Protein AF-0000000075451997 (afdb_homodimer)

InterPro domains:
  IPR006665 OmpA-like domain [PF00691] (155-259)
  IPR006665 OmpA-like domain [PS51123] (142-269)
  IPR006665 OmpA-like domain [cd07185] (152-265)
  IPR036737 OmpA-like domain superfamily [G3DSA:3.30.1330.60] (104-271)
  IPR036737 OmpA-like domain superfamily [SSF103088] (136-265)
  IPR050330 Bacterial Outer Membrane Structural/Functional [PTHR30329] (9-271)

Sequence (570 aa):
MKKNILVLTLLAGALLVTGCASKKELQNCQNENRELTANYQDAKEQLAASQARAASLQEQLAQQKTDYAALQRSLDKSLANTSDNNVNISKLVDQINESNQYIRHLVEVKSKSDSLNMVLTNNLTRSLSKEEMKEVDVQVLKGVVYISLADNMLYKSGSYEINDRAEETLSKIAKIITDYKDYDVLIEGNTDNVPINTDAASMRNIRNNWDLSALRASSVVQYLIDRFGVAPKRLTAGGRGEFNPVASNDTEVGKQRNRRTQIIITPKLDQFMDLIDKAPEDSNKMKKNILVLTLLAGALLVTGCASKKELQNCQNENRELTANYQDAKEQLAASQARAASLQEQLAQQKTDYAALQRSLDKSLANTSDNNVNISKLVDQINESNQYIRHLVEVKSKSDSLNMVLTNNLTRSLSKEEMKEVDVQVLKGVVYISLADNMLYKSGSYEINDRAEETLSKIAKIITDYKDYDVLIEGNTDNVPINTDAASMRNIRNNWDLSALRASSVVQYLIDRFGVAPKRLTAGGRGEFNPVASNDTEVGKQRNRRTQIIITPKLDQFMDLIDKAPEDSNK

Nearest PDB structures (foldseek):
  3khn-assembly1_A  TM=9.220E-01  e=6.545E-14  Nitratidesulfovibrio vulgaris str. Hildenborough
  3khn-assembly1_B  TM=8.579E-01  e=2.379E-13  Nitratidesulfovibrio vulgaris str. Hildenborough
  6jfw-assembly2_B  TM=8.787E-01  e=4.991E-11  Pseudomonas aeruginosa PAO1
  5u1h-assembly3_C  TM=8.327E-01  e=2.466E-10  Pseudomonas aeruginosa PAO1
  7rjj-assembly2_B  TM=7.941E-01  e=1.082E-07  Klebsiella pneumoniae subsp. pneumoniae

Secondary structure (DSSP, 8-state):
-HHHHHHHHHHHHHHHHHHHHHHHHHHHHHHHHHHHHHHHHHHHHHHHHHHHHHHHHHHHHHHHHHHHHHHHHHHHHHHHHHHHHHHHHHHHHHHHHHHHHHHHHHHHHHHHHHHHHHHHHHHHHHHS-TTGGGTEEEEEETTEEEEEEEHHHHB-TT--SBPGGGHHHHHHHHHHHHH-TTSEEEEEEE--SSPP-TTSGGGTT--SHHHHHHHHHHHHHHHHHHHH---GGGEEEEE-TTSS-SS-TTSHHHHHHHSEEEEEEE--HHHHHHHHHT--GGGG-/-HHHHHHHHHHHHHHHHHHHHHHHHHHHHHHHHHHHHHHHHHHHHHHHHHHHHHHHHHHHHHHHHHHHHHHHHHHHHHHHHHHHHHHHHHHHHHHHHHHHHHHHHHHHHHHHHHHHHHHHHHHHHHHS-TTGGGTEEEEEETTEEEEEEEHHHHB-TTS-SBPGGGHHHHHHHHHHHHH-TTSEEEEEEE--SSPP-TTSGGGTT--SHHHHHHHHHHHHHHHHHHHH---GGGEEEEE-TTSS-SS-TTSHHHHHHHSEEEEEEE--HHHHHHHHHT--GGGG-

Organism: Prevotella dentalis (strain ATCC 49559 / DSM 3688 / JCM 13448 / NCTC 12043 / ES 2772) (NCBI:txid908937)

Structure (mmCIF, N/CA/C/O backbone):
data_AF-0000000075451997-model_v1
#
loop_
_entity.id
_entity.type
_entity.pdbx_description
1 polymer 'Flagellar motor protein'
#
loop_
_atom_site.group_PDB
_atom_site.id
_atom_site.type_symbol
_atom_site.label_atom_id
_atom_site.label_alt_id
_atom_site.label_comp_id
_atom_site.label_asym_id
_atom_site.label_entity_id
_atom_site.label_seq_id
_atom_site.pdbx_PDB_ins_code
_atom_site.Cartn_x
_atom_site.Cartn_y
_atom_site.Cartn_z
_atom_site.occupancy
_atom_site.B_iso_or_equiv
_atom_site.auth_seq_id
_atom_site.auth_comp_id
_atom_site.auth_asym_id
_atom_site.auth_atom_id
_atom_site.pdbx_PDB_model_num
ATOM 1 N N . MET A 1 1 ? -2.695 149.125 73.375 1 43.03 1 MET A N 1
ATOM 2 C CA . MET A 1 1 ? -3.527 148.875 72.188 1 43.03 1 MET A CA 1
ATOM 3 C C . MET A 1 1 ? -2.75 148 71.188 1 43.03 1 MET A C 1
ATOM 5 O O . MET A 1 1 ? -3.344 147.375 70.375 1 43.03 1 MET A O 1
ATOM 9 N N . LYS A 1 2 ? -1.496 148.375 71.25 1 59.31 2 LYS A N 1
ATOM 10 C CA . LYS A 1 2 ? -0.67 147.75 70.188 1 59.31 2 LYS A CA 1
ATOM 11 C C . LYS A 1 2 ? -0.331 146.25 70.625 1 59.31 2 LYS A C 1
ATOM 13 O O . LYS A 1 2 ? -0.077 145.5 69.75 1 59.31 2 LYS A O 1
ATOM 18 N N . LYS A 1 3 ? -0.215 146 71.812 1 63.69 3 LYS A N 1
ATOM 19 C CA . LYS A 1 3 ? 0.218 144.625 72.125 1 63.69 3 LYS A CA 1
ATOM 20 C C . LYS A 1 3 ? -0.876 143.625 71.875 1 63.69 3 LYS A C 1
ATOM 22 O O . LYS A 1 3 ? -0.587 142.5 71.438 1 63.69 3 LYS A O 1
ATOM 27 N N . ASN A 1 4 ? -2.115 144 71.875 1 56.5 4 ASN A N 1
ATOM 28 C CA . ASN A 1 4 ? -3.197 143 71.688 1 56.5 4 ASN A CA 1
ATOM 29 C C . ASN A 1 4 ? -3.373 142.75 70.188 1 56.5 4 ASN A C 1
ATOM 31 O O . ASN A 1 4 ? -3.834 141.625 69.875 1 56.5 4 ASN A O 1
ATOM 35 N N . ILE A 1 5 ? -2.902 143.5 69.312 1 60.91 5 ILE A N 1
ATOM 36 C CA . ILE A 1 5 ? -3.092 143.25 67.938 1 60.91 5 ILE A CA 1
ATOM 37 C C . ILE A 1 5 ? -2.055 142.25 67.438 1 60.91 5 ILE A C 1
ATOM 39 O O . ILE A 1 5 ? -2.365 141.5 66.562 1 60.91 5 ILE A O 1
ATOM 43 N N . LEU A 1 6 ? -0.93 142.125 68 1 62.84 6 LEU A N 1
ATOM 44 C CA . LEU A 1 6 ? 0.117 141.25 67.562 1 62.84 6 LEU A CA 1
ATOM 45 C C . LEU A 1 6 ? -0.221 139.875 67.875 1 62.84 6 LEU A C 1
ATOM 47 O O . LEU A 1 6 ? -0.007 138.875 67.125 1 62.84 6 LEU A O 1
ATOM 51 N N . VAL A 1 7 ? -0.818 139.625 69 1 62.59 7 VAL A N 1
ATOM 52 C CA . VAL A 1 7 ? -1.163 138.375 69.438 1 62.59 7 VAL A CA 1
ATOM 53 C C . VAL A 1 7 ? -2.305 137.75 68.625 1 62.59 7 VAL A C 1
ATOM 55 O O . VAL A 1 7 ? -2.311 136.625 68.25 1 62.59 7 VAL A O 1
ATOM 58 N N . LEU A 1 8 ? -3.084 138.625 68.062 1 60.12 8 LEU A N 1
ATOM 59 C CA . LEU A 1 8 ? -4.215 138.125 67.25 1 60.12 8 LEU A CA 1
ATOM 60 C C . LEU A 1 8 ? -3.766 137.75 65.812 1 60.12 8 LEU A C 1
ATOM 62 O O . LEU A 1 8 ? -4.258 136.875 65.25 1 60.12 8 LEU A O 1
ATOM 66 N N . THR A 1 9 ? -2.727 138.375 65.375 1 63.09 9 THR A N 1
ATOM 67 C CA . THR A 1 9 ? -2.234 138.125 64.062 1 63.09 9 THR A CA 1
ATOM 68 C C . THR A 1 9 ? -1.455 136.75 64.062 1 63.09 9 THR A C 1
ATOM 70 O O . THR A 1 9 ? -1.511 136 63.125 1 63.09 9 THR A O 1
ATOM 73 N N . LEU A 1 10 ? -0.836 136.5 65.125 1 62.28 10 LEU A N 1
ATOM 74 C CA . LEU A 1 10 ? -0.076 135.25 65.25 1 62.28 10 LEU A CA 1
ATOM 75 C C . LEU A 1 10 ? -1.008 134 65.375 1 62.28 10 LEU A C 1
ATOM 77 O O . LEU A 1 10 ? -0.741 133 64.812 1 62.28 10 LEU A O 1
ATOM 81 N N . LEU A 1 11 ? -2.102 134.25 66 1 60 11 LEU A N 1
ATOM 82 C CA . LEU A 1 11 ? -3.066 133.125 66.188 1 60 11 LEU A CA 1
ATOM 83 C C . LEU A 1 11 ? -3.787 132.875 64.875 1 60 11 LEU A C 1
ATOM 85 O O . LEU A 1 11 ? -4.055 131.75 64.5 1 60 11 LEU A O 1
ATOM 89 N N . ALA A 1 12 ? -3.951 133.875 64 1 60.38 12 ALA A N 1
ATOM 90 C CA . ALA A 1 12 ? -4.582 133.75 62.719 1 60.38 12 ALA A CA 1
ATOM 91 C C . ALA A 1 12 ? -3.641 133 61.75 1 60.38 12 ALA A C 1
ATOM 93 O O . ALA A 1 12 ? -4.078 132.25 60.938 1 60.38 12 ALA A O 1
ATOM 94 N N . GLY A 1 13 ? -2.396 133.125 61.875 1 59.12 13 GLY A N 1
ATOM 95 C CA . GLY A 1 13 ? -1.403 132.5 61.031 1 59.12 13 GLY A CA 1
ATOM 96 C C . GLY A 1 13 ? -1.249 131 61.344 1 59.12 13 GLY A C 1
ATOM 97 O O . GLY A 1 13 ? -1.061 130.25 60.406 1 59.12 13 GLY A O 1
ATOM 98 N N . ALA A 1 14 ? -1.312 130.625 62.562 1 60.31 14 ALA A N 1
ATOM 99 C CA . ALA A 1 14 ? -1.175 129.25 62.969 1 60.31 14 ALA A CA 1
ATOM 100 C C . ALA A 1 14 ? -2.367 128.5 62.5 1 60.31 14 ALA A C 1
ATOM 102 O O . ALA A 1 14 ? -2.219 127.312 62.156 1 60.31 14 ALA A O 1
ATOM 103 N N . LEU A 1 15 ? -3.475 129 62.406 1 58.53 15 LEU A N 1
ATOM 104 C CA . LEU A 1 15 ? -4.68 128.25 61.938 1 58.53 15 LEU A CA 1
ATOM 105 C C . LEU A 1 15 ? -4.645 128.125 60.438 1 58.53 15 LEU A C 1
ATOM 107 O O . LEU A 1 15 ? -5.148 127.062 59.969 1 58.53 15 LEU A O 1
ATOM 111 N N . LEU A 1 16 ? -3.975 128.875 59.688 1 59.25 16 LEU A N 1
ATOM 112 C CA . LEU A 1 16 ? -3.873 128.75 58.25 1 59.25 16 LEU A CA 1
ATOM 113 C C . LEU A 1 16 ? -2.883 127.625 57.875 1 59.25 16 LEU A C 1
ATOM 115 O O . LEU A 1 16 ? -3.059 126.938 56.875 1 59.25 16 LEU A O 1
ATOM 119 N N . VAL A 1 17 ? -1.933 127.375 58.656 1 61.12 17 VAL A N 1
ATOM 120 C CA . VAL A 1 17 ? -0.934 126.312 58.406 1 61.12 17 VAL A CA 1
ATOM 121 C C . VAL A 1 17 ? -1.535 124.938 58.625 1 61.12 17 VAL A C 1
ATOM 123 O O . VAL A 1 17 ? -1.159 124 57.969 1 61.12 17 VAL A O 1
ATOM 126 N N . THR A 1 18 ? -2.418 124.812 59.531 1 62.31 18 THR A N 1
ATOM 127 C CA . THR A 1 18 ? -3.064 123.562 59.75 1 62.31 18 THR A CA 1
ATOM 128 C C . THR A 1 18 ? -4.02 123.188 58.625 1 62.31 18 THR A C 1
ATOM 130 O O . THR A 1 18 ? -4.184 122.062 58.281 1 62.31 18 THR A O 1
ATOM 133 N N . GLY A 1 19 ? -4.484 124.188 57.938 1 62.88 19 GLY A N 1
ATOM 134 C CA . GLY A 1 19 ? -5.402 123.938 56.812 1 62.88 19 GLY A CA 1
ATOM 135 C C . GLY A 1 19 ? -4.711 123.438 55.562 1 62.88 19 GLY A C 1
ATOM 136 O O . GLY A 1 19 ? -5.234 122.562 54.875 1 62.88 19 GLY A O 1
ATOM 137 N N . CYS A 1 20 ? -3.545 123.938 55.188 1 64 20 CYS A N 1
ATOM 138 C CA . CYS A 1 20 ? -2.801 123.562 54 1 64 20 CYS A CA 1
ATOM 139 C C . CYS A 1 20 ? -2.182 122.188 54.156 1 64 20 CYS A C 1
ATOM 141 O O . CYS A 1 20 ? -2.115 121.438 53.188 1 64 20 CYS A O 1
ATOM 143 N N . ALA A 1 21 ? -1.662 121.875 55.312 1 67.19 21 ALA A N 1
ATOM 144 C CA . ALA A 1 21 ? -1.121 120.562 55.531 1 67.19 21 ALA A CA 1
ATOM 145 C C . ALA A 1 21 ? -2.211 119.5 55.406 1 67.19 21 ALA A C 1
ATOM 147 O O . ALA A 1 21 ? -1.979 118.438 54.844 1 67.19 21 ALA A O 1
ATOM 148 N N . SER A 1 22 ? -3.406 119.938 55.656 1 76.5 22 SER A N 1
ATOM 149 C CA . SER A 1 22 ? -4.551 119.062 55.562 1 76.5 22 SER A CA 1
ATOM 150 C C . SER A 1 22 ? -4.996 118.812 54.125 1 76.5 22 SER A C 1
ATOM 152 O O . SER A 1 22 ? -5.328 117.688 53.75 1 76.5 22 SER A O 1
ATOM 154 N N . LYS A 1 23 ? -4.723 119.75 53.312 1 79.25 23 LYS A N 1
ATOM 155 C CA . LYS A 1 23 ? -5.09 119.625 51.906 1 79.25 23 LYS A CA 1
ATOM 156 C C . LYS A 1 23 ? -4.078 118.812 51.125 1 79.25 23 LYS A C 1
ATOM 158 O O . LYS A 1 23 ? -4.453 118 50.312 1 79.25 23 LYS A O 1
ATOM 163 N N . LYS A 1 24 ? -2.809 118.875 51.469 1 83.69 24 LYS A N 1
ATOM 164 C CA . LYS A 1 24 ? -1.749 118.125 50.844 1 83.69 24 LYS A CA 1
ATOM 165 C C . LYS A 1 24 ? -1.84 116.625 51.219 1 83.69 24 LYS A C 1
ATOM 167 O O . LYS A 1 24 ? -1.651 115.75 50.406 1 83.69 24 LYS A O 1
ATOM 172 N N . GLU A 1 25 ? -2.131 116.375 52.406 1 86.31 25 GLU A N 1
ATOM 173 C CA . GLU A 1 25 ? -2.293 115 52.906 1 86.31 25 GLU A CA 1
ATOM 174 C C . GLU A 1 25 ? -3.484 114.312 52.25 1 86.31 25 GLU A C 1
ATOM 176 O O . GLU A 1 25 ? -3.418 113.125 51.906 1 86.31 25 GLU A O 1
ATOM 181 N N . LEU A 1 26 ? -4.504 115.062 52.031 1 87.69 26 LEU A N 1
ATOM 182 C CA . LEU A 1 26 ? -5.684 114.562 51.375 1 87.69 26 LEU A CA 1
ATOM 183 C C . LEU A 1 26 ? -5.383 114.25 49.906 1 87.69 26 LEU A C 1
ATOM 185 O O . LEU A 1 26 ? -5.789 113.188 49.375 1 87.69 26 LEU A O 1
ATOM 189 N N . GLN A 1 27 ? -4.652 115.062 49.281 1 87.88 27 GLN A N 1
ATOM 190 C CA . GLN A 1 27 ? -4.27 114.875 47.906 1 87.88 27 GLN A CA 1
ATOM 191 C C . GLN A 1 27 ? -3.389 113.625 47.75 1 87.88 27 GLN A C 1
ATOM 193 O O . GLN A 1 27 ? -3.576 112.812 46.844 1 87.88 27 GLN A O 1
ATOM 198 N N . ASN A 1 28 ? -2.494 113.438 48.656 1 89.94 28 ASN A N 1
ATOM 199 C CA . ASN A 1 28 ? -1.63 112.25 48.625 1 89.94 28 ASN A CA 1
ATOM 200 C C . ASN A 1 28 ? -2.428 111 48.875 1 89.94 28 ASN A C 1
ATOM 202 O O . ASN A 1 28 ? -2.188 110 48.219 1 89.94 28 ASN A O 1
ATOM 206 N N . CYS A 1 29 ? -3.387 111 49.719 1 90.31 29 CYS A N 1
ATOM 207 C CA . CYS A 1 29 ? -4.254 109.875 50.031 1 90.31 29 CYS A CA 1
ATOM 208 C C . CYS A 1 29 ? -5.109 109.5 48.812 1 90.31 29 CYS A C 1
ATOM 210 O O . CYS A 1 29 ? -5.277 108.312 48.469 1 90.31 29 CYS A O 1
ATOM 212 N N . GLN A 1 30 ? -5.504 110.562 48.156 1 90.75 30 GLN A N 1
ATOM 213 C CA . GLN A 1 30 ? -6.309 110.312 46.938 1 90.75 30 GLN A CA 1
ATOM 214 C C . GLN A 1 30 ? -5.477 109.688 45.812 1 90.75 30 GLN A C 1
ATOM 216 O O . GLN A 1 30 ? -5.953 108.812 45.094 1 90.75 30 GLN A O 1
ATOM 221 N N . ASN A 1 31 ? -4.273 110.125 45.719 1 91.5 31 ASN A N 1
ATOM 222 C CA . ASN A 1 31 ? -3.373 109.562 44.719 1 91.5 31 ASN A CA 1
ATOM 223 C C . ASN A 1 31 ? -3.07 108.062 45.031 1 91.5 31 ASN A C 1
ATOM 225 O O . ASN A 1 31 ? -3.074 107.25 44.125 1 91.5 31 ASN A O 1
ATOM 229 N N . GLU A 1 32 ? -2.857 107.812 46.219 1 92.31 32 GLU A N 1
ATOM 230 C CA . GLU A 1 32 ? -2.631 106.438 46.656 1 92.31 32 GLU A CA 1
ATOM 231 C C . GLU A 1 32 ? -3.852 105.625 46.375 1 92.31 32 GLU A C 1
ATOM 233 O O . GLU A 1 32 ? -3.719 104.438 45.938 1 92.31 32 GLU A O 1
ATOM 238 N N . ASN A 1 33 ? -4.992 106.125 46.625 1 92.81 33 ASN A N 1
ATOM 239 C CA . ASN A 1 33 ? -6.238 105.375 46.375 1 92.81 33 ASN A CA 1
ATOM 240 C C . ASN A 1 33 ? -6.414 105.062 44.906 1 92.81 33 ASN A C 1
ATOM 242 O O . ASN A 1 33 ? -6.859 104 44.531 1 92.81 33 ASN A O 1
ATOM 246 N N . ARG A 1 34 ? -6.016 106.062 44.094 1 91.62 34 ARG A N 1
ATOM 247 C CA . ARG A 1 34 ? -6.113 105.875 42.656 1 91.62 34 ARG A CA 1
ATOM 248 C C . ARG A 1 34 ? -5.168 104.75 42.219 1 91.62 34 ARG A C 1
ATOM 250 O O . ARG A 1 34 ? -5.555 103.875 41.438 1 91.62 34 ARG A O 1
ATOM 257 N N . GLU A 1 35 ? -3.996 104.812 42.688 1 93.56 35 GLU A N 1
ATOM 258 C CA . GLU A 1 35 ? -3.004 103.75 42.344 1 93.56 35 GLU A CA 1
ATOM 259 C C . GLU A 1 35 ? -3.426 102.375 42.844 1 93.56 35 GLU A C 1
ATOM 261 O O . GLU A 1 35 ? -3.338 101.438 42.094 1 93.56 35 GLU A O 1
ATOM 266 N N . LEU A 1 36 ? -3.939 102.312 44 1 92.75 36 LEU A N 1
ATOM 267 C CA . LEU A 1 36 ? -4.391 101.062 44.594 1 92.75 36 LEU A CA 1
ATOM 268 C C . LEU A 1 36 ? -5.59 100.5 43.844 1 92.75 36 LEU A C 1
ATOM 270 O O . LEU A 1 36 ? -5.699 99.25 43.625 1 92.75 36 LEU A O 1
ATOM 274 N N . THR A 1 37 ? -6.41 101.312 43.438 1 93.12 37 THR A N 1
ATOM 275 C CA . THR A 1 37 ? -7.57 100.938 42.656 1 93.12 37 THR A CA 1
ATOM 276 C C . THR A 1 37 ? -7.137 100.312 41.312 1 93.12 37 THR A C 1
ATOM 278 O O . THR A 1 37 ? -7.641 99.25 40.906 1 93.12 37 THR A O 1
ATOM 281 N N . ALA A 1 38 ? -6.18 101 40.75 1 93.81 38 ALA A N 1
ATOM 282 C CA . ALA A 1 38 ? -5.664 100.5 39.469 1 93.81 38 ALA A CA 1
ATOM 283 C C . ALA A 1 38 ? -4.988 99.125 39.656 1 93.81 38 ALA A C 1
ATOM 285 O O . ALA A 1 38 ? -5.227 98.188 38.875 1 93.81 38 ALA A O 1
ATOM 286 N N . ASN A 1 39 ? -4.234 99 40.625 1 93.88 39 ASN A N 1
ATOM 287 C CA . ASN A 1 39 ? -3.541 97.75 40.938 1 93.88 39 ASN A CA 1
ATOM 288 C C . ASN A 1 39 ? -4.52 96.625 41.281 1 93.88 39 ASN A C 1
ATOM 290 O O . ASN A 1 39 ? -4.344 95.5 40.844 1 93.88 39 ASN A O 1
ATOM 294 N N . TYR A 1 40 ? -5.48 96.875 42.031 1 93.44 40 TYR A N 1
ATOM 295 C CA . TYR A 1 40 ? -6.512 95.938 42.406 1 93.44 40 TYR A CA 1
ATOM 296 C C . TYR A 1 40 ? -7.281 95.438 41.188 1 93.44 40 TYR A C 1
ATOM 298 O O . TYR A 1 40 ? -7.531 94.25 41.031 1 93.44 40 TYR A O 1
ATOM 306 N N . GLN A 1 41 ? -7.562 96.438 40.375 1 93.5 41 GLN A N 1
ATOM 307 C CA . GLN A 1 41 ? -8.266 96.062 39.156 1 93.5 41 GLN A CA 1
ATOM 308 C C . GLN A 1 41 ? -7.406 95.188 38.25 1 93.5 41 GLN A C 1
ATOM 310 O O . GLN A 1 41 ? -7.895 94.188 37.719 1 93.5 41 GLN A O 1
ATOM 315 N N . ASP A 1 42 ? -6.199 95.438 38.125 1 95.38 42 ASP A N 1
ATOM 316 C CA . ASP A 1 42 ? -5.27 94.625 37.344 1 95.38 42 ASP A CA 1
ATOM 317 C C . ASP A 1 42 ? -5.152 93.25 37.938 1 95.38 42 ASP A C 1
ATOM 319 O O . ASP A 1 42 ? -5.203 92.25 37.219 1 95.38 42 ASP A O 1
ATOM 323 N N . ALA A 1 43 ? -5.082 93.125 39.219 1 93.5 43 ALA A N 1
ATOM 324 C CA . ALA A 1 43 ? -4.98 91.812 39.906 1 93.5 43 ALA A CA 1
ATOM 325 C C . ALA A 1 43 ? -6.246 91 39.688 1 93.5 43 ALA A C 1
ATOM 327 O O . ALA A 1 43 ? -6.172 89.75 39.5 1 93.5 43 ALA A O 1
ATOM 328 N N . LYS A 1 44 ? -7.316 91.688 39.656 1 93.75 44 LYS A N 1
ATOM 329 C CA . LYS A 1 44 ? -8.594 91 39.469 1 93.75 44 LYS A CA 1
ATOM 330 C C . LYS A 1 44 ? -8.688 90.438 38.031 1 93.75 44 LYS A C 1
ATOM 332 O O . LYS A 1 44 ? -9.18 89.312 37.844 1 93.75 44 LYS A O 1
ATOM 337 N N . GLU A 1 45 ? -8.188 91.25 37.156 1 94.94 45 GLU A N 1
ATOM 338 C CA . GLU A 1 45 ? -8.203 90.75 35.781 1 94.94 45 GLU A CA 1
ATOM 339 C C . GLU A 1 45 ? -7.266 89.562 35.562 1 94.94 45 GLU A C 1
ATOM 341 O O . GLU A 1 45 ? -7.629 88.625 34.906 1 94.94 45 GLU A O 1
ATOM 346 N N . GLN A 1 46 ? -6.148 89.625 36.125 1 94.69 46 GLN A N 1
ATOM 347 C CA . GLN A 1 46 ? -5.191 88.5 36.031 1 94.69 46 GLN A CA 1
ATOM 348 C C . GLN A 1 46 ? -5.723 87.25 36.719 1 94.69 46 GLN A C 1
ATOM 350 O O . GLN A 1 46 ? -5.523 86.125 36.25 1 94.69 46 GLN A O 1
ATOM 355 N N . LEU A 1 47 ? -6.371 87.438 37.812 1 93.06 47 LEU A N 1
ATOM 356 C CA . LEU A 1 47 ? -6.984 86.312 38.562 1 93.06 47 LEU A CA 1
ATOM 357 C C . LEU A 1 47 ? -8.055 85.625 37.719 1 93.06 47 LEU A C 1
ATOM 359 O O . LEU A 1 47 ? -8.086 84.438 37.625 1 93.06 47 LEU A O 1
ATOM 363 N N . ALA A 1 48 ? -8.844 86.5 37.125 1 94.12 48 ALA A N 1
ATOM 364 C CA . ALA A 1 48 ? -9.891 85.938 36.25 1 94.12 48 ALA A CA 1
ATOM 365 C C . ALA A 1 48 ? -9.289 85.188 35.094 1 94.12 48 ALA A C 1
ATOM 367 O O . ALA A 1 48 ? -9.773 84.062 34.781 1 94.12 48 ALA A O 1
ATOM 368 N N . ALA A 1 49 ? -8.273 85.688 34.531 1 94.75 49 ALA A N 1
ATOM 369 C CA . ALA A 1 49 ? -7.602 85 33.406 1 94.75 49 ALA A CA 1
ATOM 370 C C . ALA A 1 49 ? -6.969 83.688 33.875 1 94.75 49 ALA A C 1
ATOM 372 O O . ALA A 1 49 ? -7.07 82.688 33.188 1 94.75 49 ALA A O 1
ATOM 373 N N . SER A 1 50 ? -6.367 83.625 35.031 1 94.5 50 SER A N 1
ATOM 374 C CA . SER A 1 50 ? -5.707 82.438 35.562 1 94.5 50 SER A CA 1
ATOM 375 C C . SER A 1 50 ? -6.719 81.375 35.938 1 94.5 50 SER A C 1
ATOM 377 O O . SER A 1 50 ? -6.48 80.188 35.719 1 94.5 50 SER A O 1
ATOM 379 N N . GLN A 1 51 ? -7.801 81.875 36.469 1 94.06 51 GLN A N 1
ATOM 380 C CA . GLN A 1 51 ? -8.867 80.938 36.812 1 94.06 51 GLN A CA 1
ATOM 381 C C . GLN A 1 51 ? -9.461 80.312 35.562 1 94.06 51 GLN A C 1
ATOM 383 O O . GLN A 1 51 ? -9.727 79.062 35.562 1 94.06 51 GLN A O 1
ATOM 388 N N . ALA A 1 52 ? -9.609 81.125 34.562 1 95.12 52 ALA A N 1
ATOM 389 C CA . ALA A 1 52 ? -10.102 80.562 33.312 1 95.12 52 ALA A CA 1
ATOM 390 C C . ALA A 1 52 ? -9.125 79.562 32.719 1 95.12 52 ALA A C 1
ATOM 392 O O . ALA A 1 52 ? -9.531 78.5 32.188 1 95.12 52 ALA A O 1
ATOM 393 N N . ARG A 1 53 ? -7.91 79.812 32.781 1 95.62 53 ARG A N 1
ATOM 394 C CA . ARG A 1 53 ? -6.875 78.938 32.281 1 95.62 53 ARG A CA 1
ATOM 395 C C . ARG A 1 53 ? -6.871 77.625 33.094 1 95.62 53 ARG A C 1
ATOM 397 O O . ARG A 1 53 ? -6.793 76.562 32.5 1 95.62 53 ARG A O 1
ATOM 404 N N . ALA A 1 54 ? -6.984 77.688 34.375 1 94.62 54 ALA A N 1
ATOM 405 C CA . ALA A 1 54 ? -7.023 76.5 35.219 1 94.62 54 ALA A CA 1
ATOM 406 C C . ALA A 1 54 ? -8.227 75.625 34.906 1 94.62 54 ALA A C 1
ATOM 408 O O . ALA A 1 54 ? -8.109 74.375 34.844 1 94.62 54 ALA A O 1
ATOM 409 N N . ALA A 1 55 ? -9.305 76.312 34.656 1 94.56 55 ALA A N 1
ATOM 410 C CA . ALA A 1 55 ? -10.516 75.562 34.281 1 94.56 55 ALA A CA 1
ATOM 411 C C . ALA A 1 55 ? -10.344 74.875 32.969 1 94.56 55 ALA A C 1
ATOM 413 O O . ALA A 1 55 ? -10.734 73.688 32.844 1 94.56 55 ALA A O 1
ATOM 414 N N . SER A 1 56 ? -9.773 75.5 32 1 96.94 56 SER A N 1
ATOM 415 C CA . SER A 1 56 ? -9.523 74.938 30.703 1 96.94 56 SER A CA 1
ATOM 416 C C . SER A 1 56 ? -8.562 73.75 30.812 1 96.94 56 SER A C 1
ATOM 418 O O . SER A 1 56 ? -8.805 72.688 30.219 1 96.94 56 SER A O 1
ATOM 420 N N . LEU A 1 57 ? -7.535 73.812 31.578 1 95.31 57 LEU A N 1
ATOM 421 C CA . LEU A 1 57 ? -6.547 72.812 31.766 1 95.31 57 LEU A CA 1
ATOM 422 C C . LEU A 1 57 ? -7.156 71.562 32.469 1 95.31 57 LEU A C 1
ATOM 424 O O . LEU A 1 57 ? -6.844 70.438 32.156 1 95.31 57 LEU A O 1
ATOM 428 N N . GLN A 1 58 ? -8.031 71.875 33.375 1 95.94 58 GLN A N 1
ATOM 429 C CA . GLN A 1 58 ? -8.719 70.812 34.094 1 95.94 58 GLN A CA 1
ATOM 430 C C . GLN A 1 58 ? -9.594 70 33.156 1 95.94 58 GLN A C 1
ATOM 432 O O . GLN A 1 58 ? -9.617 68.75 33.25 1 95.94 58 GLN A O 1
ATOM 437 N N . GLU A 1 59 ? -10.242 70.688 32.25 1 96.56 59 GLU A N 1
ATOM 438 C CA . GLU A 1 59 ? -11.086 70 31.281 1 96.56 59 GLU A CA 1
ATOM 439 C C . GLU A 1 59 ? -10.242 69.188 30.312 1 96.56 59 GLU A C 1
ATOM 441 O O . GLU A 1 59 ? -10.594 68.062 30.016 1 96.56 59 GLU A O 1
ATOM 446 N N . GLN A 1 60 ? -9.188 69.688 29.859 1 96.44 60 GLN A N 1
ATOM 447 C CA . GLN A 1 60 ? -8.289 69 28.953 1 96.44 60 GLN A CA 1
ATOM 448 C C . GLN A 1 60 ? -7.711 67.75 29.641 1 96.44 60 GLN A C 1
ATOM 450 O O . GLN A 1 60 ? -7.617 66.688 29.031 1 96.44 60 GLN A O 1
ATOM 455 N N . LEU A 1 61 ? -7.348 67.812 30.875 1 95.69 61 LEU A N 1
ATOM 456 C CA . LEU A 1 61 ? -6.809 66.688 31.641 1 95.69 61 LEU A CA 1
ATOM 457 C C . LEU A 1 61 ? -7.852 65.625 31.812 1 95.69 61 LEU A C 1
ATOM 459 O O . LEU A 1 61 ? -7.543 64.438 31.656 1 95.69 61 LEU A O 1
ATOM 463 N N . ALA A 1 62 ? -9.055 66.062 32.125 1 95.94 62 ALA A N 1
ATOM 464 C CA . ALA A 1 62 ? -10.141 65.062 32.25 1 95.94 62 ALA A CA 1
ATOM 465 C C . ALA A 1 62 ? -10.367 64.312 30.953 1 95.94 62 ALA A C 1
ATOM 467 O O . ALA A 1 62 ? -10.516 63.094 30.969 1 95.94 62 ALA A O 1
ATOM 468 N N . GLN A 1 63 ? -10.352 65 29.875 1 96.25 63 GLN A N 1
ATOM 469 C CA . GLN A 1 63 ? -10.531 64.375 28.578 1 96.25 63 GLN A CA 1
ATOM 470 C C . GLN A 1 63 ? -9.375 63.438 28.25 1 96.25 63 GLN A C 1
ATOM 472 O O . GLN A 1 63 ? -9.594 62.312 27.75 1 96.25 63 GLN A O 1
ATOM 477 N N . GLN A 1 64 ? -8.164 63.812 28.547 1 95.5 64 GLN A N 1
ATOM 478 C CA . GLN A 1 64 ? -6.992 63 28.281 1 95.5 64 GLN A CA 1
ATOM 479 C C . GLN A 1 64 ? -7.02 61.719 29.109 1 95.5 64 GLN A C 1
ATOM 481 O O . GLN A 1 64 ? -6.621 60.656 28.625 1 95.5 64 GLN A O 1
ATOM 486 N N . LYS A 1 65 ? -7.504 61.844 30.281 1 95.88 65 LYS A N 1
ATOM 487 C CA . LYS A 1 65 ? -7.633 60.656 31.141 1 95.88 65 LYS A CA 1
ATOM 488 C C . LYS A 1 65 ? -8.656 59.688 30.578 1 95.88 65 LYS A C 1
ATOM 490 O O . LYS A 1 65 ? -8.445 58.469 30.625 1 95.88 65 LYS A O 1
ATOM 495 N N . THR A 1 66 ? -9.727 60.25 30.062 1 96.75 66 THR A N 1
ATOM 496 C CA . THR A 1 66 ? -10.742 59.406 29.438 1 96.75 66 THR A CA 1
ATOM 497 C C . THR A 1 66 ? -10.18 58.688 28.203 1 96.75 66 THR A C 1
ATOM 499 O O . THR A 1 66 ? -10.398 57.5 28 1 96.75 66 THR A O 1
ATOM 502 N N . ASP A 1 67 ? -9.477 59.438 27.438 1 96.12 67 ASP A N 1
ATOM 503 C CA . ASP A 1 67 ? -8.852 58.875 26.25 1 96.12 67 ASP A CA 1
ATOM 504 C C . ASP A 1 67 ? -7.832 57.781 26.609 1 96.12 67 ASP A C 1
ATOM 506 O O . ASP A 1 67 ? -7.746 56.75 25.938 1 96.12 67 ASP A O 1
ATOM 510 N N . TYR A 1 68 ? -7.074 58.062 27.625 1 95.75 68 TYR A N 1
ATOM 511 C CA . TYR A 1 68 ? -6.094 57.094 28.109 1 95.75 68 TYR A CA 1
ATOM 512 C C . TYR A 1 68 ? -6.77 55.812 28.531 1 95.75 68 TYR A C 1
ATOM 514 O O . TYR A 1 68 ? -6.312 54.719 28.188 1 95.75 68 TYR A O 1
ATOM 522 N N . ALA A 1 69 ? -7.848 55.938 29.219 1 95.75 69 ALA A N 1
ATOM 523 C CA . ALA A 1 69 ? -8.586 54.75 29.688 1 95.75 69 ALA A CA 1
ATOM 524 C C . ALA A 1 69 ? -9.133 53.969 28.5 1 95.75 69 ALA A C 1
ATOM 526 O O . ALA A 1 69 ? -9.094 52.719 28.516 1 95.75 69 ALA A O 1
ATOM 527 N N . ALA A 1 70 ? -9.617 54.625 27.531 1 96.12 70 ALA A N 1
ATOM 528 C CA . ALA A 1 70 ? -10.141 53.969 26.344 1 96.12 70 ALA A CA 1
ATOM 529 C C . ALA A 1 70 ? -9.039 53.219 25.594 1 96.12 70 ALA A C 1
ATOM 531 O O . ALA A 1 70 ? -9.227 52.094 25.141 1 96.12 70 ALA A O 1
ATOM 532 N N . LEU A 1 71 ? -7.91 53.844 25.484 1 95.31 71 LEU A N 1
ATOM 533 C CA . LEU A 1 71 ? -6.766 53.25 24.812 1 95.31 71 LEU A CA 1
ATOM 534 C C . LEU A 1 71 ? -6.266 52.031 25.562 1 95.31 71 LEU A C 1
ATOM 536 O O . LEU A 1 71 ? -5.91 51 24.953 1 95.31 71 LEU A O 1
ATOM 540 N N . GLN A 1 72 ? -6.305 52.125 26.844 1 95.88 72 GLN A N 1
ATOM 541 C CA . GLN A 1 72 ? -5.91 51 27.688 1 95.88 72 GLN A CA 1
ATOM 542 C C . GLN A 1 72 ? -6.836 49.781 27.484 1 95.88 72 GLN A C 1
ATOM 544 O O . GLN A 1 72 ? -6.375 48.656 27.422 1 95.88 72 GLN A O 1
ATOM 549 N N . ARG A 1 73 ? -8.094 50.031 27.359 1 96.44 73 ARG A N 1
ATOM 550 C CA . ARG A 1 73 ? -9.047 48.969 27.094 1 96.44 73 ARG A CA 1
ATOM 551 C C . ARG A 1 73 ? -8.797 48.312 25.75 1 96.44 73 ARG A C 1
ATOM 553 O O . ARG A 1 73 ? -8.859 47.094 25.609 1 96.44 73 ARG A O 1
ATOM 560 N N . SER A 1 74 ? -8.523 49.094 24.797 1 95.69 74 SER A N 1
ATOM 561 C CA . SER A 1 74 ? -8.211 48.594 23.469 1 95.69 74 SER A CA 1
ATOM 562 C C . SER A 1 74 ? -6.961 47.719 23.5 1 95.69 74 SER A C 1
ATOM 564 O O . SER A 1 74 ? -6.922 46.656 22.859 1 95.69 74 SER A O 1
ATOM 566 N N . LEU A 1 7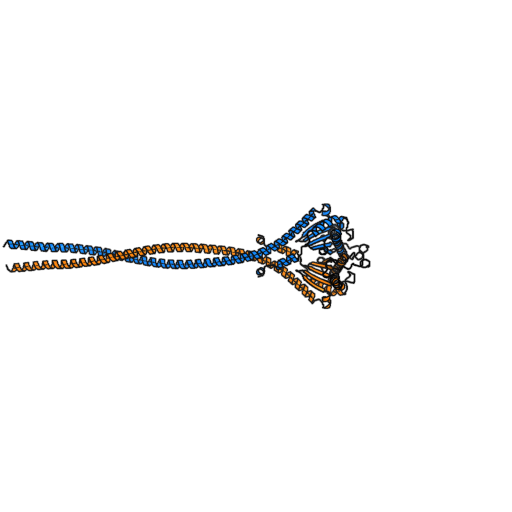5 ? -5.938 48.156 24.188 1 94.62 75 LEU A N 1
ATOM 567 C CA . LEU A 1 75 ? -4.711 47.375 24.328 1 94.62 75 LEU A CA 1
ATOM 568 C C . LEU A 1 75 ? -4.984 46.062 25.031 1 94.62 75 LEU A C 1
ATOM 570 O O . LEU A 1 75 ? -4.504 45 24.594 1 94.62 75 LEU A O 1
ATOM 574 N N . ASP A 1 76 ? -5.758 46.125 26.062 1 95.25 76 ASP A N 1
ATOM 575 C CA . ASP A 1 76 ? -6.098 44.906 26.797 1 95.25 76 ASP A CA 1
ATOM 576 C C . ASP A 1 76 ? -6.824 43.906 25.906 1 95.25 76 ASP A C 1
ATOM 578 O O . ASP A 1 76 ? -6.539 42.688 25.953 1 95.25 76 ASP A O 1
ATOM 582 N N . LYS A 1 77 ? -7.727 44.375 25.172 1 94.44 77 LYS A N 1
ATOM 583 C CA . LYS A 1 77 ? -8.461 43.531 24.234 1 94.44 77 LYS A CA 1
ATOM 584 C C . LYS A 1 77 ? -7.523 42.906 23.203 1 94.44 77 LYS A C 1
ATOM 586 O O . LYS A 1 77 ? -7.621 41.719 22.875 1 94.44 77 LYS A O 1
ATOM 591 N N . SER A 1 78 ? -6.656 43.688 22.656 1 93.88 78 SER A N 1
ATOM 592 C CA . SER A 1 78 ? -5.688 43.219 21.672 1 93.88 78 SER A CA 1
ATOM 593 C C . SER A 1 78 ? -4.789 42.125 22.25 1 93.88 78 SER A C 1
ATOM 595 O O . SER A 1 78 ? -4.535 41.125 21.609 1 93.88 78 SER A O 1
ATOM 597 N N . LEU A 1 79 ? -4.395 42.344 23.5 1 92.69 79 LEU A N 1
ATOM 598 C CA . LEU A 1 79 ? -3.531 41.375 24.172 1 92.69 79 LEU A CA 1
ATOM 599 C C . LEU A 1 79 ? -4.277 40.094 24.438 1 92.69 79 LEU A C 1
ATOM 601 O O . LEU A 1 79 ? -3.707 39 24.312 1 92.69 79 LEU A O 1
ATOM 605 N N . ALA A 1 80 ? -5.488 40.188 24.766 1 92.38 80 ALA A N 1
ATOM 606 C CA . ALA A 1 80 ? -6.312 39 24.969 1 92.38 80 ALA A CA 1
ATOM 607 C C . ALA A 1 80 ? -6.473 38.219 23.656 1 92.38 80 ALA A C 1
ATOM 609 O O . ALA A 1 80 ? -6.367 37 23.641 1 92.38 80 ALA A O 1
ATOM 610 N N . ASN A 1 81 ? -6.719 38.844 22.578 1 90.56 81 ASN A N 1
ATOM 611 C CA . ASN A 1 81 ? -6.828 38.219 21.25 1 90.56 81 ASN A CA 1
ATOM 612 C C . ASN A 1 81 ? -5.531 37.5 20.859 1 90.56 81 ASN A C 1
ATOM 614 O O . ASN A 1 81 ? -5.562 36.406 20.297 1 90.56 81 ASN A O 1
ATOM 618 N N . THR A 1 82 ? -4.434 38.188 21.125 1 90.31 82 THR A N 1
ATOM 619 C CA . THR A 1 82 ? -3.129 37.594 20.828 1 90.31 82 THR A CA 1
ATOM 620 C C . THR A 1 82 ? -2.926 36.312 21.625 1 90.31 82 THR A C 1
ATOM 622 O O . THR A 1 82 ? -2.414 35.344 21.078 1 90.31 82 THR A O 1
ATOM 625 N N . SER A 1 83 ? -3.344 36.406 22.844 1 90.56 83 SER A N 1
ATOM 626 C CA . SER A 1 83 ? -3.225 35.219 23.672 1 90.56 83 SER A CA 1
ATOM 627 C C . SER A 1 83 ? -4.062 34.094 23.125 1 90.56 83 SER A C 1
ATOM 629 O O . SER A 1 83 ? -3.594 32.938 23.062 1 90.56 83 SER A O 1
ATOM 631 N N . ASP A 1 84 ? -5.258 34.312 22.703 1 90.12 84 ASP A N 1
ATOM 632 C CA . ASP A 1 84 ? -6.133 33.312 22.109 1 90.12 84 ASP A CA 1
ATOM 633 C C . ASP A 1 84 ? -5.535 32.781 20.812 1 90.12 84 ASP A C 1
ATOM 635 O O . ASP A 1 84 ? -5.586 31.562 20.547 1 90.12 84 ASP A O 1
ATOM 639 N N . ASN A 1 85 ? -4.988 33.594 20.031 1 89.38 85 ASN A N 1
ATOM 640 C CA . ASN A 1 85 ? -4.344 33.188 18.781 1 89.38 85 ASN A CA 1
ATOM 641 C C . ASN A 1 85 ? -3.16 32.281 19.031 1 89.38 85 ASN A C 1
ATOM 643 O O . ASN A 1 85 ? -2.965 31.297 18.312 1 89.38 85 ASN A O 1
ATOM 647 N N . ASN A 1 86 ? -2.512 32.562 20.078 1 89.88 86 ASN A N 1
ATOM 648 C CA . ASN A 1 86 ? -1.361 31.719 20.422 1 89.88 86 ASN A CA 1
ATOM 649 C C . ASN A 1 86 ? -1.786 30.297 20.797 1 89.88 86 ASN A C 1
ATOM 651 O O . ASN A 1 86 ? -1.119 29.328 20.438 1 89.88 86 ASN A O 1
ATOM 655 N N . VAL A 1 87 ? -2.881 30.25 21.484 1 89.94 87 VAL A N 1
ATOM 656 C CA . VAL A 1 87 ? -3.418 28.953 21.844 1 89.94 87 VAL A CA 1
ATOM 657 C C . VAL A 1 87 ? -3.855 28.203 20.594 1 89.94 87 VAL A C 1
ATOM 659 O O . VAL A 1 87 ? -3.576 27.016 20.438 1 89.94 87 VAL A O 1
ATOM 662 N N . ASN A 1 88 ? -4.488 28.828 19.688 1 87.56 88 ASN A N 1
ATOM 663 C CA . ASN A 1 88 ? -4.93 28.234 18.438 1 87.56 88 ASN A CA 1
ATOM 664 C C . ASN A 1 88 ? -3.744 27.781 17.578 1 87.56 88 ASN A C 1
ATOM 666 O O . ASN A 1 88 ? -3.771 26.703 17 1 87.56 88 ASN A O 1
ATOM 670 N N . ILE A 1 89 ? -2.791 28.594 17.531 1 90.44 89 ILE A N 1
ATOM 671 C CA . ILE A 1 89 ? -1.584 28.266 16.781 1 90.44 89 ILE A CA 1
ATOM 672 C C . ILE A 1 89 ? -0.958 27 17.344 1 90.44 89 ILE A C 1
ATOM 674 O O . ILE A 1 89 ? -0.555 26.109 16.594 1 90.44 89 ILE A O 1
ATOM 678 N N . SER A 1 90 ? -0.947 26.906 18.672 1 90.94 90 SER A N 1
ATOM 679 C CA . SER A 1 90 ? -0.382 25.734 19.312 1 90.94 90 SER A CA 1
ATOM 680 C C . SER A 1 90 ? -1.156 24.469 18.938 1 90.94 90 SER A C 1
ATOM 682 O O . SER A 1 90 ? -0.56 23.438 18.641 1 90.94 90 SER A O 1
ATOM 684 N N . LYS A 1 91 ? -2.393 24.562 18.891 1 89.5 91 LYS A N 1
ATOM 685 C CA . LYS A 1 91 ? -3.236 23.438 18.516 1 89.5 91 LYS A CA 1
ATOM 686 C C . LYS A 1 91 ? -3.006 23.031 17.062 1 89.5 91 LYS A C 1
ATOM 688 O O . LYS A 1 91 ? -2.926 21.844 16.734 1 89.5 91 LYS A O 1
ATOM 693 N N . LEU A 1 92 ? -2.945 23.984 16.203 1 88.94 92 LEU A N 1
ATOM 694 C CA . LEU A 1 92 ? -2.705 23.734 14.797 1 88.94 92 LEU A CA 1
ATOM 695 C C . LEU A 1 92 ? -1.345 23.078 14.578 1 88.94 92 LEU A C 1
ATOM 697 O O . LEU A 1 92 ? -1.216 22.141 13.781 1 88.94 92 LEU A O 1
ATOM 701 N N . VAL A 1 93 ? -0.419 23.578 15.344 1 89.88 93 VAL A N 1
ATOM 702 C CA . VAL A 1 93 ? 0.928 23.016 15.25 1 89.88 93 VAL A CA 1
ATOM 703 C C . VAL A 1 93 ? 0.917 21.562 15.688 1 89.88 93 VAL A C 1
ATOM 705 O O . VAL A 1 93 ? 1.566 20.719 15.07 1 89.88 93 VAL A O 1
ATOM 708 N N . ASP A 1 94 ? 0.151 21.297 16.703 1 90.5 94 ASP A N 1
ATOM 709 C CA . ASP A 1 94 ? 0.035 19.922 17.172 1 90.5 94 ASP A CA 1
ATOM 710 C C . ASP A 1 94 ? -0.595 19.031 16.109 1 90.5 94 ASP A C 1
ATOM 712 O O . ASP A 1 94 ? -0.133 17.906 15.867 1 90.5 94 ASP A O 1
ATOM 716 N N . GLN A 1 95 ? -1.574 19.547 15.484 1 88.19 95 GLN A N 1
ATOM 717 C CA . GLN A 1 95 ? -2.256 18.797 14.438 1 88.19 95 GLN A CA 1
ATOM 718 C C . GLN A 1 95 ? -1.331 18.547 13.242 1 88.19 95 GLN A C 1
ATOM 720 O O . GLN A 1 95 ? -1.292 17.453 12.695 1 88.19 95 GLN A O 1
ATOM 725 N N . ILE A 1 96 ? -0.614 19.516 12.867 1 88.19 96 ILE A N 1
ATOM 726 C CA . ILE A 1 96 ? 0.335 19.406 11.766 1 88.19 96 ILE A CA 1
ATOM 727 C C . ILE A 1 96 ? 1.405 18.375 12.109 1 88.19 96 ILE A C 1
ATOM 729 O O . ILE A 1 96 ? 1.785 17.562 11.258 1 88.19 96 ILE A O 1
ATOM 733 N N . ASN A 1 97 ? 1.807 18.5 13.32 1 88.94 97 ASN A N 1
ATOM 734 C CA . ASN A 1 97 ? 2.85 17.578 13.75 1 88.94 97 ASN A CA 1
ATOM 735 C C . ASN A 1 97 ? 2.359 16.125 13.711 1 88.94 97 ASN A C 1
ATOM 737 O O . ASN A 1 97 ? 3.092 15.227 13.297 1 88.94 97 ASN A O 1
ATOM 741 N N . GLU A 1 98 ? 1.175 15.977 14.086 1 89.75 98 GLU A N 1
ATOM 742 C CA . GLU A 1 98 ? 0.604 14.641 14.047 1 89.75 98 GLU A CA 1
ATOM 743 C C . GLU A 1 98 ? 0.481 14.125 12.617 1 89.75 98 GLU A C 1
ATOM 745 O O . GLU A 1 98 ? 0.872 12.992 12.32 1 89.75 98 GLU A O 1
ATOM 750 N N . SER A 1 99 ? -0.035 14.969 11.797 1 89.56 99 SER A N 1
ATOM 751 C CA . SER A 1 99 ? -0.199 14.609 10.398 1 89.56 99 SER A CA 1
ATOM 752 C C . SER A 1 99 ? 1.149 14.359 9.727 1 89.56 99 SER A C 1
ATOM 754 O O . SER A 1 99 ? 1.314 13.383 9 1 89.56 99 SER A O 1
ATOM 756 N N . ASN A 1 100 ? 2.049 15.156 10.094 1 87.88 100 ASN A N 1
ATOM 757 C CA . ASN A 1 100 ? 3.375 15.031 9.5 1 87.88 100 ASN A CA 1
ATOM 758 C C . ASN A 1 100 ? 4.102 13.789 9.992 1 87.88 100 ASN A C 1
ATOM 760 O O . ASN A 1 100 ? 4.844 13.156 9.242 1 87.88 100 ASN A O 1
ATOM 764 N N . GLN A 1 101 ? 3.869 13.547 11.203 1 89.88 101 GLN A N 1
ATOM 765 C CA . GLN A 1 101 ? 4.48 12.336 11.75 1 89.88 101 GLN A CA 1
ATOM 766 C C . GLN A 1 101 ? 3.941 11.094 11.047 1 89.88 101 GLN A C 1
ATOM 768 O O . GLN A 1 101 ? 4.703 10.18 10.727 1 89.88 101 GLN A O 1
ATOM 773 N N . TYR A 1 102 ? 2.691 11.07 10.82 1 91.69 102 TYR A N 1
ATOM 774 C CA . TYR A 1 102 ? 2.053 9.969 10.117 1 91.69 102 TYR A CA 1
ATOM 775 C C . TYR A 1 102 ? 2.609 9.82 8.703 1 91.69 102 TYR A C 1
ATOM 777 O O . TYR A 1 102 ? 2.992 8.727 8.289 1 91.69 102 TYR A O 1
ATOM 785 N N . ILE A 1 103 ? 2.717 10.875 8.086 1 90.88 103 ILE A N 1
ATOM 786 C CA . ILE A 1 103 ? 3.184 10.867 6.699 1 90.88 103 ILE A CA 1
ATOM 787 C C . ILE A 1 103 ? 4.648 10.445 6.652 1 90.88 103 ILE A C 1
ATOM 789 O O . ILE A 1 103 ? 5.043 9.633 5.809 1 90.88 103 ILE A O 1
ATOM 793 N N . ARG A 1 104 ? 5.395 11.016 7.559 1 89.75 104 ARG A N 1
ATOM 794 C CA . ARG A 1 104 ? 6.809 10.656 7.613 1 89.75 104 ARG A CA 1
ATOM 795 C C . ARG A 1 104 ? 6.988 9.164 7.844 1 89.75 104 ARG A C 1
ATOM 797 O O . ARG A 1 104 ? 7.863 8.539 7.238 1 89.75 104 ARG A O 1
ATOM 804 N N . HIS A 1 105 ? 6.168 8.672 8.664 1 89.62 105 HIS A N 1
ATOM 805 C CA . HIS A 1 105 ? 6.25 7.238 8.938 1 89.62 105 HIS A CA 1
ATOM 806 C C . HIS A 1 105 ? 5.941 6.422 7.688 1 89.62 105 HIS A C 1
ATOM 808 O O . HIS A 1 105 ? 6.633 5.445 7.391 1 89.62 105 HIS A O 1
ATOM 814 N N . LEU A 1 106 ? 4.941 6.789 6.957 1 88.19 106 LEU A N 1
ATOM 815 C CA . LEU A 1 106 ? 4.578 6.113 5.715 1 88.19 106 LEU A CA 1
ATOM 816 C C . LEU A 1 106 ? 5.73 6.156 4.719 1 88.19 106 LEU A C 1
ATOM 818 O O . LEU A 1 106 ? 6.082 5.133 4.125 1 88.19 106 LEU A O 1
ATOM 822 N N . VAL A 1 107 ? 6.277 7.305 4.652 1 88 107 VAL A N 1
ATOM 823 C CA . VAL A 1 107 ? 7.363 7.512 3.699 1 88 107 VAL A CA 1
ATOM 824 C C . VAL A 1 107 ? 8.586 6.707 4.129 1 88 107 VAL A C 1
ATOM 826 O O . VAL A 1 107 ? 9.289 6.129 3.289 1 88 107 VAL A O 1
ATOM 829 N N . GLU A 1 108 ? 8.836 6.691 5.359 1 87.75 108 GLU A N 1
ATOM 830 C CA . GLU A 1 108 ? 9.969 5.938 5.887 1 87.75 108 GLU A CA 1
ATOM 831 C C . GLU A 1 108 ? 9.828 4.445 5.594 1 87.75 108 GLU A C 1
ATOM 833 O O . GLU A 1 108 ? 10.789 3.793 5.195 1 87.75 108 GLU A O 1
ATOM 838 N N . VAL A 1 109 ? 8.695 3.926 5.793 1 85 109 VAL A N 1
ATOM 839 C CA . VAL A 1 109 ? 8.453 2.51 5.535 1 85 109 VAL A CA 1
ATOM 840 C C . VAL A 1 109 ? 8.672 2.213 4.051 1 85 109 VAL A C 1
ATOM 842 O O . VAL A 1 109 ? 9.32 1.223 3.699 1 85 109 VAL A O 1
ATOM 845 N N . LYS A 1 110 ? 8.164 3.012 3.25 1 85.88 110 LYS A N 1
ATOM 846 C CA . LYS A 1 110 ? 8.344 2.854 1.811 1 85.88 110 LYS A CA 1
ATOM 847 C C . LYS A 1 110 ? 9.82 2.943 1.43 1 85.88 110 LYS A C 1
ATOM 849 O O . LYS A 1 110 ? 10.305 2.154 0.616 1 85.88 110 LYS A O 1
ATOM 854 N N . SER A 1 111 ? 10.477 3.963 2.033 1 84.19 111 SER A N 1
ATOM 855 C CA . SER A 1 111 ? 11.891 4.16 1.752 1 84.19 111 SER A CA 1
ATOM 856 C C . SER A 1 111 ? 12.719 2.955 2.193 1 84.19 111 SER A C 1
ATOM 858 O O . SER A 1 111 ? 13.664 2.557 1.507 1 84.19 111 SER A O 1
ATOM 860 N N . LYS A 1 112 ? 12.367 2.404 3.281 1 83.25 112 LYS A N 1
ATOM 861 C CA . LYS A 1 112 ? 13.039 1.195 3.744 1 83.25 112 LYS A CA 1
ATOM 862 C C . LYS A 1 112 ? 12.859 0.048 2.754 1 83.25 112 LYS A C 1
ATOM 864 O O . LYS A 1 112 ? 13.805 -0.681 2.459 1 83.25 112 LYS A O 1
ATOM 869 N N . SER A 1 113 ? 11.68 -0.083 2.275 1 83.44 113 SER A N 1
ATOM 870 C CA . SER A 1 113 ? 11.398 -1.095 1.262 1 83.44 113 SER A CA 1
ATOM 871 C C . SER A 1 113 ? 12.219 -0.858 0 1 83.44 113 SER A C 1
ATOM 873 O O . SER A 1 113 ? 12.797 -1.794 -0.554 1 83.44 113 SER A O 1
ATOM 875 N N . ASP A 1 114 ? 12.344 0.382 -0.369 1 83.12 114 ASP A N 1
ATOM 876 C CA . ASP A 1 114 ? 13.125 0.746 -1.547 1 83.12 114 ASP A CA 1
ATOM 877 C C . ASP A 1 114 ? 14.609 0.436 -1.34 1 83.12 114 ASP A C 1
ATOM 879 O O . ASP A 1 114 ? 15.273 -0.077 -2.244 1 83.12 114 ASP A O 1
ATOM 883 N N . SER A 1 115 ? 15.031 0.787 -0.166 1 81.38 115 SER A N 1
ATOM 884 C CA . SER A 1 115 ? 16.438 0.53 0.157 1 81.38 115 SER A CA 1
ATOM 885 C C . SER A 1 115 ? 16.734 -0.963 0.135 1 81.38 115 SER A C 1
ATOM 887 O O . SER A 1 115 ? 17.766 -1.384 -0.415 1 81.38 115 SER A O 1
ATOM 889 N N . LEU A 1 116 ? 15.852 -1.706 0.669 1 79.12 116 LEU A N 1
ATOM 890 C CA . LEU A 1 116 ? 16.031 -3.154 0.673 1 79.12 116 LEU A CA 1
ATOM 891 C C . LEU A 1 116 ? 16.047 -3.703 -0.749 1 79.12 116 LEU A C 1
ATOM 893 O O . LEU A 1 116 ? 16.875 -4.559 -1.073 1 79.12 116 LEU A O 1
ATOM 897 N N . ASN A 1 117 ? 15.219 -3.172 -1.544 1 83.5 117 ASN A N 1
ATOM 898 C CA . ASN A 1 117 ? 15.195 -3.59 -2.941 1 83.5 117 ASN A CA 1
ATOM 899 C C . ASN A 1 117 ? 16.5 -3.242 -3.654 1 83.5 117 ASN A C 1
ATOM 901 O O . ASN A 1 117 ? 17.016 -4.043 -4.43 1 83.5 117 ASN A O 1
ATOM 905 N N . MET A 1 118 ? 17.031 -2.113 -3.271 1 83.44 118 MET A N 1
ATOM 906 C CA . MET A 1 118 ? 18.297 -1.687 -3.873 1 83.44 118 MET A CA 1
ATOM 907 C C . MET A 1 118 ? 19.438 -2.574 -3.41 1 83.44 118 MET A C 1
ATOM 909 O O . MET A 1 118 ? 20.281 -2.992 -4.219 1 83.44 118 MET A O 1
ATOM 913 N N . VAL A 1 119 ? 19.438 -2.834 -2.16 1 82.56 119 VAL A N 1
ATOM 914 C CA . VAL A 1 119 ? 20.484 -3.68 -1.605 1 82.56 119 VAL A CA 1
ATOM 915 C C . VAL A 1 119 ? 20.422 -5.074 -2.225 1 82.56 119 VAL A C 1
ATOM 917 O O . VAL A 1 119 ? 21.438 -5.641 -2.613 1 82.56 119 VAL A O 1
ATOM 920 N N . LEU A 1 120 ? 19.219 -5.586 -2.344 1 84.12 120 LEU A N 1
ATOM 921 C CA . LEU A 1 120 ? 19.016 -6.895 -2.957 1 84.12 120 LEU A CA 1
ATOM 922 C C . LEU A 1 120 ? 19.516 -6.902 -4.395 1 84.12 120 LEU A C 1
ATOM 924 O O . LEU A 1 120 ? 20.281 -7.789 -4.785 1 84.12 120 LEU A O 1
ATOM 928 N N . THR A 1 121 ? 19.156 -5.922 -5.125 1 87.38 121 THR A N 1
ATOM 929 C CA . THR A 1 121 ? 19.531 -5.848 -6.531 1 87.38 121 THR A CA 1
ATOM 930 C C . THR A 1 121 ? 21.047 -5.688 -6.676 1 87.38 121 THR A C 1
ATOM 932 O O . THR A 1 121 ? 21.656 -6.352 -7.508 1 87.38 121 THR A O 1
ATOM 935 N N . ASN A 1 122 ? 21.609 -4.82 -5.836 1 87.62 122 ASN A N 1
ATOM 936 C CA . ASN A 1 122 ? 23.047 -4.605 -5.883 1 87.62 122 ASN A CA 1
ATOM 937 C C . ASN A 1 122 ? 23.812 -5.867 -5.492 1 87.62 122 ASN A C 1
ATOM 939 O O . ASN A 1 122 ? 24.797 -6.23 -6.152 1 87.62 122 ASN A O 1
ATOM 943 N N . ASN A 1 123 ? 23.375 -6.496 -4.477 1 85.69 123 ASN A N 1
ATOM 944 C CA . ASN A 1 123 ? 24.031 -7.727 -4.043 1 85.69 123 ASN A CA 1
ATOM 945 C C . ASN A 1 123 ? 23.953 -8.812 -5.109 1 85.69 123 ASN A C 1
ATOM 947 O O . ASN A 1 123 ? 24.938 -9.508 -5.367 1 85.69 123 ASN A O 1
ATOM 951 N N . LEU A 1 124 ? 22.828 -8.93 -5.73 1 86.44 124 LEU A N 1
ATOM 952 C CA . LEU A 1 124 ? 22.641 -9.945 -6.77 1 86.44 124 LEU A CA 1
ATOM 953 C C . LEU A 1 124 ? 23.5 -9.617 -7.992 1 86.44 124 LEU A C 1
ATOM 955 O O . LEU A 1 124 ? 24.234 -10.477 -8.484 1 86.44 124 LEU A O 1
ATOM 959 N N . THR A 1 125 ? 23.422 -8.391 -8.422 1 87.81 125 THR A N 1
ATOM 960 C CA . THR A 1 125 ? 24.156 -7.988 -9.617 1 87.81 125 THR A CA 1
ATOM 961 C C . THR A 1 125 ? 25.656 -8.148 -9.406 1 87.81 125 THR A C 1
ATOM 963 O O . THR A 1 125 ? 26.375 -8.602 -10.297 1 87.81 125 THR A O 1
ATOM 966 N N . ARG A 1 126 ? 26.125 -7.848 -8.211 1 87.5 126 ARG A N 1
ATOM 967 C CA . ARG A 1 126 ? 27.547 -7.949 -7.91 1 87.5 126 ARG A CA 1
ATOM 968 C C . ARG A 1 126 ? 27.984 -9.406 -7.824 1 87.5 126 ARG A C 1
ATOM 970 O O . ARG A 1 126 ? 29.141 -9.727 -8.086 1 87.5 126 ARG A O 1
ATOM 977 N N . SER A 1 127 ? 27.062 -10.203 -7.453 1 86.81 127 SER A N 1
ATOM 978 C CA . SER A 1 127 ? 27.406 -11.602 -7.258 1 86.81 127 SER A CA 1
ATOM 979 C C . SER A 1 127 ? 27.391 -12.367 -8.578 1 86.81 127 SER A C 1
ATOM 981 O O . SER A 1 127 ? 27.922 -13.477 -8.664 1 86.81 127 SER A O 1
ATOM 983 N N . LEU A 1 128 ? 26.766 -11.836 -9.594 1 87.31 128 LEU A N 1
ATOM 984 C CA . LEU A 1 128 ? 26.625 -12.531 -10.867 1 87.31 128 LEU A CA 1
ATOM 985 C C . LEU A 1 128 ? 27.844 -12.289 -11.758 1 87.31 128 LEU A C 1
ATOM 987 O O . LEU A 1 128 ? 28.375 -11.172 -11.805 1 87.31 128 LEU A O 1
ATOM 991 N N . SER A 1 129 ? 28.312 -13.312 -12.469 1 87.38 129 SER A N 1
ATOM 992 C CA . SER A 1 129 ? 29.375 -13.188 -13.461 1 87.38 129 SER A CA 1
ATOM 993 C C . SER A 1 129 ? 28.875 -12.484 -14.719 1 87.38 129 SER A C 1
ATOM 995 O O . SER A 1 129 ? 27.672 -12.32 -14.906 1 87.38 129 SER A O 1
ATOM 997 N N . LYS A 1 130 ? 29.797 -12.164 -15.594 1 86.5 130 LYS A N 1
ATOM 998 C CA . LYS A 1 130 ? 29.438 -11.531 -16.859 1 86.5 130 LYS A CA 1
ATOM 999 C C . LYS A 1 130 ? 28.578 -12.453 -17.719 1 86.5 130 LYS A C 1
ATOM 1001 O O . LYS A 1 130 ? 27.625 -12 -18.359 1 86.5 130 LYS A O 1
ATOM 1006 N N . GLU A 1 131 ? 28.922 -13.68 -17.609 1 85.06 131 GLU A N 1
ATOM 1007 C CA . GLU A 1 131 ? 28.172 -14.664 -18.375 1 85.06 131 GLU A CA 1
ATOM 1008 C C . GLU A 1 131 ? 26.75 -14.82 -17.844 1 85.06 131 GLU A C 1
ATOM 1010 O O . GLU A 1 131 ? 25.797 -14.906 -18.609 1 85.06 131 GLU A O 1
ATOM 1015 N N . GLU A 1 132 ? 26.641 -14.82 -16.547 1 86.19 132 GLU A N 1
ATOM 1016 C CA . GLU A 1 132 ? 25.328 -14.961 -15.906 1 86.19 132 GLU A CA 1
ATOM 1017 C C . GLU A 1 132 ? 24.453 -13.742 -16.172 1 86.19 132 GLU A C 1
ATOM 1019 O O . GLU A 1 132 ? 23.219 -13.867 -16.281 1 86.19 132 GLU A O 1
ATOM 1024 N N . MET A 1 133 ? 25.031 -12.625 -16.344 1 86.94 133 MET A N 1
ATOM 1025 C CA . MET A 1 133 ? 24.297 -11.391 -16.562 1 86.94 133 MET A CA 1
ATOM 1026 C C . MET A 1 133 ? 23.625 -11.391 -17.938 1 86.94 133 MET A C 1
ATOM 1028 O O . MET A 1 133 ? 22.703 -10.602 -18.172 1 86.94 133 MET A O 1
ATOM 1032 N N . LYS A 1 134 ? 24.062 -12.305 -18.781 1 87.25 134 LYS A N 1
ATOM 1033 C CA . LYS A 1 134 ? 23.406 -12.43 -20.078 1 87.25 134 LYS A CA 1
ATOM 1034 C C . LYS A 1 134 ? 22.094 -13.195 -19.969 1 87.25 134 LYS A C 1
ATOM 1036 O O . LYS A 1 134 ? 21.219 -13.039 -20.828 1 87.25 134 LYS A O 1
ATOM 1041 N N . GLU A 1 135 ? 22 -13.945 -18.891 1 90.44 135 GLU A N 1
ATOM 1042 C CA . GLU A 1 135 ? 20.859 -14.852 -18.781 1 90.44 135 GLU A CA 1
ATOM 1043 C C . GLU A 1 135 ? 19.984 -14.477 -17.578 1 90.44 135 GLU A C 1
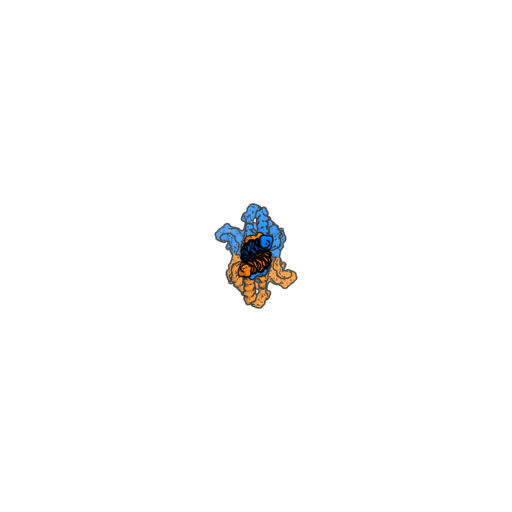ATOM 1045 O O . GLU A 1 135 ? 18.938 -15.102 -17.359 1 90.44 135 GLU A O 1
ATOM 1050 N N . VAL A 1 136 ? 20.422 -13.469 -16.844 1 92.25 136 VAL A N 1
ATOM 1051 C CA . VAL A 1 136 ? 19.688 -13.016 -15.664 1 92.25 136 VAL A CA 1
ATOM 1052 C C . VAL A 1 136 ? 19.438 -11.516 -15.766 1 92.25 136 VAL A C 1
ATOM 1054 O O . VAL A 1 136 ? 20.359 -10.742 -16.062 1 92.25 136 VAL A O 1
ATOM 1057 N N . ASP A 1 137 ? 18.203 -11.141 -15.648 1 92.25 137 ASP A N 1
ATOM 1058 C CA . ASP A 1 137 ? 17.812 -9.734 -15.609 1 92.25 137 ASP A CA 1
ATOM 1059 C C . ASP A 1 137 ? 17.109 -9.391 -14.305 1 92.25 137 ASP A C 1
ATOM 1061 O O . ASP A 1 137 ? 16.203 -10.117 -13.875 1 92.25 137 ASP A O 1
ATOM 1065 N N . VAL A 1 138 ? 17.594 -8.375 -13.648 1 91.81 138 VAL A N 1
ATOM 1066 C CA . VAL A 1 138 ? 17 -7.953 -12.383 1 91.81 138 VAL A CA 1
ATOM 1067 C C . VAL A 1 138 ? 16.375 -6.57 -12.539 1 91.81 138 VAL A C 1
ATOM 1069 O O . VAL A 1 138 ? 17.031 -5.633 -13 1 91.81 138 VAL A O 1
ATOM 1072 N N . GLN A 1 139 ? 15.102 -6.492 -12.18 1 89.75 139 GLN A N 1
ATOM 1073 C CA . GLN A 1 139 ? 14.383 -5.223 -12.242 1 89.75 139 GLN A CA 1
ATOM 1074 C C . GLN A 1 139 ? 13.609 -4.969 -10.953 1 89.75 139 GLN A C 1
ATOM 1076 O O . GLN A 1 139 ? 13.141 -5.91 -10.305 1 89.75 139 GLN A O 1
ATOM 1081 N N . VAL A 1 140 ? 13.586 -3.715 -10.648 1 88.56 140 VAL A N 1
ATOM 1082 C CA . VAL A 1 140 ? 12.742 -3.291 -9.531 1 88.56 140 VAL A CA 1
ATOM 1083 C C . VAL A 1 140 ? 11.609 -2.398 -10.047 1 88.56 140 VAL A C 1
ATOM 1085 O O . VAL A 1 140 ? 11.867 -1.369 -10.68 1 88.56 140 VAL A O 1
ATOM 1088 N N . LEU A 1 141 ? 10.445 -2.879 -9.852 1 83.81 141 LEU A N 1
ATOM 1089 C CA . LEU A 1 141 ? 9.297 -2.086 -10.273 1 83.81 141 LEU A CA 1
ATOM 1090 C C . LEU A 1 141 ? 8.336 -1.858 -9.117 1 83.81 141 LEU A C 1
ATOM 1092 O O . LEU A 1 141 ? 7.734 -2.809 -8.602 1 83.81 141 LEU A O 1
ATOM 1096 N N . LYS A 1 142 ? 8.211 -0.575 -8.734 1 78.38 142 LYS A N 1
ATOM 1097 C CA . LYS A 1 142 ? 7.254 -0.144 -7.723 1 78.38 142 LYS A CA 1
ATOM 1098 C C . LYS A 1 142 ? 7.352 -1.012 -6.469 1 78.38 142 LYS A C 1
ATOM 1100 O O . LYS A 1 142 ? 6.34 -1.51 -5.973 1 78.38 142 LYS A O 1
ATOM 1105 N N . GLY A 1 143 ? 8.516 -1.259 -6.012 1 78.19 143 GLY A N 1
ATOM 1106 C CA . GLY A 1 143 ? 8.766 -1.924 -4.742 1 78.19 143 GLY A CA 1
ATOM 1107 C C . GLY A 1 143 ? 8.859 -3.434 -4.871 1 78.19 143 GLY A C 1
ATOM 1108 O O . GLY A 1 143 ? 9.07 -4.133 -3.877 1 78.19 143 GLY A O 1
ATOM 1109 N N . VAL A 1 144 ? 8.734 -3.973 -6.074 1 87.56 144 VAL A N 1
ATOM 1110 C CA . VAL A 1 144 ? 8.82 -5.41 -6.312 1 87.56 144 VAL A CA 1
ATOM 1111 C C . VAL A 1 144 ? 10.094 -5.73 -7.082 1 87.56 144 VAL A C 1
ATOM 1113 O O . VAL A 1 144 ? 10.461 -5.02 -8.023 1 87.56 144 VAL A O 1
ATOM 1116 N N . VAL A 1 145 ? 10.727 -6.777 -6.629 1 91 145 VAL A N 1
ATOM 1117 C CA . VAL A 1 145 ? 11.945 -7.191 -7.32 1 91 145 VAL A CA 1
ATOM 1118 C C . VAL A 1 145 ? 11.633 -8.359 -8.258 1 91 145 VAL A C 1
ATOM 1120 O O . VAL A 1 145 ? 11.07 -9.367 -7.836 1 91 145 VAL A O 1
ATOM 1123 N N . TYR A 1 146 ? 12.023 -8.164 -9.492 1 93.62 146 TYR A N 1
ATOM 1124 C CA . TYR A 1 146 ? 11.867 -9.195 -10.508 1 93.62 146 TYR A CA 1
ATOM 1125 C C . TYR A 1 146 ? 13.227 -9.719 -10.969 1 93.62 146 TYR A C 1
ATOM 1127 O O . TYR A 1 146 ? 14.039 -8.969 -11.508 1 93.62 146 TYR A O 1
ATOM 1135 N N . ILE A 1 147 ? 13.43 -10.953 -10.703 1 94.88 147 ILE A N 1
ATOM 1136 C CA . ILE A 1 147 ? 14.609 -11.633 -11.227 1 94.88 147 ILE A CA 1
ATOM 1137 C C . ILE A 1 147 ? 14.203 -12.562 -12.367 1 94.88 147 ILE A C 1
ATOM 1139 O O . ILE A 1 147 ? 13.578 -13.602 -12.133 1 94.88 147 ILE A O 1
ATOM 1143 N N . SER A 1 148 ? 14.586 -12.219 -13.539 1 96.5 148 SER A N 1
ATOM 1144 C CA . SER A 1 148 ? 14.203 -12.992 -14.711 1 96.5 148 SER A CA 1
ATOM 1145 C C . SER A 1 148 ? 15.344 -13.898 -15.172 1 96.5 148 SER A C 1
ATOM 1147 O O . SER A 1 148 ? 16.453 -13.422 -15.445 1 96.5 148 SER A O 1
ATOM 1149 N N . LEU A 1 149 ? 15.07 -15.148 -15.281 1 96.81 149 LEU A N 1
ATOM 1150 C CA . LEU A 1 149 ? 16.031 -16.156 -15.734 1 96.81 149 LEU A CA 1
ATOM 1151 C C . LEU A 1 149 ? 15.578 -16.781 -17.062 1 96.81 149 LEU A C 1
ATOM 1153 O O . LEU A 1 149 ? 14.43 -17.203 -17.188 1 96.81 149 LEU A O 1
ATOM 1157 N N . ALA A 1 150 ? 16.531 -16.891 -17.938 1 95.5 150 ALA A N 1
ATOM 1158 C CA . ALA A 1 150 ? 16.234 -17.547 -19.219 1 95.5 150 ALA A CA 1
ATOM 1159 C C . ALA A 1 150 ? 15.977 -19.031 -19.016 1 95.5 150 ALA A C 1
ATOM 1161 O O . ALA A 1 150 ? 16.688 -19.703 -18.266 1 95.5 150 ALA A O 1
ATOM 1162 N N . ASP A 1 151 ? 15.008 -19.562 -19.703 1 95 151 ASP A N 1
ATOM 1163 C CA . ASP A 1 151 ? 14.625 -20.953 -19.547 1 95 151 ASP A CA 1
ATOM 1164 C C . ASP A 1 151 ? 15.758 -21.891 -19.969 1 95 151 ASP A C 1
ATOM 1166 O O . ASP A 1 151 ? 15.945 -22.953 -19.391 1 95 151 ASP A O 1
ATOM 1170 N N . ASN A 1 152 ? 16.516 -21.453 -21.031 1 92.12 152 ASN A N 1
ATOM 1171 C CA . ASN A 1 152 ? 17.594 -22.328 -21.516 1 92.12 152 ASN A CA 1
ATOM 1172 C C . ASN A 1 152 ? 18.703 -22.469 -20.484 1 92.12 152 ASN A C 1
ATOM 1174 O O . ASN A 1 152 ? 19.469 -23.438 -20.516 1 92.12 152 ASN A O 1
ATOM 1178 N N . MET A 1 153 ? 18.781 -21.516 -19.609 1 91.62 153 MET A N 1
ATOM 1179 C CA . MET A 1 153 ? 19.734 -21.609 -18.516 1 91.62 153 MET A CA 1
ATOM 1180 C C . MET A 1 153 ? 19.188 -22.5 -17.406 1 91.62 153 MET A C 1
ATOM 1182 O O . MET A 1 153 ? 19.938 -23.281 -16.812 1 91.62 153 MET A O 1
ATOM 1186 N N . LEU A 1 154 ? 17.953 -22.578 -17.234 1 95.88 154 LEU A N 1
ATOM 1187 C CA . LEU A 1 154 ? 17.328 -23.219 -16.078 1 95.88 154 LEU A CA 1
ATOM 1188 C C . LEU A 1 154 ? 16.984 -24.672 -16.406 1 95.88 154 LEU A C 1
ATOM 1190 O O . LEU A 1 154 ? 17.125 -25.562 -15.562 1 95.88 154 LEU A O 1
ATOM 1194 N N . TYR A 1 155 ? 16.484 -24.875 -17.656 1 95.19 155 TYR A N 1
ATOM 1195 C CA . TYR A 1 155 ? 15.867 -26.172 -17.922 1 95.19 155 TYR A CA 1
ATOM 1196 C C . TYR A 1 155 ? 16.531 -26.859 -19.109 1 95.19 155 TYR A C 1
ATOM 1198 O O . TYR A 1 155 ? 17.078 -26.203 -20 1 95.19 155 TYR A O 1
ATOM 1206 N N . LYS A 1 156 ? 16.359 -28.219 -19.078 1 88.19 156 LYS A N 1
ATOM 1207 C CA . LYS A 1 156 ? 16.625 -28.984 -20.281 1 88.19 156 LYS A CA 1
ATOM 1208 C C . LYS A 1 156 ? 15.609 -28.688 -21.375 1 88.19 156 LYS A C 1
ATOM 1210 O O . LYS A 1 156 ? 14.5 -28.234 -21.094 1 88.19 156 LYS A O 1
ATOM 1215 N N . SER A 1 157 ? 15.953 -28.766 -22.641 1 78.75 157 SER A N 1
ATOM 1216 C CA . SER A 1 157 ? 15.078 -28.406 -23.75 1 78.75 157 SER A CA 1
ATOM 1217 C C . SER A 1 157 ? 13.719 -29.094 -23.625 1 78.75 157 SER A C 1
ATOM 1219 O O . SER A 1 157 ? 13.648 -30.312 -23.406 1 78.75 157 SER A O 1
ATOM 1221 N N . GLY A 1 158 ? 12.68 -28.328 -23.719 1 78.38 158 GLY A N 1
ATOM 1222 C CA . GLY A 1 158 ? 11.32 -28.844 -23.688 1 78.38 158 GLY A CA 1
ATOM 1223 C C . GLY A 1 158 ? 10.969 -29.531 -22.375 1 78.38 158 GLY A C 1
ATOM 1224 O O . GLY A 1 158 ? 10.117 -30.422 -22.344 1 78.38 158 GLY A O 1
ATOM 1225 N N . SER A 1 159 ? 11.664 -29.141 -21.344 1 88.44 159 SER A N 1
ATOM 1226 C CA . SER A 1 159 ? 11.516 -29.859 -20.078 1 88.44 159 SER A CA 1
ATOM 1227 C C . SER A 1 159 ? 11.328 -28.891 -18.922 1 88.44 159 SER A C 1
ATOM 1229 O O . SER A 1 159 ? 11.367 -27.672 -19.109 1 88.44 159 SER A O 1
ATOM 1231 N N . TYR A 1 160 ? 10.875 -29.391 -17.828 1 95.31 160 TYR A N 1
ATOM 1232 C CA . TYR A 1 160 ? 10.852 -28.656 -16.578 1 95.31 160 TYR A CA 1
ATOM 1233 C C . TYR A 1 160 ? 11.891 -29.203 -15.602 1 95.31 160 TYR A C 1
ATOM 1235 O O . TYR A 1 160 ? 11.844 -28.906 -14.406 1 95.31 160 TYR A O 1
ATOM 1243 N N . GLU A 1 161 ? 12.805 -30.016 -16.094 1 93.88 161 GLU A N 1
ATOM 1244 C CA . GLU A 1 161 ? 13.93 -30.484 -15.289 1 93.88 161 GLU A CA 1
ATOM 1245 C C . GLU A 1 161 ? 15.047 -29.453 -15.234 1 93.88 161 GLU A C 1
ATOM 1247 O O . GLU A 1 161 ? 15.523 -29 -16.281 1 93.88 161 GLU A O 1
ATOM 1252 N N . ILE A 1 162 ? 15.531 -29.172 -14.086 1 96.5 162 ILE A N 1
ATOM 1253 C CA . ILE A 1 162 ? 16.531 -28.125 -13.906 1 96.5 162 ILE A CA 1
ATOM 1254 C C . ILE A 1 162 ? 17.891 -28.641 -14.383 1 96.5 162 ILE A C 1
ATOM 1256 O O . ILE A 1 162 ? 18.266 -29.781 -14.109 1 96.5 162 ILE A O 1
ATOM 1260 N N . ASN A 1 163 ? 18.594 -27.734 -15.117 1 94.06 163 ASN A N 1
ATOM 1261 C CA . ASN A 1 163 ? 19.953 -28.016 -15.547 1 94.06 163 ASN A CA 1
ATOM 1262 C C . ASN A 1 163 ? 20.953 -27.859 -14.398 1 94.06 163 ASN A C 1
ATOM 1264 O O . ASN A 1 163 ? 20.781 -26.984 -13.547 1 94.06 163 ASN A O 1
ATOM 1268 N N . ASP A 1 164 ? 22.031 -28.578 -14.492 1 92.06 164 ASP A N 1
ATOM 1269 C CA . ASP A 1 164 ? 23.078 -28.484 -13.484 1 92.06 164 ASP A CA 1
ATOM 1270 C C . ASP A 1 164 ? 23.734 -27.094 -13.508 1 92.06 164 ASP A C 1
ATOM 1272 O O . ASP A 1 164 ? 24.141 -26.578 -12.461 1 92.06 164 ASP A O 1
ATOM 1276 N N . ARG A 1 165 ? 23.781 -26.5 -14.648 1 90.56 165 ARG A N 1
ATOM 1277 C CA . ARG A 1 165 ? 24.469 -25.219 -14.781 1 90.56 165 ARG A CA 1
ATOM 1278 C C . ARG A 1 165 ? 23.719 -24.109 -14.062 1 90.56 165 ARG A C 1
ATOM 1280 O O . ARG A 1 165 ? 24.266 -23.031 -13.844 1 90.56 165 ARG A O 1
ATOM 1287 N N . ALA A 1 166 ? 22.484 -24.438 -13.711 1 93.31 166 ALA A N 1
ATOM 1288 C CA . ALA A 1 166 ? 21.656 -23.422 -13.055 1 93.31 166 ALA A CA 1
ATOM 1289 C C . ALA A 1 166 ? 22 -23.297 -11.578 1 93.31 166 ALA A C 1
ATOM 1291 O O . ALA A 1 166 ? 21.609 -22.328 -10.914 1 93.31 166 ALA A O 1
ATOM 1292 N N . GLU A 1 167 ? 22.672 -24.203 -11.031 1 94.38 167 GLU A N 1
ATOM 1293 C CA . GLU A 1 167 ? 22.875 -24.328 -9.594 1 94.38 167 GLU A CA 1
ATOM 1294 C C . GLU A 1 167 ? 23.547 -23.078 -9.023 1 94.38 167 GLU A C 1
ATOM 1296 O O . GLU A 1 167 ? 23.109 -22.547 -7.992 1 94.38 167 GLU A O 1
ATOM 1301 N N . GLU A 1 168 ? 24.594 -22.609 -9.656 1 92.56 168 GLU A N 1
ATOM 1302 C CA . GLU A 1 168 ? 25.344 -21.469 -9.133 1 92.56 168 GLU A CA 1
ATOM 1303 C C . GLU A 1 168 ? 24.469 -20.234 -9.039 1 92.56 168 GLU A C 1
ATOM 1305 O O . GLU A 1 168 ? 24.422 -19.562 -8 1 92.56 168 GLU A O 1
ATOM 1310 N N . THR A 1 169 ? 23.797 -19.969 -10.102 1 92.75 169 THR A N 1
ATOM 1311 C CA . THR A 1 169 ? 22.922 -18.812 -10.133 1 92.75 169 THR A CA 1
ATOM 1312 C C . THR A 1 169 ? 21.812 -18.953 -9.094 1 92.75 169 THR A C 1
ATOM 1314 O O . THR A 1 169 ? 21.547 -18.016 -8.336 1 92.75 169 THR A O 1
ATOM 1317 N N . LEU A 1 170 ? 21.203 -20.094 -8.992 1 95.81 170 LEU A N 1
ATOM 1318 C CA . LEU A 1 170 ? 20.109 -20.328 -8.047 1 95.81 170 LEU A CA 1
ATOM 1319 C C . LEU A 1 170 ? 20.609 -20.281 -6.609 1 95.81 170 LEU A C 1
ATOM 1321 O O . LEU A 1 170 ? 19.891 -19.844 -5.707 1 95.81 170 LEU A O 1
ATOM 1325 N N . SER A 1 171 ? 21.859 -20.625 -6.398 1 95.44 171 SER A N 1
ATOM 1326 C CA . SER A 1 171 ? 22.453 -20.531 -5.07 1 95.44 171 SER A CA 1
ATOM 1327 C C . SER A 1 171 ? 22.547 -19.078 -4.609 1 95.44 171 SER A C 1
ATOM 1329 O O . SER A 1 171 ? 22.219 -18.766 -3.463 1 95.44 171 SER A O 1
ATOM 1331 N N . LYS A 1 172 ? 22.969 -18.266 -5.477 1 92.31 172 LYS A N 1
ATOM 1332 C CA . LYS A 1 172 ? 23.094 -16.859 -5.164 1 92.31 172 LYS A CA 1
ATOM 1333 C C . LYS A 1 172 ? 21.734 -16.234 -4.875 1 92.31 172 LYS A C 1
ATOM 1335 O O . LYS A 1 172 ? 21.578 -15.445 -3.941 1 92.31 172 LYS A O 1
ATOM 1340 N N . ILE A 1 173 ? 20.812 -16.625 -5.672 1 92.12 173 ILE A N 1
ATOM 1341 C CA . ILE A 1 173 ? 19.453 -16.109 -5.492 1 92.12 173 ILE A CA 1
ATOM 1342 C C . ILE A 1 173 ? 18.875 -16.641 -4.176 1 92.12 173 ILE A C 1
ATOM 1344 O O . ILE A 1 173 ? 18.25 -15.891 -3.43 1 92.12 173 ILE A O 1
ATOM 1348 N N . ALA A 1 174 ? 19.078 -17.891 -3.887 1 94.69 174 ALA A N 1
ATOM 1349 C CA . ALA A 1 174 ? 18.609 -18.484 -2.646 1 94.69 174 ALA A CA 1
ATOM 1350 C C . ALA A 1 174 ? 19.156 -17.75 -1.429 1 94.69 174 ALA A C 1
ATOM 1352 O O . ALA A 1 174 ? 18.438 -17.547 -0.443 1 94.69 174 ALA A O 1
ATOM 1353 N N . LYS A 1 175 ? 20.375 -17.359 -1.455 1 91.75 175 LYS A N 1
ATOM 1354 C CA . LYS A 1 175 ? 21 -16.625 -0.359 1 91.75 175 LYS A CA 1
ATOM 1355 C C . LYS A 1 175 ? 20.266 -15.297 -0.122 1 91.75 175 LYS A C 1
ATOM 1357 O O . LYS A 1 175 ? 19.984 -14.938 1.021 1 91.75 175 LYS A O 1
ATOM 1362 N N . ILE A 1 176 ? 19.984 -14.68 -1.195 1 86.38 176 ILE A N 1
ATOM 1363 C CA . ILE A 1 176 ? 19.297 -13.398 -1.102 1 86.38 176 ILE A CA 1
ATOM 1364 C C . ILE A 1 176 ? 17.906 -13.594 -0.513 1 86.38 176 ILE A C 1
ATOM 1366 O O . ILE A 1 176 ? 17.484 -12.836 0.367 1 86.38 176 ILE A O 1
ATOM 1370 N N . ILE A 1 177 ? 17.156 -14.586 -0.993 1 88.56 177 ILE A N 1
ATOM 1371 C CA . ILE A 1 177 ? 15.82 -14.883 -0.499 1 88.56 177 ILE A CA 1
ATOM 1372 C C . ILE A 1 177 ? 15.875 -15.164 1.002 1 88.56 177 ILE A C 1
ATOM 1374 O O . ILE A 1 177 ? 15.023 -14.688 1.757 1 88.56 177 ILE A O 1
ATOM 1378 N N . THR A 1 178 ? 16.859 -15.844 1.38 1 89.62 178 THR A N 1
ATOM 1379 C CA . THR A 1 178 ? 16.984 -16.234 2.779 1 89.62 178 THR A CA 1
ATOM 1380 C C . THR A 1 178 ? 17.312 -15.023 3.648 1 89.62 178 THR A C 1
ATOM 1382 O O . THR A 1 178 ? 16.891 -14.945 4.801 1 89.62 178 THR A O 1
ATOM 1385 N N . ASP A 1 179 ? 18.016 -14.039 3.125 1 85.38 179 ASP A N 1
ATOM 1386 C CA . ASP A 1 179 ? 18.375 -12.828 3.859 1 85.38 179 ASP A CA 1
ATOM 1387 C C . ASP A 1 179 ? 17.188 -11.898 4.031 1 85.38 179 ASP A C 1
ATOM 1389 O O . ASP A 1 179 ? 17.172 -11.062 4.938 1 85.38 179 ASP A O 1
ATOM 1393 N N . TYR A 1 180 ? 16.25 -12.148 3.158 1 82.06 180 TYR A N 1
ATOM 1394 C CA . TYR A 1 180 ? 15.07 -11.289 3.215 1 82.06 180 TYR A CA 1
ATOM 1395 C C . TYR A 1 180 ? 13.828 -12.094 3.564 1 82.06 180 TYR A C 1
ATOM 1397 O O . TYR A 1 180 ? 12.922 -12.234 2.74 1 82.06 180 TYR A O 1
ATOM 1405 N N . LYS A 1 181 ? 13.664 -12.367 4.801 1 81.75 181 LYS A N 1
ATOM 1406 C CA . LYS A 1 181 ? 12.734 -13.383 5.281 1 81.75 181 LYS A CA 1
ATOM 1407 C C . LYS A 1 181 ? 11.305 -12.852 5.324 1 81.75 181 LYS A C 1
ATOM 1409 O O . LYS A 1 181 ? 10.344 -13.633 5.348 1 81.75 181 LYS A O 1
ATOM 1414 N N . ASP A 1 182 ? 11.141 -11.539 5.273 1 79.56 182 ASP A N 1
ATOM 1415 C CA . ASP A 1 182 ? 9.805 -10.977 5.465 1 79.56 182 ASP A CA 1
ATOM 1416 C C . ASP A 1 182 ? 9.117 -10.734 4.121 1 79.56 182 ASP A C 1
ATOM 1418 O O . ASP A 1 182 ? 8.031 -10.164 4.074 1 79.56 182 ASP A O 1
ATOM 1422 N N . TYR A 1 183 ? 9.703 -11.227 3.027 1 83.38 183 TYR A N 1
ATOM 1423 C CA . TYR A 1 183 ? 9.125 -11.055 1.701 1 83.38 183 TYR A CA 1
ATOM 1424 C C . TYR A 1 183 ? 8.539 -12.367 1.188 1 83.38 183 TYR A C 1
ATOM 1426 O O . TYR A 1 183 ? 9.031 -13.445 1.53 1 83.38 183 TYR A O 1
ATOM 1434 N N . ASP A 1 184 ? 7.512 -12.203 0.477 1 87.25 184 ASP A N 1
ATOM 1435 C CA . ASP A 1 184 ? 6.969 -13.352 -0.236 1 87.25 184 ASP A CA 1
ATOM 1436 C C . ASP A 1 184 ? 7.656 -13.531 -1.588 1 87.25 184 ASP A C 1
ATOM 1438 O O . ASP A 1 184 ? 8.078 -12.562 -2.211 1 87.25 184 ASP A O 1
ATOM 1442 N N . VAL A 1 185 ? 7.75 -14.812 -1.949 1 94.88 185 VAL A N 1
ATOM 1443 C CA . VAL A 1 185 ? 8.453 -15.102 -3.195 1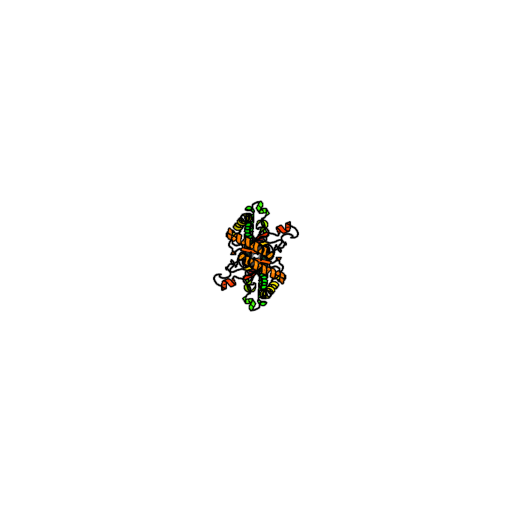 94.88 185 VAL A CA 1
ATOM 1444 C C . VAL A 1 185 ? 7.551 -15.922 -4.117 1 94.88 185 VAL A C 1
ATOM 1446 O O . VAL A 1 185 ? 7.074 -17 -3.74 1 94.88 185 VAL A O 1
ATOM 1449 N N . LEU A 1 186 ? 7.238 -15.367 -5.238 1 96.81 186 LEU A N 1
ATOM 1450 C CA . LEU A 1 186 ? 6.531 -16.062 -6.305 1 96.81 186 LEU A CA 1
ATOM 1451 C C . LEU A 1 186 ? 7.484 -16.422 -7.441 1 96.81 186 LEU A C 1
ATOM 1453 O O . LEU A 1 186 ? 8.148 -15.555 -8 1 96.81 186 LEU A O 1
ATOM 1457 N N . ILE A 1 187 ? 7.586 -17.734 -7.695 1 98.62 187 ILE A N 1
ATOM 1458 C CA . ILE A 1 187 ? 8.289 -18.188 -8.891 1 98.62 187 ILE A CA 1
ATOM 1459 C C . ILE A 1 187 ? 7.297 -18.328 -10.047 1 98.62 187 ILE A C 1
ATOM 1461 O O . ILE A 1 187 ? 6.363 -19.141 -9.969 1 98.62 187 ILE A O 1
ATOM 1465 N N . GLU A 1 188 ? 7.547 -17.562 -11.07 1 98.56 188 GLU A N 1
ATOM 1466 C CA . GLU A 1 188 ? 6.574 -17.516 -12.156 1 98.56 188 GLU A CA 1
ATOM 1467 C C . GLU A 1 188 ? 7.191 -18 -13.469 1 98.56 188 GLU A C 1
ATOM 1469 O O . GLU A 1 188 ? 8.109 -17.375 -13.992 1 98.56 188 GLU A O 1
ATOM 1474 N N . GLY A 1 189 ? 6.664 -19.109 -13.961 1 98.44 189 GLY A N 1
ATOM 1475 C CA . GLY A 1 189 ? 7.074 -19.578 -15.281 1 98.44 189 GLY A CA 1
ATOM 1476 C C . GLY A 1 189 ? 6.297 -18.938 -16.406 1 98.44 189 GLY A C 1
ATOM 1477 O O . GLY A 1 189 ? 5.086 -18.719 -16.297 1 98.44 189 GLY A O 1
ATOM 1478 N N . ASN A 1 190 ? 7.004 -18.609 -17.469 1 97.94 190 ASN A N 1
ATOM 1479 C CA . ASN A 1 190 ? 6.434 -18.062 -18.703 1 97.94 190 ASN A CA 1
ATOM 1480 C C . ASN A 1 190 ? 6.934 -18.828 -19.938 1 97.94 190 ASN A C 1
ATOM 1482 O O . ASN A 1 190 ? 8.094 -19.25 -19.984 1 97.94 190 ASN A O 1
ATOM 1486 N N . THR A 1 191 ? 6.062 -18.984 -20.859 1 97.25 191 THR A N 1
ATOM 1487 C CA . THR A 1 191 ? 6.449 -19.641 -22.109 1 97.25 191 THR A CA 1
ATOM 1488 C C . THR A 1 191 ? 6.246 -18.688 -23.297 1 97.25 191 THR A C 1
ATOM 1490 O O . THR A 1 191 ? 5.66 -17.625 -23.156 1 97.25 191 THR A O 1
ATOM 1493 N N . ASP A 1 192 ? 6.879 -19.031 -24.422 1 97.06 192 ASP A N 1
ATOM 1494 C CA . ASP A 1 192 ? 6.414 -18.453 -25.688 1 97.06 192 ASP A CA 1
ATOM 1495 C C . ASP A 1 192 ? 5.105 -19.109 -26.125 1 97.06 192 ASP A C 1
ATOM 1497 O O . ASP A 1 192 ? 4.461 -19.812 -25.344 1 97.06 192 ASP A O 1
ATOM 1501 N N . ASN A 1 193 ? 4.703 -18.875 -27.438 1 97.19 193 ASN A N 1
ATOM 1502 C CA . ASN A 1 193 ? 3.393 -19.344 -27.875 1 97.19 193 ASN A CA 1
ATOM 1503 C C . ASN A 1 193 ? 3.498 -20.641 -28.656 1 97.19 193 ASN A C 1
ATOM 1505 O O . ASN A 1 193 ? 2.527 -21.078 -29.281 1 97.19 193 ASN A O 1
ATOM 1509 N N . VAL A 1 194 ? 4.68 -21.25 -28.703 1 95.69 194 VAL A N 1
ATOM 1510 C CA . VAL A 1 194 ? 4.828 -22.531 -29.391 1 95.69 194 VAL A CA 1
ATOM 1511 C C . VAL A 1 194 ? 4.219 -23.641 -28.547 1 95.69 194 VAL A C 1
ATOM 1513 O O . VAL A 1 194 ? 4.574 -23.812 -27.375 1 95.69 194 VAL A O 1
ATOM 1516 N N . PRO A 1 195 ? 3.281 -24.375 -29.078 1 95.12 195 PRO A N 1
ATOM 1517 C CA . PRO A 1 195 ? 2.688 -25.453 -28.297 1 95.12 195 PRO A CA 1
ATOM 1518 C C . PRO A 1 195 ? 3.717 -26.5 -27.859 1 95.12 195 PRO A C 1
ATOM 1520 O O . PRO A 1 195 ? 4.703 -26.734 -28.578 1 95.12 195 PRO A O 1
ATOM 1523 N N . ILE A 1 196 ? 3.467 -27.094 -26.719 1 93.62 196 ILE A N 1
ATOM 1524 C CA . ILE A 1 196 ? 4.367 -28.141 -26.25 1 93.62 196 ILE A CA 1
ATOM 1525 C C . ILE A 1 196 ? 4.176 -29.391 -27.109 1 93.62 196 ILE A C 1
ATOM 1527 O O . ILE A 1 196 ? 3.156 -29.547 -27.781 1 93.62 196 ILE A O 1
ATOM 1531 N N . ASN A 1 197 ? 5.191 -30.25 -27.078 1 91.56 197 ASN A N 1
ATOM 1532 C CA . ASN A 1 197 ? 5.074 -31.547 -27.734 1 91.56 197 ASN A CA 1
ATOM 1533 C C . ASN A 1 197 ? 4.402 -32.562 -26.812 1 91.56 197 ASN A C 1
ATOM 1535 O O . ASN A 1 197 ? 5.078 -33.312 -26.109 1 91.56 197 ASN A O 1
ATOM 1539 N N . THR A 1 198 ? 3.104 -32.75 -26.906 1 89.88 198 THR A N 1
ATOM 1540 C CA . THR A 1 198 ? 2.334 -33.594 -26 1 89.88 198 THR A CA 1
ATOM 1541 C C . THR A 1 198 ? 2.596 -35.094 -26.281 1 89.88 198 THR A C 1
ATOM 1543 O O . THR A 1 198 ? 2.234 -35.938 -25.469 1 89.88 198 THR A O 1
ATOM 1546 N N . ASP A 1 199 ? 3.271 -35.406 -27.391 1 90.81 199 ASP A N 1
ATOM 1547 C CA . ASP A 1 199 ? 3.551 -36.781 -27.75 1 90.81 199 ASP A CA 1
ATOM 1548 C C . ASP A 1 199 ? 4.828 -37.281 -27.078 1 90.81 199 ASP A C 1
ATOM 1550 O O . ASP A 1 199 ? 5.078 -38.5 -27.031 1 90.81 199 ASP A O 1
ATOM 1554 N N . ALA A 1 200 ? 5.613 -36.344 -26.656 1 90.38 200 ALA A N 1
ATOM 1555 C CA . ALA A 1 200 ? 6.852 -36.719 -25.984 1 90.38 200 ALA A CA 1
ATOM 1556 C C . ALA A 1 200 ? 6.562 -37.438 -24.656 1 90.38 200 ALA A C 1
ATOM 1558 O O . ALA A 1 200 ? 5.695 -37 -23.891 1 90.38 200 ALA A O 1
ATOM 1559 N N . ALA A 1 201 ? 7.293 -38.469 -24.312 1 89.38 201 ALA A N 1
ATOM 1560 C CA . ALA A 1 201 ? 7.113 -39.219 -23.078 1 89.38 201 ALA A CA 1
ATOM 1561 C C . ALA A 1 201 ? 7.316 -38.344 -21.844 1 89.38 201 ALA A C 1
ATOM 1563 O O . ALA A 1 201 ? 6.621 -38.469 -20.844 1 89.38 201 ALA A O 1
ATOM 1564 N N . SER A 1 202 ? 8.203 -37.406 -21.984 1 88.62 202 SER A N 1
ATOM 1565 C CA . SER A 1 202 ? 8.539 -36.5 -20.891 1 88.62 202 SER A CA 1
ATOM 1566 C C . SER A 1 202 ? 7.438 -35.469 -20.656 1 88.62 202 SER A C 1
ATOM 1568 O O . SER A 1 202 ? 7.434 -34.781 -19.641 1 88.62 202 SER A O 1
ATOM 1570 N N . MET A 1 203 ? 6.477 -35.406 -21.547 1 90.88 203 MET A N 1
ATOM 1571 C CA . MET A 1 203 ? 5.41 -34.406 -21.453 1 90.88 203 MET A CA 1
ATOM 1572 C C . MET A 1 203 ? 4.059 -35.094 -21.234 1 90.88 203 MET A C 1
ATOM 1574 O O . MET A 1 203 ? 3.014 -34.438 -21.344 1 90.88 203 MET A O 1
ATOM 1578 N N . ARG A 1 204 ? 4.074 -36.375 -20.922 1 91.25 204 ARG A N 1
ATOM 1579 C CA . ARG A 1 204 ? 2.807 -37.062 -20.656 1 91.25 204 ARG A CA 1
ATOM 1580 C C . ARG A 1 204 ? 2.066 -36.406 -19.5 1 91.25 204 ARG A C 1
ATOM 1582 O O . ARG A 1 204 ? 2.668 -36.094 -18.469 1 91.25 204 ARG A O 1
ATOM 1589 N N . ASN A 1 205 ? 0.809 -36.125 -19.641 1 91.44 205 ASN A N 1
ATOM 1590 C CA . ASN A 1 205 ? -0.106 -35.531 -18.672 1 91.44 205 ASN A CA 1
ATOM 1591 C C . ASN A 1 205 ? 0.135 -34.031 -18.516 1 91.44 205 ASN A C 1
ATOM 1593 O O . ASN A 1 205 ? -0.484 -33.375 -17.672 1 91.44 205 ASN A O 1
ATOM 1597 N N . ILE A 1 206 ? 1.154 -33.5 -19.234 1 94.75 206 ILE A N 1
ATOM 1598 C CA . ILE A 1 206 ? 1.311 -32.062 -19.344 1 94.75 206 ILE A CA 1
ATOM 1599 C C . ILE A 1 206 ? 0.55 -31.547 -20.578 1 94.75 206 ILE A C 1
ATOM 1601 O O . ILE A 1 206 ? 0.864 -31.922 -21.703 1 94.75 206 ILE A O 1
ATOM 1605 N N . ARG A 1 207 ? -0.4 -30.672 -20.359 1 95.75 207 ARG A N 1
ATOM 1606 C CA . ARG A 1 207 ? -1.428 -30.484 -21.375 1 95.75 207 ARG A CA 1
ATOM 1607 C C . ARG A 1 207 ? -1.044 -29.359 -22.344 1 95.75 207 ARG A C 1
ATOM 1609 O O . ARG A 1 207 ? -1.395 -29.391 -23.516 1 95.75 207 ARG A O 1
ATOM 1616 N N . ASN A 1 208 ? -0.455 -28.359 -21.891 1 96.25 208 ASN A N 1
ATOM 1617 C CA . ASN A 1 208 ? -0.175 -27.172 -22.688 1 96.25 208 ASN A CA 1
ATOM 1618 C C . ASN A 1 208 ? 0.848 -26.266 -22 1 96.25 208 ASN A C 1
ATOM 1620 O O . ASN A 1 208 ? 1.503 -26.688 -21.031 1 96.25 208 ASN A O 1
ATOM 1624 N N . ASN A 1 209 ? 0.973 -25.047 -22.547 1 96.69 209 ASN A N 1
ATOM 1625 C CA . ASN A 1 209 ? 1.975 -24.094 -22.062 1 96.69 209 ASN A CA 1
ATOM 1626 C C . ASN A 1 209 ? 1.646 -23.609 -20.656 1 96.69 209 ASN A C 1
ATOM 1628 O O . ASN A 1 209 ? 2.541 -23.234 -19.891 1 96.69 209 ASN A O 1
ATOM 1632 N N . TRP A 1 210 ? 0.332 -23.609 -20.25 1 97.94 210 TRP A N 1
ATOM 1633 C CA . TRP A 1 210 ? -0.028 -23.297 -18.875 1 97.94 210 TRP A CA 1
ATOM 1634 C C . TRP A 1 210 ? 0.582 -24.312 -17.922 1 97.94 210 TRP A C 1
ATOM 1636 O O . TRP A 1 210 ? 1.253 -23.938 -16.953 1 97.94 210 TRP A O 1
ATOM 1646 N N . ASP A 1 211 ? 0.355 -25.594 -18.219 1 97.94 211 ASP A N 1
ATOM 1647 C CA . ASP A 1 211 ? 0.879 -26.656 -17.375 1 97.94 211 ASP A CA 1
ATOM 1648 C C . ASP A 1 211 ? 2.404 -26.625 -17.328 1 97.94 211 ASP A C 1
ATOM 1650 O O . ASP A 1 211 ? 2.996 -26.734 -16.25 1 97.94 211 ASP A O 1
ATOM 1654 N N . LEU A 1 212 ? 2.984 -26.453 -18.484 1 97.25 212 LEU A N 1
ATOM 1655 C CA . LEU A 1 212 ? 4.441 -26.438 -18.531 1 97.25 212 LEU A CA 1
ATOM 1656 C C . LEU A 1 212 ? 5.016 -25.312 -17.688 1 97.25 212 LEU A C 1
ATOM 1658 O O . LEU A 1 212 ? 5.941 -25.531 -16.906 1 97.25 212 LEU A O 1
ATOM 1662 N N . SER A 1 213 ? 4.512 -24.125 -17.891 1 97.94 213 SER A N 1
ATOM 1663 C CA . SER A 1 213 ? 5.012 -22.969 -17.141 1 97.94 213 SER A CA 1
ATOM 1664 C C . SER A 1 213 ? 4.848 -23.188 -15.633 1 97.94 213 SER A C 1
ATOM 1666 O O . SER A 1 213 ? 5.734 -22.828 -14.852 1 97.94 213 SER A O 1
ATOM 1668 N N . ALA A 1 214 ? 3.742 -23.766 -15.164 1 98.38 214 ALA A N 1
ATOM 1669 C CA . ALA A 1 214 ? 3.506 -24.062 -13.758 1 98.38 214 ALA A CA 1
ATOM 1670 C C . ALA A 1 214 ? 4.504 -25.094 -13.227 1 98.38 214 ALA A C 1
ATOM 1672 O O . ALA A 1 214 ? 5.047 -24.938 -12.133 1 98.38 214 ALA A O 1
ATOM 1673 N N . LEU A 1 215 ? 4.762 -26.094 -13.984 1 98.12 215 LEU A N 1
ATOM 1674 C CA . LEU A 1 215 ? 5.676 -27.141 -13.555 1 98.12 215 LEU A CA 1
ATOM 1675 C C . LEU A 1 215 ? 7.113 -26.641 -13.523 1 98.12 215 LEU A C 1
ATOM 1677 O O . LEU A 1 215 ? 7.898 -27.062 -12.672 1 98.12 215 LEU A O 1
ATOM 1681 N N . ARG A 1 216 ? 7.441 -25.781 -14.469 1 98 216 ARG A N 1
ATOM 1682 C CA . ARG A 1 216 ? 8.766 -25.172 -14.438 1 98 216 ARG A CA 1
ATOM 1683 C C . ARG A 1 216 ? 8.961 -24.359 -13.164 1 98 216 ARG A C 1
ATOM 1685 O O . ARG A 1 216 ? 9.984 -24.469 -12.492 1 98 216 ARG A O 1
ATOM 1692 N N . ALA A 1 217 ? 7.977 -23.578 -12.852 1 98.69 217 ALA A N 1
ATOM 1693 C CA . ALA A 1 217 ? 8.023 -22.844 -11.594 1 98.69 217 ALA A CA 1
ATOM 1694 C C . ALA A 1 217 ? 8.156 -23.797 -10.406 1 98.69 217 ALA A C 1
ATOM 1696 O O . ALA A 1 217 ? 8.945 -23.547 -9.484 1 98.69 217 ALA A O 1
ATOM 1697 N N . SER A 1 218 ? 7.418 -24.859 -10.398 1 98.62 218 SER A N 1
ATOM 1698 C CA . SER A 1 218 ? 7.473 -25.859 -9.336 1 98.62 218 SER A CA 1
ATOM 1699 C C . SER A 1 218 ? 8.875 -26.438 -9.203 1 98.62 218 SER A C 1
ATOM 1701 O O . SER A 1 218 ? 9.367 -26.641 -8.086 1 98.62 218 SER A O 1
ATOM 1703 N N . SER A 1 219 ? 9.531 -26.688 -10.312 1 98.5 219 SER A N 1
ATOM 1704 C CA . SER A 1 219 ? 10.891 -27.219 -10.297 1 98.5 219 SER A CA 1
ATOM 1705 C C . SER A 1 219 ? 11.836 -26.281 -9.562 1 98.5 219 SER A C 1
ATOM 1707 O O . SER A 1 219 ? 12.648 -26.719 -8.75 1 98.5 219 SER A O 1
ATOM 1709 N N . VAL A 1 220 ? 11.688 -25 -9.883 1 98.5 220 VAL A N 1
ATOM 1710 C CA . VAL A 1 220 ? 12.57 -24.031 -9.25 1 98.5 220 VAL A CA 1
ATOM 1711 C C . VAL A 1 220 ? 12.273 -23.969 -7.75 1 98.5 220 VAL A C 1
ATOM 1713 O O . VAL A 1 220 ? 13.195 -23.938 -6.93 1 98.5 220 VAL A O 1
ATOM 1716 N N . VAL A 1 221 ? 11.031 -23.953 -7.355 1 98.44 221 VAL A N 1
ATOM 1717 C CA . VAL A 1 221 ? 10.641 -23.938 -5.953 1 98.44 221 VAL A CA 1
ATOM 1718 C C . VAL A 1 221 ? 11.273 -25.125 -5.23 1 98.44 221 VAL A C 1
ATOM 1720 O O . VAL A 1 221 ? 11.922 -24.953 -4.195 1 98.44 221 VAL A O 1
ATOM 1723 N N . GLN A 1 222 ? 11.125 -26.281 -5.793 1 97.94 222 GLN A N 1
ATOM 1724 C CA . GLN A 1 222 ? 11.633 -27.5 -5.172 1 97.94 222 GLN A CA 1
ATOM 1725 C C . GLN A 1 222 ? 13.156 -27.469 -5.094 1 97.94 222 GLN A C 1
ATOM 1727 O O . GLN A 1 222 ? 13.742 -27.922 -4.102 1 97.94 222 GLN A O 1
ATOM 1732 N N . TYR A 1 223 ? 13.719 -26.953 -6.156 1 97.88 223 TYR A N 1
ATOM 1733 C CA . TYR A 1 223 ? 15.172 -26.859 -6.176 1 97.88 223 TYR A CA 1
ATOM 1734 C C . TYR A 1 223 ? 15.672 -25.953 -5.051 1 97.88 223 TYR A C 1
ATOM 1736 O O . TYR A 1 223 ? 16.625 -26.312 -4.344 1 97.88 223 TYR A O 1
ATOM 1744 N N . LEU A 1 224 ? 15.086 -24.797 -4.828 1 97.69 224 LEU A N 1
ATOM 1745 C CA . LEU A 1 224 ? 15.445 -23.844 -3.783 1 97.69 224 LEU A CA 1
ATOM 1746 C C . LEU A 1 224 ? 15.297 -24.469 -2.402 1 97.69 224 LEU A C 1
ATOM 1748 O O . LEU A 1 224 ? 16.109 -24.234 -1.514 1 97.69 224 LEU A O 1
ATOM 1752 N N . ILE A 1 225 ? 14.25 -25.281 -2.246 1 97.31 225 ILE A N 1
ATOM 1753 C CA . ILE A 1 225 ? 13.984 -25.922 -0.967 1 97.31 225 ILE A CA 1
ATOM 1754 C C . ILE A 1 225 ? 15 -27.031 -0.725 1 97.31 225 ILE A C 1
ATOM 1756 O O . ILE A 1 225 ? 15.711 -27.031 0.283 1 97.31 225 ILE A O 1
ATOM 1760 N N . ASP A 1 226 ? 15.164 -27.922 -1.656 1 97.38 226 ASP A N 1
ATOM 1761 C CA . ASP A 1 226 ? 15.914 -29.156 -1.478 1 97.38 226 ASP A CA 1
ATOM 1762 C C . ASP A 1 226 ? 17.406 -28.891 -1.422 1 97.38 226 ASP A C 1
ATOM 1764 O O . ASP A 1 226 ? 18.141 -29.5 -0.636 1 97.38 226 ASP A O 1
ATOM 1768 N N . ARG A 1 227 ? 17.828 -27.969 -2.227 1 97 227 ARG A N 1
ATOM 1769 C CA . ARG A 1 227 ? 19.266 -27.766 -2.361 1 97 227 ARG A CA 1
ATOM 1770 C C . ARG A 1 227 ? 19.75 -26.672 -1.423 1 97 227 ARG A C 1
ATOM 1772 O O . ARG A 1 227 ? 20.891 -26.719 -0.953 1 97 227 ARG A O 1
ATOM 1779 N N . PHE A 1 228 ? 18.922 -25.688 -1.116 1 96.69 228 PHE A N 1
ATOM 1780 C CA . PHE A 1 228 ? 19.469 -24.531 -0.421 1 96.69 228 PHE A CA 1
ATOM 1781 C C . PHE A 1 228 ? 18.688 -24.25 0.86 1 96.69 228 PHE A C 1
ATOM 1783 O O . PHE A 1 228 ? 19 -23.312 1.597 1 96.69 228 PHE A O 1
ATOM 1790 N N . GLY A 1 229 ? 17.625 -24.906 1.139 1 95.62 229 GLY A N 1
ATOM 1791 C CA . GLY A 1 229 ? 16.938 -24.828 2.418 1 95.62 229 GLY A CA 1
ATOM 1792 C C . GLY A 1 229 ? 16.016 -23.625 2.531 1 95.62 229 GLY A C 1
ATOM 1793 O O . GLY A 1 229 ? 15.703 -23.172 3.637 1 95.62 229 GLY A O 1
ATOM 1794 N N . VAL A 1 230 ? 15.555 -23.141 1.442 1 95.38 230 VAL A N 1
ATOM 1795 C CA . VAL A 1 230 ? 14.609 -22.031 1.499 1 95.38 230 VAL A CA 1
ATOM 1796 C C . VAL A 1 230 ? 13.297 -22.5 2.125 1 95.38 230 VAL A C 1
ATOM 1798 O O . VAL A 1 230 ? 12.812 -23.594 1.814 1 95.38 230 VAL A O 1
ATOM 1801 N N . ALA A 1 231 ? 12.688 -21.688 3.023 1 94.75 231 ALA A N 1
ATOM 1802 C CA . ALA A 1 231 ? 11.453 -22.062 3.709 1 94.75 231 ALA A CA 1
ATOM 1803 C C . ALA A 1 231 ? 10.305 -22.203 2.721 1 94.75 231 ALA A C 1
ATOM 1805 O O . ALA A 1 231 ? 9.945 -21.25 2.021 1 94.75 231 ALA A O 1
ATOM 1806 N N . PRO A 1 232 ? 9.633 -23.328 2.652 1 96.38 232 PRO A N 1
ATOM 1807 C CA . PRO A 1 232 ? 8.609 -23.594 1.644 1 96.38 232 PRO A CA 1
ATOM 1808 C C . PRO A 1 232 ? 7.383 -22.688 1.805 1 96.38 232 PRO A C 1
ATOM 1810 O O . PRO A 1 232 ? 6.73 -22.344 0.816 1 96.38 232 PRO A O 1
ATOM 1813 N N . LYS A 1 233 ? 7.102 -22.281 3.014 1 94.25 233 LYS A N 1
ATOM 1814 C CA . LYS A 1 233 ? 5.895 -21.5 3.299 1 94.25 233 LYS A CA 1
ATOM 1815 C C . LYS A 1 233 ? 5.922 -20.156 2.58 1 94.25 233 LYS A C 1
ATOM 1817 O O . LYS A 1 233 ? 4.875 -19.562 2.336 1 94.25 233 LYS A O 1
ATOM 1822 N N . ARG A 1 234 ? 7.102 -19.719 2.164 1 92.56 234 ARG A N 1
ATOM 1823 C CA . ARG A 1 234 ? 7.254 -18.406 1.55 1 92.56 234 ARG A CA 1
ATOM 1824 C C . ARG A 1 234 ? 7.141 -18.5 0.031 1 92.56 234 ARG A C 1
ATOM 1826 O O . ARG A 1 234 ? 7.098 -17.469 -0.654 1 92.56 234 ARG A O 1
ATOM 1833 N N . LEU A 1 235 ? 7.109 -19.734 -0.476 1 97.06 235 LEU A N 1
ATOM 1834 C CA . LEU A 1 235 ? 7.273 -19.922 -1.915 1 97.06 235 LEU A CA 1
ATOM 1835 C C . LEU A 1 235 ? 5.949 -20.297 -2.568 1 97.06 235 LEU A C 1
ATOM 1837 O O . LEU A 1 235 ? 5.176 -21.078 -2.008 1 97.06 235 LEU A O 1
ATOM 1841 N N . THR A 1 236 ? 5.684 -19.703 -3.668 1 98.06 236 THR A N 1
ATOM 1842 C CA . THR A 1 236 ? 4.582 -20.062 -4.551 1 98.06 236 THR A CA 1
ATOM 1843 C C . THR A 1 236 ? 5.098 -20.391 -5.949 1 98.06 236 THR A C 1
ATOM 1845 O O . THR A 1 236 ? 5.953 -19.688 -6.484 1 98.06 236 THR A O 1
ATOM 1848 N N . ALA A 1 237 ? 4.668 -21.5 -6.527 1 98.75 237 ALA A N 1
ATOM 1849 C CA . ALA A 1 237 ? 4.988 -21.859 -7.906 1 98.75 237 ALA A CA 1
ATOM 1850 C C . ALA A 1 237 ? 3.885 -21.422 -8.859 1 98.75 237 ALA A C 1
ATOM 1852 O O . ALA A 1 237 ? 2.811 -22.031 -8.906 1 98.75 237 ALA A O 1
ATOM 1853 N N . GLY A 1 238 ? 4.223 -20.406 -9.672 1 98.44 238 GLY A N 1
ATOM 1854 C CA . GLY A 1 238 ? 3.203 -19.844 -10.539 1 98.44 238 GLY A CA 1
ATOM 1855 C C . GLY A 1 238 ? 3.494 -20.062 -12.016 1 98.44 238 GLY A C 1
ATOM 1856 O O . GLY A 1 238 ? 4.656 -20.109 -12.422 1 98.44 238 GLY A O 1
ATOM 1857 N N . GLY A 1 239 ? 2.457 -20.266 -12.773 1 98.56 239 GLY A N 1
ATOM 1858 C CA . GLY A 1 239 ? 2.535 -20.328 -14.227 1 98.56 239 GLY A CA 1
ATOM 1859 C C . GLY A 1 239 ? 1.674 -19.297 -14.922 1 98.56 239 GLY A C 1
ATOM 1860 O O . GLY A 1 239 ? 0.575 -18.984 -14.461 1 98.56 239 GLY A O 1
ATOM 1861 N N . ARG A 1 240 ? 2.223 -18.828 -16.047 1 98.31 240 ARG A N 1
ATOM 1862 C CA . ARG A 1 240 ? 1.501 -17.828 -16.828 1 98.31 240 ARG A CA 1
ATOM 1863 C C . ARG A 1 240 ? 1.293 -18.297 -18.266 1 98.31 240 ARG A C 1
ATOM 1865 O O . ARG A 1 240 ? 0.642 -17.609 -19.047 1 98.31 240 ARG A O 1
ATOM 1872 N N . GLY A 1 241 ? 1.82 -19.422 -18.578 1 97.75 241 GLY A N 1
ATOM 1873 C CA . GLY A 1 241 ? 1.791 -19.844 -19.969 1 97.75 241 GLY A CA 1
ATOM 1874 C C . GLY A 1 241 ? 2.355 -18.797 -20.906 1 97.75 241 GLY A C 1
ATOM 1875 O O . GLY A 1 241 ? 3.402 -18.203 -20.641 1 97.75 241 GLY A O 1
ATOM 1876 N N . GLU A 1 242 ? 1.742 -18.656 -22.031 1 98 242 GLU A N 1
ATOM 1877 C CA . GLU A 1 242 ? 2.193 -17.734 -23.062 1 98 242 GLU A CA 1
ATOM 1878 C C . GLU A 1 242 ? 1.527 -16.375 -22.922 1 98 242 GLU A C 1
ATOM 1880 O O . GLU A 1 242 ? 1.674 -15.516 -23.797 1 98 242 GLU A O 1
ATOM 1885 N N . PHE A 1 243 ? 0.916 -16.062 -21.812 1 97.81 243 PHE A N 1
ATOM 1886 C CA . PHE A 1 243 ? -0.05 -14.977 -21.797 1 97.81 243 PHE A CA 1
ATOM 1887 C C . PHE A 1 243 ? 0.503 -13.773 -21.031 1 97.81 243 PHE A C 1
ATOM 1889 O O . PHE A 1 243 ? -0.234 -12.836 -20.719 1 97.81 243 PHE A O 1
ATOM 1896 N N . ASN A 1 244 ? 1.693 -13.812 -20.719 1 96.38 244 ASN A N 1
ATOM 1897 C CA . ASN A 1 244 ? 2.42 -12.688 -20.156 1 96.38 244 ASN A CA 1
ATOM 1898 C C . ASN A 1 244 ? 3.705 -12.398 -20.922 1 96.38 244 ASN A C 1
ATOM 1900 O O . ASN A 1 244 ? 4.797 -12.406 -20.344 1 96.38 244 ASN A O 1
ATOM 1904 N N . PRO A 1 245 ? 3.613 -12.086 -22.156 1 97.56 245 PRO A N 1
ATOM 1905 C CA . PRO A 1 245 ? 4.812 -11.867 -22.969 1 97.56 245 PRO A CA 1
ATOM 1906 C C . PRO A 1 245 ? 5.477 -10.523 -22.688 1 97.56 245 PRO A C 1
ATOM 1908 O O . PRO A 1 245 ? 4.789 -9.539 -22.406 1 97.56 245 PRO A O 1
ATOM 1911 N N . VAL A 1 246 ? 6.781 -10.492 -22.781 1 95.38 246 VAL A N 1
ATOM 1912 C CA . VAL A 1 246 ? 7.52 -9.242 -22.609 1 95.38 246 VAL A CA 1
ATOM 1913 C C . VAL A 1 246 ? 8.031 -8.766 -23.969 1 95.38 246 VAL A C 1
ATOM 1915 O O . VAL A 1 246 ? 8.57 -7.668 -24.094 1 95.38 246 VAL A O 1
ATOM 1918 N N . ALA A 1 247 ? 7.918 -9.617 -24.938 1 96.62 247 ALA A N 1
ATOM 1919 C CA . ALA A 1 247 ? 8.281 -9.336 -26.328 1 96.62 247 ALA A CA 1
ATOM 1920 C C . ALA A 1 247 ? 7.352 -10.055 -27.297 1 96.62 247 ALA A C 1
ATOM 1922 O O . ALA A 1 247 ? 6.527 -10.875 -26.891 1 96.62 247 ALA A O 1
ATOM 1923 N N . SER A 1 248 ? 7.512 -9.742 -28.531 1 97.31 248 SER A N 1
ATOM 1924 C CA . SER A 1 248 ? 6.633 -10.336 -29.531 1 97.31 248 SER A CA 1
ATOM 1925 C C . SER A 1 248 ? 6.914 -11.828 -29.703 1 97.31 248 SER A C 1
ATOM 1927 O O . SER A 1 248 ? 8.07 -12.25 -29.719 1 97.31 248 SER A O 1
ATOM 1929 N N . ASN A 1 249 ? 5.832 -12.648 -29.844 1 97.44 249 ASN A N 1
ATOM 1930 C CA . ASN A 1 249 ? 5.977 -14.07 -30.125 1 97.44 249 ASN A CA 1
ATOM 1931 C C . ASN A 1 249 ? 6.082 -14.344 -31.625 1 97.44 249 ASN A C 1
ATOM 1933 O O . ASN A 1 249 ? 6.07 -15.492 -32.062 1 97.44 249 ASN A O 1
ATOM 1937 N N . ASP A 1 250 ? 6.277 -13.305 -32.375 1 97.25 250 ASP A N 1
ATOM 1938 C CA . ASP A 1 250 ? 6.348 -13.453 -33.844 1 97.25 250 ASP A CA 1
ATOM 1939 C C . ASP A 1 250 ? 7.793 -13.641 -34.281 1 97.25 250 ASP A C 1
ATOM 1941 O O . ASP A 1 250 ? 8.039 -13.984 -35.438 1 97.25 250 ASP A O 1
ATOM 1945 N N . THR A 1 251 ? 8.742 -13.312 -33.438 1 97.5 251 THR A N 1
ATOM 1946 C CA . THR A 1 251 ? 10.156 -13.461 -33.75 1 97.5 251 THR A CA 1
ATOM 1947 C C . THR A 1 251 ? 10.828 -14.438 -32.812 1 97.5 251 THR A C 1
ATOM 1949 O O . THR A 1 251 ? 10.398 -14.602 -31.656 1 97.5 251 THR A O 1
ATOM 1952 N N . GLU A 1 252 ? 11.859 -15.023 -33.281 1 96.5 252 GLU A N 1
ATOM 1953 C CA . GLU A 1 252 ? 12.578 -15.977 -32.438 1 96.5 252 GLU A CA 1
ATOM 1954 C C . GLU A 1 252 ? 13.211 -15.281 -31.25 1 96.5 252 GLU A C 1
ATOM 1956 O O . GLU A 1 252 ? 13.219 -15.828 -30.141 1 96.5 252 GLU A O 1
ATOM 1961 N N . VAL A 1 253 ? 13.711 -14.117 -31.469 1 95.62 253 VAL A N 1
ATOM 1962 C CA . VAL A 1 253 ? 14.305 -13.344 -30.375 1 95.62 253 VAL A CA 1
ATOM 1963 C C . VAL A 1 253 ? 13.25 -13.031 -29.328 1 95.62 253 VAL A C 1
ATOM 1965 O O . VAL A 1 253 ? 13.5 -13.148 -28.125 1 95.62 253 VAL A O 1
ATOM 1968 N N . GLY A 1 254 ? 12.086 -12.641 -29.734 1 97.06 254 GLY A N 1
ATOM 1969 C CA . GLY A 1 254 ? 11 -12.375 -28.812 1 97.06 254 GLY A CA 1
ATOM 1970 C C . GLY A 1 254 ? 10.555 -13.609 -28.047 1 97.06 254 GLY A C 1
ATOM 1971 O O . GLY A 1 254 ? 10.32 -13.555 -26.844 1 97.06 254 GLY A O 1
ATOM 1972 N N . LYS A 1 255 ? 10.477 -14.758 -28.781 1 96.88 255 LYS A N 1
ATOM 1973 C CA . LYS A 1 255 ? 10.117 -16.031 -28.141 1 96.88 255 LYS A CA 1
ATOM 1974 C C . LYS A 1 255 ? 11.125 -16.391 -27.062 1 96.88 255 LYS A C 1
ATOM 1976 O O . LYS A 1 255 ? 10.742 -16.828 -25.969 1 96.88 255 LYS A O 1
ATOM 1981 N N . GLN A 1 256 ? 12.328 -16.172 -27.344 1 94.75 256 GLN A N 1
ATOM 1982 C CA . GLN A 1 256 ? 13.383 -16.469 -26.375 1 94.75 256 GLN A CA 1
ATOM 1983 C C . GLN A 1 256 ? 13.234 -15.617 -25.109 1 94.75 256 GLN A C 1
ATOM 1985 O O . GLN A 1 256 ? 13.398 -16.125 -24 1 94.75 256 GLN A O 1
ATOM 1990 N N . ARG A 1 257 ? 12.883 -14.391 -25.297 1 95.06 257 ARG A N 1
ATOM 1991 C CA . ARG A 1 257 ? 12.703 -13.5 -24.156 1 95.06 257 ARG A CA 1
ATOM 1992 C C . ARG A 1 257 ? 11.477 -13.898 -23.344 1 95.06 257 ARG A C 1
ATOM 1994 O O . ARG A 1 257 ? 11.445 -13.719 -22.125 1 95.06 257 ARG A O 1
ATOM 2001 N N . ASN A 1 258 ? 10.508 -14.43 -24.047 1 97.12 258 ASN A N 1
ATOM 2002 C CA . ASN A 1 258 ? 9.273 -14.836 -23.391 1 97.12 258 ASN A CA 1
ATOM 2003 C C . ASN A 1 258 ? 9.453 -16.125 -22.609 1 97.12 258 ASN A C 1
ATOM 2005 O O . ASN A 1 258 ? 8.789 -16.344 -21.594 1 97.12 258 ASN A O 1
ATOM 2009 N N . ARG A 1 259 ? 10.406 -17.016 -23.094 1 96.5 259 ARG A N 1
ATOM 2010 C CA . ARG A 1 259 ? 10.758 -18.219 -22.359 1 96.5 259 ARG A CA 1
ATOM 2011 C C . ARG A 1 259 ? 11.625 -17.906 -21.156 1 96.5 259 ARG A C 1
ATOM 2013 O O . ARG A 1 259 ? 12.852 -17.969 -21.234 1 96.5 259 ARG A O 1
ATOM 2020 N N . ARG A 1 260 ? 10.883 -17.562 -20.016 1 97.31 260 ARG A N 1
ATOM 2021 C CA . ARG A 1 260 ? 11.609 -17.109 -18.844 1 97.31 260 ARG A CA 1
ATOM 2022 C C . ARG A 1 260 ? 10.898 -17.547 -17.562 1 97.31 260 ARG A C 1
ATOM 2024 O O . ARG A 1 260 ? 9.688 -17.75 -17.562 1 97.31 260 ARG A O 1
ATOM 2031 N N . THR A 1 261 ? 11.648 -17.719 -16.531 1 98.38 261 THR A N 1
ATOM 2032 C CA . THR A 1 261 ? 11.148 -17.875 -15.172 1 98.38 261 THR A CA 1
ATOM 2033 C C . THR A 1 261 ? 11.508 -16.656 -14.328 1 98.38 261 THR A C 1
ATOM 2035 O O . THR A 1 261 ? 12.672 -16.234 -14.297 1 98.38 261 THR A O 1
ATOM 2038 N N . GLN A 1 262 ? 10.531 -16.109 -13.75 1 97.88 262 GLN A N 1
ATOM 2039 C CA . GLN A 1 262 ? 10.773 -14.938 -12.914 1 97.88 262 GLN A CA 1
ATOM 2040 C C . GLN A 1 262 ? 10.617 -15.273 -11.438 1 97.88 262 GLN A C 1
ATOM 2042 O O . GLN A 1 262 ? 9.664 -15.953 -11.047 1 97.88 262 GLN A O 1
ATOM 2047 N N . ILE A 1 263 ? 11.578 -14.852 -10.703 1 96.94 263 ILE A N 1
ATOM 2048 C CA . ILE A 1 263 ? 11.477 -14.875 -9.25 1 96.94 263 ILE A CA 1
ATOM 2049 C C . ILE A 1 263 ? 11.078 -13.484 -8.742 1 96.94 263 ILE A C 1
ATOM 2051 O O . ILE A 1 263 ? 11.859 -12.539 -8.836 1 96.94 263 ILE A O 1
ATOM 2055 N N . ILE A 1 264 ? 9.914 -13.461 -8.195 1 94.69 264 ILE A N 1
ATOM 2056 C CA . ILE A 1 264 ? 9.32 -12.188 -7.816 1 94.69 264 ILE A CA 1
ATOM 2057 C C . ILE A 1 264 ? 9.289 -12.062 -6.293 1 94.69 264 ILE A C 1
ATOM 2059 O O . ILE A 1 264 ? 8.625 -12.852 -5.617 1 94.69 264 ILE A O 1
ATOM 2063 N N . ILE A 1 265 ? 9.992 -11.125 -5.812 1 91.25 265 ILE A N 1
ATOM 2064 C CA . ILE A 1 265 ? 10.062 -10.867 -4.379 1 91.25 265 ILE A CA 1
ATOM 2065 C C . ILE A 1 265 ? 9.227 -9.633 -4.035 1 91.25 265 ILE A C 1
ATOM 2067 O O . ILE A 1 265 ? 9.531 -8.531 -4.484 1 91.25 265 ILE A O 1
ATOM 2071 N N . THR A 1 266 ? 8.211 -9.867 -3.309 1 87.31 266 THR A N 1
ATOM 2072 C CA . THR A 1 266 ? 7.238 -8.82 -3.029 1 87.31 266 THR A CA 1
ATOM 2073 C C . THR A 1 266 ? 7.133 -8.562 -1.529 1 87.31 266 THR A C 1
ATOM 2075 O O . THR A 1 266 ? 7.02 -9.5 -0.739 1 87.31 266 THR A O 1
ATOM 2078 N N . PRO A 1 267 ? 7.141 -7.223 -1.184 1 81.06 267 PRO A N 1
ATOM 2079 C CA . PRO A 1 267 ? 6.844 -6.934 0.222 1 81.06 267 PRO A CA 1
ATOM 2080 C C . PRO A 1 267 ? 5.406 -7.285 0.604 1 81.06 267 PRO A C 1
ATOM 2082 O O . PRO A 1 267 ? 4.535 -7.367 -0.264 1 81.06 267 PRO A O 1
ATOM 2085 N N . LYS A 1 268 ? 5.191 -7.465 1.885 1 77.5 268 LYS A N 1
ATOM 2086 C CA . LYS A 1 268 ? 3.852 -7.801 2.352 1 77.5 268 LYS A CA 1
ATOM 2087 C C . LYS A 1 268 ? 2.922 -6.594 2.273 1 77.5 268 LYS A C 1
ATOM 2089 O O . LYS A 1 268 ? 3.219 -5.539 2.836 1 77.5 268 LYS A O 1
ATOM 2094 N N . LEU A 1 269 ? 1.837 -6.754 1.59 1 76.25 269 LEU A N 1
ATOM 2095 C CA . LEU A 1 269 ? 0.843 -5.703 1.408 1 76.25 269 LEU A CA 1
ATOM 2096 C C . LEU A 1 269 ? 0.197 -5.328 2.738 1 76.25 269 LEU A C 1
ATOM 2098 O O . LEU A 1 269 ? -0.151 -4.168 2.959 1 76.25 269 LEU A O 1
ATOM 2102 N N . ASP A 1 270 ? 0.104 -6.254 3.559 1 78.56 270 ASP A N 1
ATOM 2103 C CA . ASP A 1 270 ? -0.643 -6.059 4.797 1 78.56 270 ASP A CA 1
ATOM 2104 C C . ASP A 1 270 ? 0.02 -5 5.676 1 78.56 270 ASP A C 1
ATOM 2106 O O . ASP A 1 270 ? -0.662 -4.266 6.395 1 78.56 270 ASP A O 1
ATOM 2110 N N . GLN A 1 271 ? 1.269 -4.867 5.555 1 77.56 271 GLN A N 1
ATOM 2111 C CA . GLN A 1 271 ? 1.977 -3.879 6.359 1 77.56 271 GLN A CA 1
ATOM 2112 C C . GLN A 1 271 ? 1.586 -2.461 5.957 1 77.56 271 GLN A C 1
ATOM 2114 O O . GLN A 1 271 ? 1.356 -1.607 6.82 1 77.56 271 GLN A O 1
ATOM 2119 N N . PHE A 1 272 ? 1.41 -2.279 4.766 1 79.69 272 PHE A N 1
ATOM 2120 C CA . PHE A 1 272 ? 1.059 -0.957 4.262 1 79.69 272 PHE A CA 1
ATOM 2121 C C . PHE A 1 272 ? -0.4 -0.633 4.562 1 79.69 272 PHE A C 1
ATOM 2123 O O . PHE A 1 272 ? -0.72 0.477 4.992 1 79.69 272 PHE A O 1
ATOM 2130 N N . MET A 1 273 ? -1.179 -1.615 4.406 1 83.62 273 MET A N 1
ATOM 2131 C CA . MET A 1 273 ? -2.598 -1.42 4.684 1 83.62 273 MET A CA 1
ATOM 2132 C C . MET A 1 273 ? -2.824 -1.104 6.16 1 83.62 273 MET A C 1
ATOM 2134 O O . MET A 1 273 ? -3.658 -0.262 6.496 1 83.62 273 MET A O 1
ATOM 2138 N N . ASP A 1 274 ? -2.07 -1.653 6.965 1 85.69 274 ASP A N 1
ATOM 2139 C CA . ASP A 1 274 ? -2.162 -1.409 8.398 1 85.69 274 ASP A CA 1
ATOM 2140 C C . ASP A 1 274 ? -1.78 0.03 8.742 1 85.69 274 ASP A C 1
ATOM 2142 O O . ASP A 1 274 ? -2.396 0.655 9.602 1 85.69 274 ASP A O 1
ATOM 2146 N N . LEU A 1 275 ? -0.835 0.49 8.078 1 85.38 275 LEU A N 1
ATOM 2147 C CA . LEU A 1 275 ? -0.385 1.855 8.328 1 85.38 275 LEU A CA 1
ATOM 2148 C C . LEU A 1 275 ? -1.447 2.863 7.898 1 85.38 275 LEU A C 1
ATOM 2150 O O . LEU A 1 275 ? -1.676 3.859 8.586 1 85.38 275 LEU A O 1
ATOM 2154 N N . ILE A 1 276 ? -2.084 2.598 6.836 1 85.94 276 ILE A N 1
ATOM 2155 C CA . ILE A 1 276 ? -3.117 3.506 6.352 1 85.94 276 ILE A CA 1
ATOM 2156 C C . ILE A 1 276 ? -4.289 3.521 7.332 1 85.94 276 ILE A C 1
ATOM 2158 O O . ILE A 1 276 ? -4.895 4.57 7.566 1 85.94 276 ILE A O 1
ATOM 2162 N N . ASP A 1 277 ? -4.508 2.422 7.961 1 86.19 277 ASP A N 1
ATOM 2163 C CA . ASP A 1 277 ? -5.602 2.311 8.922 1 86.19 277 ASP A CA 1
ATOM 2164 C C . ASP A 1 277 ? -5.32 3.139 10.172 1 86.19 277 ASP A C 1
ATOM 2166 O O . ASP A 1 277 ? -6.234 3.451 10.938 1 86.19 277 ASP A O 1
ATOM 2170 N N . LYS A 1 278 ? -4.133 3.523 10.359 1 87.75 278 LYS A N 1
ATOM 2171 C CA . LYS A 1 278 ? -3.75 4.254 11.57 1 87.75 278 LYS A CA 1
ATOM 2172 C C . LYS A 1 278 ? -3.707 5.758 11.312 1 87.75 278 LYS A C 1
ATOM 2174 O O . LYS A 1 278 ? -3.145 6.512 12.102 1 87.75 278 LYS A O 1
ATOM 2179 N N . ALA A 1 279 ? -4.32 6.094 10.234 1 88.25 279 ALA A N 1
ATOM 2180 C CA . ALA A 1 279 ? -4.371 7.523 9.93 1 88.25 279 ALA A CA 1
ATOM 2181 C C . ALA A 1 279 ? -5.113 8.289 11.023 1 88.25 279 ALA A C 1
ATOM 2183 O O . ALA A 1 279 ? -6.094 7.797 11.586 1 88.25 279 ALA A O 1
ATOM 2184 N N . PRO A 1 280 ? -4.582 9.461 11.328 1 82.75 280 PRO A N 1
ATOM 2185 C CA . PRO A 1 280 ? -5.242 10.273 12.352 1 82.75 280 PRO A CA 1
ATOM 2186 C C . PRO A 1 280 ? -6.699 10.586 12.008 1 82.75 280 PRO A C 1
ATOM 2188 O O . PRO A 1 280 ? -7.027 10.789 10.836 1 82.75 280 PRO A O 1
ATOM 2191 N N . GLU A 1 281 ? -7.582 10.469 13.023 1 69.25 281 GLU A N 1
ATOM 2192 C CA . GLU A 1 281 ? -9.023 10.648 12.883 1 69.25 281 GLU A CA 1
ATOM 2193 C C . GLU A 1 281 ? -9.359 12.023 12.305 1 69.25 281 GLU A C 1
ATOM 2195 O O . GLU A 1 281 ? -10.281 12.156 11.508 1 69.25 281 GLU A O 1
ATOM 2200 N N . ASP A 1 282 ? -8.727 12.977 12.828 1 64.5 282 ASP A N 1
ATOM 2201 C CA . ASP A 1 282 ? -9.086 14.352 12.461 1 64.5 282 ASP A CA 1
ATOM 2202 C C . ASP A 1 282 ? -8.758 14.633 11 1 64.5 282 ASP A C 1
ATOM 2204 O O . ASP A 1 282 ? -9.156 15.664 10.461 1 64.5 282 ASP A O 1
ATOM 2208 N N . SER A 1 283 ? -7.996 13.836 10.391 1 58.47 283 SER A N 1
ATOM 2209 C CA . SER A 1 283 ? -7.699 14.047 8.977 1 58.47 283 SER A CA 1
ATOM 2210 C C . SER A 1 283 ? -8.883 13.648 8.094 1 58.47 283 SER A C 1
ATOM 2212 O O . SER A 1 283 ? -8.906 13.969 6.906 1 58.47 283 SER A O 1
ATOM 2214 N N . ASN A 1 284 ? -9.789 12.93 8.695 1 53.81 284 ASN A N 1
ATOM 2215 C CA . ASN A 1 284 ? -10.961 12.477 7.953 1 53.81 284 ASN A CA 1
ATOM 2216 C C . ASN A 1 284 ? -12.078 13.516 7.977 1 53.81 284 ASN A C 1
ATOM 2218 O O . ASN A 1 284 ? -13.148 13.297 7.406 1 53.81 284 ASN A O 1
ATOM 2222 N N . LYS A 1 285 ? -11.977 14.5 8.82 1 49.53 285 LYS A N 1
ATOM 2223 C CA . LYS A 1 285 ? -13.031 15.508 8.898 1 49.53 285 LYS A CA 1
ATOM 2224 C C . LYS A 1 285 ? -12.711 16.719 8.039 1 49.53 285 LYS A C 1
ATOM 2226 O O . LYS A 1 285 ? -11.539 17.078 7.879 1 49.53 285 LYS A O 1
ATOM 2231 N N . MET B 1 1 ? -17.094 151.375 66.5 1 42.78 1 MET B N 1
ATOM 2232 C CA . MET B 1 1 ? -16.172 150.375 67.125 1 42.78 1 MET B CA 1
ATOM 2233 C C . MET B 1 1 ? -16.812 149 67.188 1 42.78 1 MET B C 1
ATOM 2235 O O . MET B 1 1 ? -16.125 148 67.312 1 42.78 1 MET B O 1
ATOM 2239 N N . LYS B 1 2 ? -18.109 149.125 67.375 1 59.53 2 LYS B N 1
ATOM 2240 C CA . LYS B 1 2 ? -18.828 147.875 67.562 1 59.53 2 LYS B CA 1
ATOM 2241 C C . LYS B 1 2 ? -19.047 147.125 66.25 1 59.53 2 LYS B C 1
ATOM 2243 O O . LYS B 1 2 ? -19.219 145.875 66.25 1 59.53 2 LYS B O 1
ATOM 2248 N N . LYS B 1 3 ? -19.141 147.875 65.188 1 63.78 3 LYS B N 1
ATOM 2249 C CA . LYS B 1 3 ? -19.438 147.125 63.938 1 63.78 3 LYS B CA 1
ATOM 2250 C C . LYS B 1 3 ? -18.234 146.375 63.469 1 63.78 3 LYS B C 1
ATOM 2252 O O . LYS B 1 3 ? -18.391 145.25 62.844 1 63.78 3 LYS B O 1
ATOM 2257 N N . ASN B 1 4 ? -16.984 146.75 63.875 1 56.09 4 ASN B N 1
ATOM 2258 C CA . ASN B 1 4 ? -15.797 146 63.344 1 56.09 4 ASN B CA 1
ATOM 2259 C C . ASN B 1 4 ? -15.531 144.75 64.062 1 56.09 4 ASN B C 1
ATOM 2261 O O . ASN B 1 4 ? -14.953 143.75 63.531 1 56.09 4 ASN B O 1
ATOM 2265 N N . ILE B 1 5 ? -16.047 144.625 65.25 1 60.62 5 ILE B N 1
ATOM 2266 C CA . ILE B 1 5 ? -15.773 143.375 66.062 1 60.62 5 ILE B CA 1
ATOM 2267 C C . ILE B 1 5 ? -16.656 142.25 65.562 1 60.62 5 ILE B C 1
ATOM 2269 O O . ILE B 1 5 ? -16.219 141.125 65.5 1 60.62 5 ILE B O 1
ATOM 2273 N N . LEU B 1 6 ? -17.797 142.5 65.062 1 61.59 6 LEU B N 1
ATOM 2274 C CA . LEU B 1 6 ? -18.719 141.5 64.625 1 61.59 6 LEU B CA 1
ATOM 2275 C C . LEU B 1 6 ? -18.234 140.75 63.312 1 61.59 6 LEU B C 1
ATOM 2277 O O . LEU B 1 6 ? -18.297 139.625 63.125 1 61.59 6 LEU B O 1
ATOM 2281 N N . VAL B 1 7 ? -17.625 141.625 62.5 1 62.81 7 VAL B N 1
ATOM 2282 C CA . VAL B 1 7 ? -17.141 141 61.219 1 62.81 7 VAL B CA 1
ATOM 2283 C C . VAL B 1 7 ? -15.914 140.125 61.438 1 62.81 7 VAL B C 1
ATOM 2285 O O . VAL B 1 7 ? -15.758 139.125 60.781 1 62.81 7 VAL B O 1
ATOM 2288 N N . LEU B 1 8 ? -15.211 140.375 62.469 1 60.19 8 LEU B N 1
ATOM 2289 C CA . LEU B 1 8 ? -14 139.625 62.75 1 60.19 8 LEU B CA 1
ATOM 2290 C C . LEU B 1 8 ? -14.336 138.25 63.344 1 60.19 8 LEU B C 1
ATOM 2292 O O . LEU B 1 8 ? -13.703 137.25 63 1 60.19 8 LEU B O 1
ATOM 2296 N N . THR B 1 9 ? -15.398 138.25 64.062 1 62.88 9 THR B N 1
ATOM 2297 C CA . THR B 1 9 ? -15.781 136.875 64.625 1 62.88 9 THR B CA 1
ATOM 2298 C C . THR B 1 9 ? -16.406 136 63.594 1 62.88 9 THR B C 1
ATOM 2300 O O . THR B 1 9 ? -16.234 134.75 63.656 1 62.88 9 THR B O 1
ATOM 2303 N N . LEU B 1 10 ? -17.047 136.5 62.625 1 62.28 10 LEU B N 1
ATOM 2304 C CA . LEU B 1 10 ? -17.656 135.75 61.594 1 62.28 10 LEU B CA 1
ATOM 2305 C C . LEU B 1 10 ? -16.609 135.125 60.656 1 62.28 10 LEU B C 1
ATOM 2307 O O . LEU B 1 10 ? -16.719 134 60.188 1 62.28 10 LEU B O 1
ATOM 2311 N N . LEU B 1 11 ? -15.555 135.875 60.469 1 60.62 11 LEU B N 1
ATOM 2312 C CA . LEU B 1 11 ? -14.477 135.375 59.594 1 60.62 11 LEU B CA 1
ATOM 2313 C C . LEU B 1 11 ? -13.664 134.25 60.281 1 60.62 11 LEU B C 1
ATOM 2315 O O . LEU B 1 11 ? -13.25 133.375 59.656 1 60.62 11 LEU B O 1
ATOM 2319 N N . ALA B 1 12 ? -13.578 134.375 61.594 1 60.59 12 ALA B N 1
ATOM 2320 C CA . ALA B 1 12 ? -12.852 133.375 62.344 1 60.59 12 ALA B CA 1
ATOM 2321 C C . ALA B 1 12 ? -13.648 132 62.375 1 60.59 12 ALA B C 1
ATOM 2323 O O . ALA B 1 12 ? -13.078 130.875 62.312 1 60.59 12 ALA B O 1
ATOM 2324 N N . GLY B 1 13 ? -14.922 132.125 62.375 1 58.94 13 GLY B N 1
ATOM 2325 C CA . GLY B 1 13 ? -15.789 130.875 62.375 1 58.94 13 GLY B CA 1
ATOM 2326 C C . GLY B 1 13 ? -15.789 130.125 61.062 1 58.94 13 GLY B C 1
ATOM 2327 O O . GLY B 1 13 ? -15.828 128.875 61.031 1 58.94 13 GLY B O 1
ATOM 2328 N N . ALA B 1 14 ? -15.734 130.875 59.969 1 60.59 14 ALA B N 1
ATOM 2329 C CA . ALA B 1 14 ? -15.727 130.25 58.656 1 60.59 14 ALA B CA 1
ATOM 2330 C C . ALA B 1 14 ? -14.422 129.5 58.406 1 60.59 14 ALA B C 1
ATOM 2332 O O . ALA B 1 14 ? -14.414 128.5 57.719 1 60.59 14 ALA B O 1
ATOM 2333 N N . LEU B 1 15 ? -13.391 129.875 58.938 1 58.69 15 LEU B N 1
ATOM 2334 C CA . LEU B 1 15 ? -12.094 129.25 58.781 1 58.69 15 LEU B CA 1
ATOM 2335 C C . LEU B 1 15 ? -12.016 127.938 59.562 1 58.69 15 LEU B C 1
ATOM 2337 O O . LEU B 1 15 ? -11.367 127 59.156 1 58.69 15 LEU B O 1
ATOM 2341 N N . LEU B 1 16 ? -12.734 127.812 60.625 1 59 16 LEU B N 1
ATOM 2342 C CA . LEU B 1 16 ? -12.727 126.625 61.438 1 59 16 LEU B CA 1
ATOM 2343 C C . LEU B 1 16 ? -13.562 125.5 60.812 1 59 16 LEU B C 1
ATOM 2345 O O . LEU B 1 16 ? -13.25 124.312 60.938 1 59 16 LEU B O 1
ATOM 2349 N N . VAL B 1 17 ? -14.539 125.875 60.062 1 61.19 17 VAL B N 1
ATOM 2350 C CA . VAL B 1 17 ? -15.391 124.875 59.406 1 61.19 17 VAL B CA 1
ATOM 2351 C C . VAL B 1 17 ? -14.648 124.25 58.25 1 61.19 17 VAL B C 1
ATOM 2353 O O . VAL B 1 17 ? -14.883 123.062 57.906 1 61.19 17 VAL B O 1
ATOM 2356 N N . THR B 1 18 ? -13.805 124.938 57.625 1 62.19 18 THR B N 1
ATOM 2357 C CA . THR B 1 18 ? -13.031 124.375 56.531 1 62.19 18 THR B CA 1
ATOM 2358 C C . THR B 1 18 ? -11.984 123.375 57.031 1 62.19 18 THR B C 1
ATOM 2360 O O . THR B 1 18 ? -11.656 122.438 56.375 1 62.19 18 THR B O 1
ATOM 2363 N N . GLY B 1 19 ? -11.617 123.5 58.25 1 62.81 19 GLY B N 1
ATOM 2364 C CA . GLY B 1 19 ? -10.617 122.625 58.844 1 62.81 19 GLY B CA 1
ATOM 2365 C C . GLY B 1 19 ? -11.164 121.312 59.219 1 62.81 19 GLY B C 1
ATOM 2366 O O . GLY B 1 19 ? -10.508 120.25 59.062 1 62.81 19 GLY B O 1
ATOM 2367 N N . CYS B 1 20 ? -12.367 121.188 59.781 1 64 20 CYS B N 1
ATOM 2368 C CA . CYS B 1 20 ? -13 119.938 60.219 1 64 20 CYS B CA 1
ATOM 2369 C C . CYS B 1 20 ? -13.453 119.125 59.031 1 64 20 CYS B C 1
ATOM 2371 O O . CYS B 1 20 ? -13.375 117.875 59.094 1 64 20 CYS B O 1
ATOM 2373 N N . ALA B 1 21 ? -14.008 119.75 58.031 1 67.38 21 ALA B N 1
ATOM 2374 C CA . ALA B 1 21 ? -14.406 119 56.844 1 67.38 21 ALA B CA 1
ATOM 2375 C C . ALA B 1 21 ? -13.195 118.375 56.156 1 67.38 21 ALA B C 1
ATOM 2377 O O . ALA B 1 21 ? -13.266 117.25 55.688 1 67.38 21 ALA B O 1
ATOM 2378 N N . SER B 1 22 ? -12.078 118.938 56.438 1 76.5 22 SER B N 1
ATOM 2379 C CA . SER B 1 22 ? -10.836 118.438 55.844 1 76.5 22 SER B CA 1
ATOM 2380 C C . SER B 1 22 ? -10.289 117.25 56.625 1 76.5 22 SER B C 1
ATOM 2382 O O . SER B 1 22 ? -9.812 116.312 56 1 76.5 22 SER B O 1
ATOM 2384 N N . LYS B 1 23 ? -10.625 117.188 57.844 1 79.19 23 LYS B N 1
ATOM 2385 C CA . LYS B 1 23 ? -10.172 116.125 58.688 1 79.19 23 LYS B CA 1
ATOM 2386 C C . LYS B 1 23 ? -11.039 114.875 58.469 1 79.19 23 LYS B C 1
ATOM 2388 O O . LYS B 1 23 ? -10.523 113.75 58.375 1 79.19 23 LYS B O 1
ATOM 2393 N N . LYS B 1 24 ? -12.336 115 58.25 1 83.81 24 LYS B N 1
ATOM 2394 C CA . LYS B 1 24 ? -13.266 113.938 58 1 83.81 24 LYS B CA 1
ATOM 2395 C C . LYS B 1 24 ? -13.031 113.312 56.625 1 83.81 24 LYS B C 1
ATOM 2397 O O . LYS B 1 24 ? -13.07 112.125 56.469 1 83.81 24 LYS B O 1
ATOM 2402 N N . GLU B 1 25 ? -12.766 114.062 55.688 1 86.31 25 GLU B N 1
ATOM 2403 C CA . GLU B 1 25 ? -12.477 113.625 54.312 1 86.31 25 GLU B CA 1
ATOM 2404 C C . GLU B 1 25 ? -11.18 112.812 54.281 1 86.31 25 GLU B C 1
ATOM 2406 O O . GLU B 1 25 ? -11.102 111.812 53.562 1 86.31 25 GLU B O 1
ATOM 2411 N N . LEU B 1 26 ? -10.242 113.25 55 1 87.62 26 LEU B N 1
ATOM 2412 C CA . LEU B 1 26 ? -8.977 112.5 55.094 1 87.62 26 LEU B CA 1
ATOM 2413 C C . LEU B 1 26 ? -9.156 111.188 55.781 1 87.62 26 LEU B C 1
ATOM 2415 O O . LEU B 1 26 ? -8.609 110.188 55.312 1 87.62 26 LEU B O 1
ATOM 2419 N N . GLN B 1 27 ? -9.953 111.188 56.781 1 87.88 27 GLN B N 1
ATOM 2420 C CA . GLN B 1 27 ? -10.227 109.938 57.5 1 87.88 27 GLN B CA 1
ATOM 2421 C C . GLN B 1 27 ? -10.953 108.938 56.594 1 87.88 27 GLN B C 1
ATOM 2423 O O . GLN B 1 27 ? -10.633 107.75 56.562 1 87.88 27 GLN B O 1
ATOM 2428 N N . ASN B 1 28 ? -11.867 109.375 55.812 1 90.12 28 ASN B N 1
ATOM 2429 C CA . ASN B 1 28 ? -12.586 108.562 54.875 1 90.12 28 ASN B CA 1
ATOM 2430 C C . ASN B 1 28 ? -11.664 108 53.781 1 90.12 28 ASN B C 1
ATOM 2432 O O . ASN B 1 28 ? -11.75 106.812 53.438 1 90.12 28 ASN B O 1
ATOM 2436 N N . CYS B 1 29 ? -10.773 108.75 53.312 1 90.31 29 CYS B N 1
ATOM 2437 C CA . CYS B 1 29 ? -9.797 108.375 52.281 1 90.31 29 CYS B CA 1
ATOM 2438 C C . CYS B 1 29 ? -8.844 107.312 52.844 1 90.31 29 CYS B C 1
ATOM 2440 O O . CYS B 1 29 ? -8.531 106.375 52.156 1 90.31 29 CYS B O 1
ATOM 2442 N N . GLN B 1 30 ? -8.531 107.5 54.062 1 90.62 30 GLN B N 1
ATOM 2443 C CA . GLN B 1 30 ? -7.641 106.562 54.719 1 90.62 30 GLN B CA 1
ATOM 2444 C C . GLN B 1 30 ? -8.336 105.25 54.938 1 90.62 30 GLN B C 1
ATOM 2446 O O . GLN B 1 30 ? -7.727 104.188 54.75 1 90.62 30 GLN B O 1
ATOM 2451 N N . ASN B 1 31 ? -9.578 105.25 55.25 1 91.56 31 ASN B N 1
ATOM 2452 C CA . ASN B 1 31 ? -10.352 104 55.406 1 91.56 31 ASN B CA 1
ATOM 2453 C C . ASN B 1 31 ? -10.508 103.312 54.062 1 91.56 31 ASN B C 1
ATOM 2455 O O . ASN B 1 31 ? -10.359 102.062 54 1 91.56 31 ASN B O 1
ATOM 2459 N N . GLU B 1 32 ? -10.758 104.062 53.094 1 92.38 32 GLU B N 1
ATOM 2460 C CA . GLU B 1 32 ? -10.852 103.5 51.75 1 92.38 32 GLU B CA 1
ATOM 2461 C C . GLU B 1 32 ? -9.531 102.875 51.312 1 92.38 32 GLU B C 1
ATOM 2463 O O . GLU B 1 32 ? -9.516 101.812 50.719 1 92.38 32 GLU B O 1
ATOM 2468 N N . ASN B 1 33 ? -8.461 103.5 51.625 1 92.81 33 ASN B N 1
ATOM 2469 C CA . ASN B 1 33 ? -7.133 103 51.281 1 92.81 33 ASN B CA 1
ATOM 2470 C C . ASN B 1 33 ? -6.844 101.688 52 1 92.81 33 ASN B C 1
ATOM 2472 O O . ASN B 1 33 ? -6.262 100.812 51.406 1 92.81 33 ASN B O 1
ATOM 2476 N N . ARG B 1 34 ? -7.301 101.625 53.219 1 91.56 34 ARG B N 1
ATOM 2477 C CA . ARG B 1 34 ? -7.098 100.438 54 1 91.56 34 ARG B CA 1
ATOM 2478 C C . ARG B 1 34 ? -7.891 99.25 53.406 1 91.56 34 ARG B C 1
ATOM 2480 O O . ARG B 1 34 ? -7.363 98.188 53.25 1 91.56 34 ARG B O 1
ATOM 2487 N N . GLU B 1 35 ? -9.086 99.562 53.062 1 93.62 35 GLU B N 1
ATOM 2488 C CA . GLU B 1 35 ? -9.938 98.5 52.469 1 93.62 35 GLU B CA 1
ATOM 2489 C C . GLU B 1 35 ? -9.391 98.062 51.094 1 93.62 35 GLU B C 1
ATOM 2491 O O . GLU B 1 35 ? -9.328 96.875 50.812 1 93.62 35 GLU B O 1
ATOM 2496 N N . LEU B 1 36 ? -8.945 99 50.312 1 92.88 36 LEU B N 1
ATOM 2497 C CA . LEU B 1 36 ? -8.391 98.688 49 1 92.88 36 LEU B CA 1
ATOM 2498 C C . LEU B 1 36 ? -7.094 97.875 49.094 1 92.88 36 LEU B C 1
ATOM 2500 O O . LEU B 1 36 ? -6.844 97 48.312 1 92.88 36 LEU B O 1
ATOM 2504 N N . THR B 1 37 ? -6.344 98.188 50.062 1 93.19 37 THR B N 1
ATOM 2505 C CA . THR B 1 37 ? -5.105 97.5 50.312 1 93.19 37 THR B CA 1
ATOM 2506 C C . THR B 1 37 ? -5.398 96 50.656 1 93.19 37 THR B C 1
ATOM 2508 O O . THR B 1 37 ? -4.762 95.125 50.156 1 93.19 37 THR B O 1
ATOM 2511 N N . ALA B 1 38 ? -6.391 95.875 51.5 1 93.81 38 ALA B N 1
ATOM 2512 C CA . ALA B 1 38 ? -6.785 94.562 51.906 1 93.81 38 ALA B CA 1
ATOM 2513 C C . ALA B 1 38 ? -7.312 93.75 50.719 1 93.81 38 ALA B C 1
ATOM 2515 O O . ALA B 1 38 ? -6.934 92.562 50.5 1 93.81 38 ALA B O 1
ATOM 2516 N N . ASN B 1 39 ? -8.102 94.375 49.969 1 94 39 ASN B N 1
ATOM 2517 C CA . ASN B 1 39 ? -8.664 93.688 48.781 1 94 39 ASN B CA 1
ATOM 2518 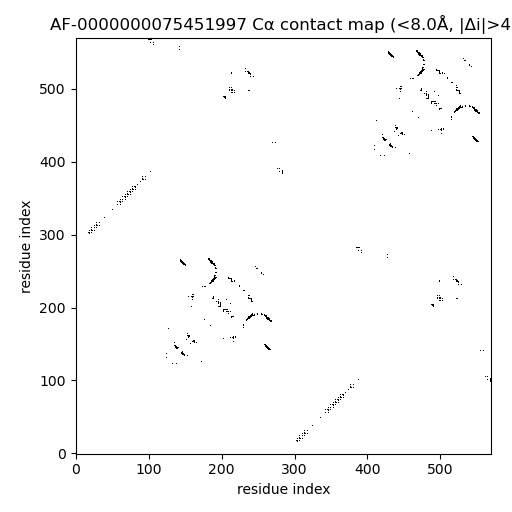C C . ASN B 1 39 ? -7.582 93.375 47.75 1 94 39 ASN B C 1
ATOM 2520 O O . ASN B 1 39 ? -7.605 92.312 47.156 1 94 39 ASN B O 1
ATOM 2524 N N . TYR B 1 40 ? -6.707 94.25 47.531 1 93.56 40 TYR B N 1
ATOM 2525 C CA . TYR B 1 40 ? -5.594 94 46.594 1 93.56 40 TYR B CA 1
ATOM 2526 C C . TYR B 1 40 ? -4.715 92.875 47.031 1 93.56 40 TYR B C 1
ATOM 2528 O O . TYR B 1 40 ? -4.324 92 46.219 1 93.56 40 TYR B O 1
ATOM 2536 N N . GLN B 1 41 ? -4.5 92.875 48.344 1 93.44 41 GLN B N 1
ATOM 2537 C CA . GLN B 1 41 ? -3.693 91.812 48.875 1 93.44 41 GLN B CA 1
ATOM 2538 C C . GLN B 1 41 ? -4.402 90.438 48.719 1 93.44 41 GLN B C 1
ATOM 2540 O O . GLN B 1 41 ? -3.777 89.438 48.344 1 93.44 41 GLN B O 1
ATOM 2545 N N . ASP B 1 42 ? -5.617 90.375 48.938 1 95.38 42 ASP B N 1
ATOM 2546 C CA . ASP B 1 42 ? -6.41 89.188 48.781 1 95.38 42 ASP B CA 1
ATOM 2547 C C . ASP B 1 42 ? -6.395 88.75 47.312 1 95.38 42 ASP B C 1
ATOM 2549 O O . ASP B 1 42 ? -6.199 87.562 47.031 1 95.38 42 ASP B O 1
ATOM 2553 N N . ALA B 1 43 ? -6.527 89.625 46.406 1 93.69 43 ALA B N 1
ATOM 2554 C CA . ALA B 1 43 ? -6.516 89.312 44.969 1 93.69 43 ALA B CA 1
ATOM 2555 C C . ALA B 1 43 ? -5.156 88.75 44.531 1 93.69 43 ALA B C 1
ATOM 2557 O O . ALA B 1 43 ? -5.086 87.812 43.719 1 93.69 43 ALA B O 1
ATOM 2558 N N . LYS B 1 44 ? -4.168 89.312 45.125 1 93.81 44 LYS B N 1
ATOM 2559 C CA . LYS B 1 44 ? -2.814 88.875 44.812 1 93.81 44 LYS B CA 1
ATOM 2560 C C . LYS B 1 44 ? -2.588 87.438 45.281 1 93.81 44 LYS B C 1
ATOM 2562 O O . LYS B 1 44 ? -1.962 86.625 44.594 1 93.81 44 LYS B O 1
ATOM 2567 N N . GLU B 1 45 ? -3.121 87.188 46.438 1 94.94 45 GLU B N 1
ATOM 2568 C CA . GLU B 1 45 ? -2.988 85.812 47 1 94.94 45 GLU B CA 1
ATOM 2569 C C . GLU B 1 45 ? -3.775 84.812 46.156 1 94.94 45 GLU B C 1
ATOM 2571 O O . GLU B 1 45 ? -3.271 83.75 45.844 1 94.94 45 GLU B O 1
ATOM 2576 N N . GLN B 1 46 ? -4.918 85.188 45.781 1 94.75 46 GLN B N 1
ATOM 2577 C CA . GLN B 1 46 ? -5.742 84.312 44.938 1 94.75 46 GLN B CA 1
ATOM 2578 C C . GLN B 1 46 ? -5.113 84.062 43.562 1 94.75 46 GLN B C 1
ATOM 2580 O O . GLN B 1 46 ? -5.168 83 43 1 94.75 46 GLN B O 1
ATOM 2585 N N . LEU B 1 47 ? -4.555 85.125 43.031 1 93.12 47 LEU B N 1
ATOM 2586 C CA . LEU B 1 47 ? -3.859 85.062 41.75 1 93.12 47 LEU B CA 1
ATOM 2587 C C . LEU B 1 47 ? -2.682 84.062 41.812 1 93.12 47 LEU B C 1
ATOM 2589 O O . LEU B 1 47 ? -2.51 83.25 40.938 1 93.12 47 LEU B O 1
ATOM 2593 N N . ALA B 1 48 ? -1.967 84.25 42.906 1 94 48 ALA B N 1
ATOM 2594 C CA . ALA B 1 48 ? -0.824 83.375 43.094 1 94 48 ALA B CA 1
ATOM 2595 C C . ALA B 1 48 ? -1.27 81.875 43.188 1 94 48 ALA B C 1
ATOM 2597 O O . ALA B 1 48 ? -0.658 81 42.594 1 94 48 ALA B O 1
ATOM 2598 N N . ALA B 1 49 ? -2.299 81.688 43.906 1 94.69 49 ALA B N 1
ATOM 2599 C CA . ALA B 1 49 ? -2.836 80.312 44.062 1 94.69 49 ALA B CA 1
ATOM 2600 C C . ALA B 1 49 ? -3.346 79.75 42.719 1 94.69 49 ALA B C 1
ATOM 2602 O O . ALA B 1 49 ? -3.098 78.625 42.406 1 94.69 49 ALA B O 1
ATOM 2603 N N . SER B 1 50 ? -3.996 80.562 41.938 1 94.62 50 SER B N 1
ATOM 2604 C CA . SER B 1 50 ? -4.551 80.125 40.656 1 94.62 50 SER B CA 1
ATOM 2605 C C . SER B 1 50 ? -3.445 79.875 39.625 1 94.62 50 SER B C 1
ATOM 2607 O O . SER B 1 50 ? -3.537 78.875 38.844 1 94.62 50 SER B O 1
ATOM 2609 N N . GLN B 1 51 ? -2.441 80.688 39.75 1 94.12 51 GLN B N 1
ATOM 2610 C CA . GLN B 1 51 ? -1.297 80.5 38.844 1 94.12 51 GLN B CA 1
ATOM 2611 C C . GLN B 1 51 ? -0.576 79.188 39.188 1 94.12 51 GLN B C 1
ATOM 2613 O O . GLN B 1 51 ? -0.174 78.438 38.281 1 94.12 51 GLN B O 1
ATOM 2618 N N . ALA B 1 52 ? -0.483 78.938 40.469 1 95 52 ALA B N 1
ATOM 2619 C CA . ALA B 1 52 ? 0.126 77.688 40.906 1 95 52 ALA B CA 1
ATOM 2620 C C . ALA B 1 52 ? -0.709 76.5 40.469 1 95 52 ALA B C 1
ATOM 2622 O O . ALA B 1 52 ? -0.165 75.5 40 1 95 52 ALA B O 1
ATOM 2623 N N . ARG B 1 53 ? -1.95 76.562 40.562 1 95.69 53 ARG B N 1
ATOM 2624 C CA . ARG B 1 53 ? -2.859 75.5 40.125 1 95.69 53 ARG B CA 1
ATOM 2625 C C . ARG B 1 53 ? -2.758 75.312 38.625 1 95.69 53 ARG B C 1
ATOM 2627 O O . ARG B 1 53 ? -2.691 74.188 38.156 1 95.69 53 ARG B O 1
ATOM 2634 N N . ALA B 1 54 ? -2.705 76.312 37.844 1 94.62 54 ALA B N 1
ATOM 2635 C CA . ALA B 1 54 ? -2.578 76.25 36.375 1 94.62 54 ALA B CA 1
ATOM 2636 C C . ALA B 1 54 ? -1.271 75.562 36 1 94.62 54 ALA B C 1
ATOM 2638 O O . ALA B 1 54 ? -1.251 74.75 35.094 1 94.62 54 ALA B O 1
ATOM 2639 N N . ALA B 1 55 ? -0.261 75.938 36.75 1 94.56 55 ALA B N 1
ATOM 2640 C CA . ALA B 1 55 ? 1.037 75.312 36.469 1 94.56 55 ALA B CA 1
ATOM 2641 C C . ALA B 1 55 ? 1.015 73.812 36.781 1 94.56 55 ALA B C 1
ATOM 2643 O O . ALA B 1 55 ? 1.529 73 35.969 1 94.56 55 ALA B O 1
ATOM 2644 N N . SER B 1 56 ? 0.422 73.438 37.844 1 96.94 56 SER B N 1
ATOM 2645 C CA . SER B 1 56 ? 0.298 72.062 38.219 1 96.94 56 SER B CA 1
ATOM 2646 C C . SER B 1 56 ? -0.53 71.25 37.219 1 96.94 56 SER B C 1
ATOM 2648 O O . SER B 1 56 ? -0.146 70.188 36.781 1 96.94 56 SER B O 1
ATOM 2650 N N . LEU B 1 57 ? -1.595 71.812 36.75 1 95.38 57 LEU B N 1
ATOM 2651 C CA . LEU B 1 57 ? -2.471 71.188 35.75 1 95.38 57 LEU B CA 1
ATOM 2652 C C . LEU B 1 57 ? -1.769 71 34.406 1 95.38 57 LEU B C 1
ATOM 2654 O O . LEU B 1 57 ? -1.937 70 33.719 1 95.38 57 LEU B O 1
ATOM 2658 N N . GLN B 1 58 ? -0.979 72 34.094 1 96 58 GLN B N 1
ATOM 2659 C CA . GLN B 1 58 ? -0.209 71.938 32.844 1 96 58 GLN B CA 1
ATOM 2660 C C . GLN B 1 58 ? 0.793 70.812 32.875 1 96 58 GLN B C 1
ATOM 2662 O O . GLN B 1 58 ? 0.945 70.062 31.906 1 96 58 GLN B O 1
ATOM 2667 N N . GLU B 1 59 ? 1.404 70.625 34.031 1 96.56 59 GLU B N 1
ATOM 2668 C CA . GLU B 1 59 ? 2.359 69.562 34.188 1 96.56 59 GLU B CA 1
ATOM 2669 C C . GLU B 1 59 ? 1.667 68.188 34.125 1 96.56 59 GLU B C 1
ATOM 2671 O O . GLU B 1 59 ? 2.154 67.25 33.469 1 96.56 59 GLU B O 1
ATOM 2676 N N . GLN B 1 60 ? 0.585 68.062 34.781 1 96.5 60 GLN B N 1
ATOM 2677 C CA . GLN B 1 60 ? -0.187 66.812 34.75 1 96.5 60 GLN B CA 1
ATOM 2678 C C . GLN B 1 60 ? -0.663 66.438 33.344 1 96.5 60 GLN B C 1
ATOM 2680 O O . GLN B 1 60 ? -0.604 65.312 32.938 1 96.5 60 GLN B O 1
ATOM 2685 N N . LEU B 1 61 ? -1.099 67.438 32.594 1 95.75 61 LEU B N 1
ATOM 2686 C CA . LEU B 1 61 ? -1.552 67.25 31.234 1 95.75 61 LEU B CA 1
ATOM 2687 C C . LEU B 1 61 ? -0.405 66.75 30.328 1 95.75 61 LEU B C 1
ATOM 2689 O O . LEU B 1 61 ? -0.578 65.875 29.516 1 95.75 61 LEU B O 1
ATOM 2693 N N . ALA B 1 62 ? 0.727 67.438 30.531 1 95.94 62 ALA B N 1
ATOM 2694 C CA . ALA B 1 62 ? 1.9 67.062 29.766 1 95.94 62 ALA B CA 1
ATOM 2695 C C . ALA B 1 62 ? 2.279 65.562 30.031 1 95.94 62 ALA B C 1
ATOM 2697 O O . ALA B 1 62 ? 2.559 64.812 29.094 1 95.94 62 ALA B O 1
ATOM 2698 N N . GLN B 1 63 ? 2.248 65.188 31.234 1 96.31 63 GLN B N 1
ATOM 2699 C CA . GLN B 1 63 ? 2.559 63.812 31.609 1 96.31 63 GLN B CA 1
ATOM 2700 C C . GLN B 1 63 ? 1.527 62.844 31.031 1 96.31 63 GLN B C 1
ATOM 2702 O O . GLN B 1 63 ? 1.884 61.781 30.531 1 96.31 63 GLN B O 1
ATOM 2707 N N . GLN B 1 64 ? 0.269 63.188 31.094 1 95.56 64 GLN B N 1
ATOM 2708 C CA . GLN B 1 64 ? -0.795 62.344 30.578 1 95.56 64 GLN B CA 1
ATOM 2709 C C . GLN B 1 64 ? -0.671 62.156 29.062 1 95.56 64 GLN B C 1
ATOM 2711 O O . GLN B 1 64 ? -0.93 61.062 28.547 1 95.56 64 GLN B O 1
ATOM 2716 N N . LYS B 1 65 ? -0.26 63.188 28.422 1 95.88 65 LYS B N 1
ATOM 2717 C CA . LYS B 1 65 ? -0.05 63.125 26.984 1 95.88 65 LYS B CA 1
ATOM 2718 C C . LYS B 1 65 ? 1.101 62.156 26.641 1 95.88 65 LYS B C 1
ATOM 2720 O O . LYS B 1 65 ? 1.019 61.406 25.672 1 95.88 65 LYS B O 1
ATOM 2725 N N . THR B 1 66 ? 2.131 62.219 27.453 1 96.81 66 THR B N 1
ATOM 2726 C CA . THR B 1 66 ? 3.262 61.312 27.281 1 96.81 66 THR B CA 1
ATOM 2727 C C . THR B 1 66 ? 2.836 59.875 27.5 1 96.81 66 THR B C 1
ATOM 2729 O O . THR B 1 66 ? 3.189 59 26.734 1 96.81 66 THR B O 1
ATOM 2732 N N . ASP B 1 67 ? 2.094 59.688 28.5 1 96.12 67 ASP B N 1
ATOM 2733 C CA . ASP B 1 67 ? 1.591 58.344 28.812 1 96.12 67 ASP B CA 1
ATOM 2734 C C . ASP B 1 67 ? 0.679 57.844 27.703 1 96.12 67 ASP B C 1
ATOM 2736 O O . ASP B 1 67 ? 0.737 56.656 27.344 1 96.12 67 ASP B O 1
ATOM 2740 N N . TYR B 1 68 ? -0.148 58.719 27.219 1 95.75 68 TYR B N 1
ATOM 2741 C CA . TYR B 1 68 ? -1.04 58.344 26.125 1 95.75 68 TYR B CA 1
ATOM 2742 C C . TYR B 1 68 ? -0.249 57.938 24.891 1 95.75 68 TYR B C 1
ATOM 2744 O O . TYR B 1 68 ? -0.567 56.906 24.266 1 95.75 68 TYR B O 1
ATOM 2752 N N . ALA B 1 69 ? 0.765 58.656 24.594 1 95.75 69 ALA B N 1
ATOM 2753 C CA . ALA B 1 69 ? 1.599 58.344 23.438 1 95.75 69 ALA B CA 1
ATOM 2754 C C . ALA B 1 69 ? 2.293 57 23.609 1 95.75 69 ALA B C 1
ATOM 2756 O O . ALA B 1 69 ? 2.387 56.219 22.672 1 95.75 69 ALA B O 1
ATOM 2757 N N . ALA B 1 70 ? 2.752 56.719 24.781 1 96.12 70 ALA B N 1
ATOM 2758 C CA . ALA B 1 70 ? 3.404 55.438 25.062 1 96.12 70 ALA B CA 1
ATOM 2759 C C . ALA B 1 70 ? 2.424 54.281 24.922 1 96.12 70 ALA B C 1
ATOM 2761 O O . ALA B 1 70 ? 2.76 53.25 24.359 1 96.12 70 ALA B O 1
ATOM 2762 N N . LEU B 1 71 ? 1.248 54.469 25.422 1 95.31 71 LEU B N 1
ATOM 2763 C CA . LEU B 1 71 ? 0.211 53.469 25.344 1 95.31 71 LEU B CA 1
ATOM 2764 C C . LEU B 1 71 ? -0.188 53.188 23.891 1 95.31 71 LEU B C 1
ATOM 2766 O O . LEU B 1 71 ? -0.4 52.062 23.5 1 95.31 71 LEU B O 1
ATOM 2770 N N . GLN B 1 72 ? -0.222 54.25 23.125 1 95.94 72 GLN B N 1
ATOM 2771 C CA . GLN B 1 72 ? -0.531 54.125 21.703 1 95.94 72 GLN B CA 1
ATOM 2772 C C . GLN B 1 72 ? 0.528 53.312 20.969 1 95.94 72 GLN B C 1
ATOM 2774 O O . GLN B 1 72 ? 0.201 52.469 20.125 1 95.94 72 GLN B O 1
ATOM 2779 N N . ARG B 1 73 ? 1.753 53.5 21.297 1 96.5 73 ARG B N 1
ATOM 2780 C CA . ARG B 1 73 ? 2.836 52.719 20.688 1 96.5 73 ARG B CA 1
ATOM 2781 C C . ARG B 1 73 ? 2.721 51.25 21.047 1 96.5 73 ARG B C 1
ATOM 2783 O O . ARG B 1 73 ? 2.924 50.375 20.203 1 96.5 73 ARG B O 1
ATOM 2790 N N . SER B 1 74 ? 2.412 51 22.25 1 95.69 74 SER B N 1
ATOM 2791 C CA . SER B 1 74 ? 2.223 49.625 22.703 1 95.69 74 SER B CA 1
ATOM 2792 C C . SER B 1 74 ? 1.076 48.969 21.953 1 95.69 74 SER B C 1
ATOM 2794 O O . SER B 1 74 ? 1.183 47.781 21.562 1 95.69 74 SER B O 1
ATOM 2796 N N . LEU B 1 75 ? -0.017 49.688 21.797 1 94.5 75 LEU B N 1
ATOM 2797 C CA . LEU B 1 75 ? -1.155 49.156 21.047 1 94.5 75 LEU B CA 1
ATOM 2798 C C . LEU B 1 75 ? -0.773 48.875 19.609 1 94.5 75 LEU B C 1
ATOM 2800 O O . LEU B 1 75 ? -1.112 47.812 19.047 1 94.5 75 LEU B O 1
ATOM 2804 N N . ASP B 1 76 ? -0.063 49.781 19.031 1 95.19 76 ASP B N 1
ATOM 2805 C CA . ASP B 1 76 ? 0.374 49.594 17.641 1 95.19 76 ASP B CA 1
ATOM 2806 C C . ASP B 1 76 ? 1.247 48.375 17.484 1 95.19 76 ASP B C 1
ATOM 2808 O O . ASP B 1 76 ? 1.092 47.594 16.531 1 95.19 76 ASP B O 1
ATOM 2812 N N . LYS B 1 77 ? 2.129 48.188 18.375 1 94.44 77 LYS B N 1
ATOM 2813 C CA . LYS B 1 77 ? 2.994 47.031 18.359 1 94.44 77 LYS B CA 1
ATOM 2814 C C . LYS B 1 77 ? 2.182 45.75 18.516 1 94.44 77 LYS B C 1
ATOM 2816 O O . LYS B 1 77 ? 2.426 44.75 17.812 1 94.44 77 LYS B O 1
ATOM 2821 N N . SER B 1 78 ? 1.262 45.719 19.391 1 93.94 78 SER B N 1
ATOM 2822 C CA . SER B 1 78 ? 0.399 44.562 19.609 1 93.94 78 SER B CA 1
ATOM 2823 C C . SER B 1 78 ? -0.4 44.219 18.359 1 93.94 78 SER B C 1
ATOM 2825 O O . SER B 1 78 ? -0.511 43.062 17.984 1 93.94 78 SER B O 1
ATOM 2827 N N . LEU B 1 79 ? -0.875 45.281 17.719 1 92.62 79 LEU B N 1
ATOM 2828 C CA . LEU B 1 79 ? -1.659 45.094 16.5 1 92.62 79 LEU B CA 1
ATOM 2829 C C . LEU B 1 79 ? -0.789 44.531 15.375 1 92.62 79 LEU B C 1
ATOM 2831 O O . LEU B 1 79 ? -1.232 43.688 14.594 1 92.62 79 LEU B O 1
ATOM 2835 N N . ALA B 1 80 ? 0.389 45 15.305 1 92.38 80 ALA B N 1
ATOM 2836 C CA . ALA B 1 80 ? 1.325 44.469 14.312 1 92.38 80 ALA B CA 1
ATOM 2837 C C . ALA B 1 80 ? 1.636 43 14.562 1 92.38 80 ALA B C 1
ATOM 2839 O O . ALA B 1 80 ? 1.667 42.188 13.633 1 92.38 80 ALA B O 1
ATOM 2840 N N . ASN B 1 81 ? 1.856 42.594 15.742 1 90.5 81 ASN B N 1
ATOM 2841 C CA . ASN B 1 81 ? 2.098 41.219 16.125 1 90.5 81 ASN B CA 1
ATOM 2842 C C . ASN B 1 81 ? 0.909 40.312 15.766 1 90.5 81 ASN B C 1
ATOM 2844 O O . ASN B 1 81 ? 1.089 39.188 15.281 1 90.5 81 ASN B O 1
ATOM 2848 N N . THR B 1 82 ? -0.266 40.844 16.047 1 90.25 82 THR B N 1
ATOM 2849 C CA . THR B 1 82 ? -1.482 40.094 15.719 1 90.25 82 THR B CA 1
ATOM 2850 C C . THR B 1 82 ? -1.577 39.844 14.211 1 90.25 82 THR B C 1
ATOM 2852 O O . THR B 1 82 ? -1.947 38.781 13.773 1 90.25 82 THR B O 1
ATOM 2855 N N . SER B 1 83 ? -1.234 40.906 13.516 1 90.56 83 SER B N 1
ATOM 2856 C CA . SER B 1 83 ? -1.256 40.781 12.062 1 90.56 83 SER B CA 1
ATOM 2857 C C . SER B 1 83 ? -0.271 39.719 11.586 1 90.56 83 SER B C 1
ATOM 2859 O O . SER B 1 83 ? -0.604 38.875 10.734 1 90.56 83 SER B O 1
ATOM 2861 N N . ASP B 1 84 ? 0.909 39.656 12.102 1 90 84 ASP B N 1
ATOM 2862 C CA . ASP B 1 84 ? 1.919 38.656 11.773 1 90 84 ASP B CA 1
ATOM 2863 C C . ASP B 1 84 ? 1.445 37.25 12.164 1 90 84 ASP B C 1
ATOM 2865 O O . ASP B 1 84 ? 1.643 36.312 11.406 1 90 84 ASP B O 1
ATOM 2869 N N . ASN B 1 85 ? 0.846 37.156 13.266 1 89.25 85 ASN B N 1
ATOM 2870 C CA . ASN B 1 85 ? 0.31 35.875 13.727 1 89.25 85 ASN B CA 1
ATOM 2871 C C . ASN B 1 85 ? -0.776 35.344 12.797 1 89.25 85 ASN B C 1
ATOM 2873 O O . ASN B 1 85 ? -0.829 34.156 12.508 1 89.25 85 ASN B O 1
ATOM 2877 N N . ASN B 1 86 ? -1.497 36.25 12.297 1 90 86 ASN B N 1
ATOM 2878 C CA . ASN B 1 86 ? -2.564 35.844 11.383 1 90 86 ASN B CA 1
ATOM 2879 C C . ASN B 1 86 ? -2.006 35.281 10.078 1 90 86 ASN B C 1
ATOM 2881 O O . ASN B 1 86 ? -2.543 34.312 9.531 1 90 86 ASN B O 1
ATOM 2885 N N . VAL B 1 87 ? -0.942 35.906 9.648 1 89.88 87 VAL B N 1
ATOM 2886 C CA . VAL B 1 87 ? -0.282 35.406 8.445 1 89.88 87 VAL B CA 1
ATOM 2887 C C . VAL B 1 87 ? 0.294 34 8.711 1 89.88 87 VAL B C 1
ATOM 2889 O O . VAL B 1 87 ? 0.157 33.094 7.883 1 89.88 87 VAL B O 1
ATOM 2892 N N . ASN B 1 88 ? 0.896 33.781 9.812 1 87.5 88 ASN B N 1
ATOM 2893 C CA . ASN B 1 88 ? 1.457 32.5 10.188 1 87.5 88 ASN B CA 1
ATOM 2894 C C . ASN B 1 88 ? 0.371 31.438 10.328 1 87.5 88 ASN B C 1
ATOM 2896 O O . ASN B 1 88 ? 0.545 30.297 9.875 1 87.5 88 ASN B O 1
ATOM 2900 N N . ILE B 1 89 ? -0.663 31.812 10.922 1 90.44 89 ILE B N 1
ATOM 2901 C CA . ILE B 1 89 ? -1.79 30.906 11.086 1 90.44 89 ILE B CA 1
ATOM 2902 C C . ILE B 1 89 ? -2.299 30.469 9.719 1 90.44 89 ILE B C 1
ATOM 2904 O O . ILE B 1 89 ? -2.566 29.281 9.5 1 90.44 89 ILE B O 1
ATOM 2908 N N . SER B 1 90 ? -2.365 31.422 8.797 1 90.88 90 SER B N 1
ATOM 2909 C CA . SER B 1 90 ? -2.826 31.094 7.445 1 90.88 90 SER B CA 1
ATOM 2910 C C . SER B 1 90 ? -1.9 30.078 6.773 1 90.88 90 SER B C 1
ATOM 2912 O O . SER B 1 90 ? -2.365 29.141 6.133 1 90.88 90 SER B O 1
ATOM 2914 N N . LYS B 1 91 ? -0.68 30.25 6.938 1 89.5 91 LYS B N 1
ATOM 2915 C CA . LYS B 1 91 ? 0.301 29.328 6.363 1 89.5 91 LYS B CA 1
ATOM 2916 C C . LYS B 1 91 ? 0.183 27.938 6.984 1 89.5 91 LYS B C 1
ATOM 2918 O O . LYS B 1 91 ? 0.245 26.938 6.273 1 89.5 91 LYS B O 1
ATOM 2923 N N . LEU B 1 92 ? 0.062 27.891 8.25 1 88.88 92 LEU B N 1
ATOM 2924 C CA . LEU B 1 92 ? -0.082 26.625 8.961 1 88.88 92 LEU B CA 1
ATOM 2925 C C . LEU B 1 92 ? -1.352 25.891 8.523 1 88.88 92 LEU B C 1
ATOM 2927 O O . LEU B 1 92 ? -1.342 24.672 8.328 1 88.88 92 LEU B O 1
ATOM 2931 N N . VAL B 1 93 ? -2.363 26.688 8.367 1 89.94 93 VAL B N 1
ATOM 2932 C CA . VAL B 1 93 ? -3.637 26.125 7.938 1 89.94 93 VAL B CA 1
ATOM 2933 C C . VAL B 1 93 ? -3.49 25.531 6.539 1 89.94 93 VAL B C 1
ATOM 2935 O O . VAL B 1 93 ? -4.012 24.453 6.258 1 89.94 93 VAL B O 1
ATOM 2938 N N . ASP B 1 94 ? -2.758 26.234 5.719 1 90.44 94 ASP B N 1
ATOM 2939 C CA . ASP B 1 94 ? -2.516 25.719 4.371 1 90.44 94 ASP B CA 1
ATOM 2940 C C . ASP B 1 94 ? -1.742 24.406 4.406 1 90.44 94 ASP B C 1
ATOM 2942 O O . ASP B 1 94 ? -2.07 23.469 3.68 1 90.44 94 ASP B O 1
ATOM 2946 N N . GLN B 1 95 ? -0.791 24.375 5.242 1 88.06 95 GLN B N 1
ATOM 2947 C CA . GLN B 1 95 ? 0.017 23.172 5.383 1 88.06 95 GLN B CA 1
ATOM 2948 C C . GLN B 1 95 ? -0.817 22 5.918 1 88.06 95 GLN B C 1
ATOM 2950 O O . GLN B 1 95 ? -0.709 20.875 5.426 1 88.06 95 GLN B O 1
ATOM 2955 N N . ILE B 1 96 ? -1.613 22.234 6.848 1 88.06 96 ILE B N 1
ATOM 2956 C CA . ILE B 1 96 ? -2.49 21.234 7.426 1 88.06 96 ILE B CA 1
ATOM 2957 C C . ILE B 1 96 ? -3.457 20.719 6.363 1 88.06 96 ILE B C 1
ATOM 2959 O O . ILE B 1 96 ? -3.703 19.516 6.27 1 88.06 96 ILE B O 1
ATOM 2963 N N . ASN B 1 97 ? -3.932 21.688 5.664 1 88.94 97 ASN B N 1
ATOM 2964 C CA . ASN B 1 97 ? -4.887 21.297 4.625 1 88.94 97 ASN B CA 1
ATOM 2965 C C . ASN B 1 97 ? -4.238 20.406 3.568 1 88.94 97 ASN B C 1
ATOM 2967 O O . ASN B 1 97 ? -4.848 19.438 3.111 1 88.94 97 ASN B O 1
ATOM 2971 N N . GLU B 1 98 ? -3.066 20.734 3.285 1 89.69 98 GLU B N 1
ATOM 2972 C CA . GLU B 1 98 ? -2.352 19.922 2.309 1 89.69 98 GLU B CA 1
ATOM 2973 C C . GLU B 1 98 ? -2.102 18.516 2.846 1 89.69 98 GLU B C 1
ATOM 2975 O O . GLU B 1 98 ? -2.348 17.531 2.15 1 89.69 98 GLU B O 1
ATOM 2980 N N . SER B 1 99 ? -1.644 18.484 4.039 1 89.56 99 SER B N 1
ATOM 2981 C CA . SER B 1 99 ? -1.372 17.188 4.672 1 89.56 99 SER B CA 1
ATOM 2982 C C . SER B 1 99 ? -2.65 16.375 4.844 1 89.56 99 SER B C 1
ATOM 2984 O O . SER B 1 99 ? -2.674 15.18 4.555 1 89.56 99 SER B O 1
ATOM 2986 N N . ASN B 1 100 ? -3.645 17.062 5.16 1 87.88 100 ASN B N 1
ATOM 2987 C CA . ASN B 1 100 ? -4.918 16.391 5.383 1 87.88 100 ASN B CA 1
ATOM 2988 C C . ASN B 1 100 ? -5.527 15.898 4.074 1 87.88 100 ASN B C 1
ATOM 2990 O O . ASN B 1 100 ? -6.156 14.844 4.035 1 87.88 100 ASN B O 1
ATOM 2994 N N . GLN B 1 101 ? -5.34 16.703 3.131 1 90 101 GLN B N 1
ATOM 2995 C CA . GLN B 1 101 ? -5.84 16.281 1.828 1 90 101 GLN B CA 1
ATOM 2996 C C . GLN B 1 101 ? -5.137 15.008 1.355 1 90 101 GLN B C 1
ATOM 2998 O O . GLN B 1 101 ? -5.773 14.094 0.828 1 90 101 GLN B O 1
ATOM 3003 N N . TYR B 1 102 ? -3.877 14.953 1.557 1 91.75 102 TYR B N 1
ATOM 3004 C CA . TYR B 1 102 ? -3.088 13.781 1.197 1 91.75 102 TYR B CA 1
ATOM 3005 C C . TYR B 1 102 ? -3.555 12.555 1.97 1 91.75 102 TYR B C 1
ATOM 3007 O O . TYR B 1 102 ? -3.797 11.5 1.38 1 91.75 102 TYR B O 1
ATOM 3015 N N . ILE B 1 103 ? -3.746 12.742 3.162 1 90.94 103 ILE B N 1
ATOM 3016 C CA . ILE B 1 103 ? -4.137 11.633 4.027 1 90.94 103 ILE B CA 1
ATOM 3017 C C . ILE B 1 103 ? -5.547 11.172 3.662 1 90.94 103 ILE B C 1
ATOM 3019 O O . ILE B 1 103 ? -5.809 9.969 3.566 1 90.94 103 ILE B O 1
ATOM 3023 N N . ARG B 1 104 ? -6.391 12.141 3.475 1 89.88 104 ARG B N 1
ATOM 3024 C CA . ARG B 1 104 ? -7.762 11.797 3.098 1 89.88 104 ARG B CA 1
ATOM 3025 C C . ARG B 1 104 ? -7.789 11 1.799 1 89.88 104 ARG B C 1
ATOM 3027 O O . ARG B 1 104 ? -8.555 10.047 1.668 1 89.88 104 ARG B O 1
ATOM 3034 N N . HIS B 1 105 ? -6.961 11.414 0.933 1 89.81 105 HIS B N 1
ATOM 3035 C CA . HIS B 1 105 ? -6.902 10.695 -0.338 1 89.81 105 HIS B CA 1
ATOM 3036 C C . HIS B 1 105 ? -6.438 9.258 -0.141 1 89.81 105 HIS B C 1
ATOM 3038 O O . HIS B 1 105 ? -7.004 8.336 -0.734 1 89.81 105 HIS B O 1
ATOM 3044 N N . LEU B 1 106 ? -5.449 9.047 0.661 1 88.25 106 LEU B N 1
ATOM 3045 C CA . LEU B 1 106 ? -4.953 7.711 0.965 1 88.25 106 LEU B CA 1
ATOM 3046 C C . LEU B 1 106 ? -6.051 6.848 1.577 1 88.25 106 LEU B C 1
ATOM 3048 O O . LEU B 1 106 ? -6.254 5.707 1.157 1 88.25 106 LEU B O 1
ATOM 3052 N N . VAL B 1 107 ? -6.723 7.461 2.467 1 88.25 107 VAL B N 1
ATOM 3053 C CA . VAL B 1 107 ? -7.777 6.746 3.182 1 88.25 107 VAL B CA 1
ATOM 3054 C C . VAL B 1 107 ? -8.922 6.43 2.229 1 88.25 107 VAL B C 1
ATOM 3056 O O . VAL B 1 107 ? -9.508 5.344 2.287 1 88.25 107 VAL B O 1
ATOM 3059 N N . GLU B 1 108 ? -9.227 7.332 1.407 1 88 108 GLU B N 1
ATOM 3060 C CA . GLU B 1 108 ? -10.297 7.133 0.435 1 88 108 GLU B CA 1
ATOM 3061 C C . GLU B 1 108 ? -9.977 5.977 -0.508 1 88 108 GLU B C 1
ATOM 3063 O O . GLU B 1 108 ? -10.844 5.145 -0.797 1 88 108 GLU B O 1
ATOM 3068 N N . VAL B 1 109 ? -8.797 5.93 -0.973 1 85.19 109 VAL B N 1
ATOM 3069 C CA . VAL B 1 109 ? -8.391 4.855 -1.873 1 85.19 109 VAL B CA 1
ATOM 3070 C C . VAL B 1 109 ? -8.5 3.512 -1.156 1 85.19 109 VAL B C 1
ATOM 3072 O O . VAL B 1 109 ? -9.016 2.541 -1.718 1 85.19 109 VAL B O 1
ATOM 3075 N N . LYS B 1 110 ? -8.055 3.457 -0.003 1 86 110 LYS B N 1
ATOM 3076 C CA . LYS B 1 110 ? -8.148 2.238 0.795 1 86 110 LYS B CA 1
ATOM 3077 C C . LYS B 1 110 ? -9.602 1.848 1.034 1 86 110 LYS B C 1
ATOM 3079 O O . LYS B 1 110 ? -9.961 0.671 0.935 1 86 110 LYS B O 1
ATOM 3084 N N . SER B 1 111 ? -10.391 2.885 1.38 1 84.38 111 SER B N 1
ATOM 3085 C CA . SER B 1 111 ? -11.812 2.643 1.638 1 84.38 111 SER B CA 1
ATOM 3086 C C . SER B 1 111 ? -12.516 2.121 0.392 1 84.38 111 SER B C 1
ATOM 3088 O O . SER B 1 111 ? -13.375 1.242 0.482 1 84.38 111 SER B O 1
ATOM 3090 N N . LYS B 1 112 ? -12.156 2.635 -0.705 1 83.38 112 LYS B N 1
ATOM 3091 C CA . LYS B 1 112 ? -12.711 2.145 -1.961 1 83.38 112 LYS B CA 1
ATOM 3092 C C . LYS B 1 112 ? -12.359 0.677 -2.186 1 83.38 112 LYS B C 1
ATOM 3094 O O . LYS B 1 112 ? -13.203 -0.117 -2.6 1 83.38 112 LYS B O 1
ATOM 3099 N N . SER B 1 113 ? -11.148 0.36 -1.916 1 83.5 113 SER B N 1
ATOM 3100 C CA . SER B 1 113 ? -10.703 -1.028 -2.018 1 83.5 113 SER B CA 1
ATOM 3101 C C . SER B 1 113 ? -11.492 -1.928 -1.067 1 83.5 113 SER B C 1
ATOM 3103 O O . SER B 1 113 ? -11.93 -3.012 -1.452 1 83.5 113 SER B O 1
ATOM 3105 N N . ASP B 1 114 ? -11.742 -1.426 0.116 1 83.19 114 ASP B N 1
ATOM 3106 C CA . ASP B 1 114 ? -12.5 -2.176 1.113 1 83.19 114 ASP B CA 1
ATOM 3107 C C . ASP B 1 114 ? -13.945 -2.375 0.667 1 83.19 114 ASP B C 1
ATOM 3109 O O . ASP B 1 114 ? -14.508 -3.461 0.827 1 83.19 114 ASP B O 1
ATOM 3113 N N . SER B 1 115 ? -14.453 -1.306 0.156 1 81.62 115 SER B N 1
ATOM 3114 C CA . SER B 1 115 ? -15.836 -1.372 -0.32 1 81.62 115 SER B CA 1
ATOM 3115 C C . SER B 1 115 ? -15.977 -2.375 -1.46 1 81.62 115 SER B C 1
ATOM 3117 O O . SER B 1 115 ? -16.922 -3.174 -1.478 1 81.62 115 SER B O 1
ATOM 3119 N N . LEU B 1 116 ? -15.031 -2.354 -2.33 1 79.31 116 LEU B N 1
ATOM 3120 C CA . LEU B 1 116 ? -15.047 -3.297 -3.443 1 79.31 116 LEU B CA 1
ATOM 3121 C C . LEU B 1 116 ? -14.953 -4.734 -2.943 1 79.31 116 LEU B C 1
ATOM 3123 O O . LEU B 1 116 ? -15.664 -5.613 -3.428 1 79.31 116 LEU B O 1
ATOM 3127 N N . ASN B 1 117 ? -14.156 -4.898 -1.983 1 83.62 117 ASN B N 1
ATOM 3128 C CA . ASN B 1 117 ? -14.016 -6.227 -1.397 1 83.62 117 ASN B CA 1
ATOM 3129 C C . ASN B 1 117 ? -15.312 -6.688 -0.741 1 83.62 117 ASN B C 1
ATOM 3131 O O . ASN B 1 117 ? -15.7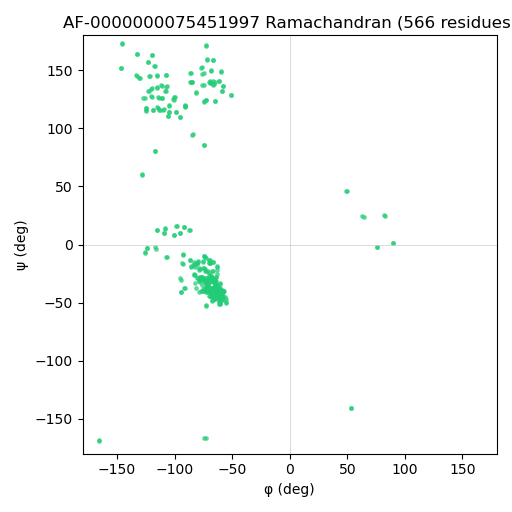03 -7.848 -0.877 1 83.62 117 ASN B O 1
ATOM 3135 N N . MET B 1 118 ? -15.977 -5.727 -0.15 1 83.62 118 MET B N 1
ATOM 3136 C CA . MET B 1 118 ? -17.25 -6.047 0.497 1 83.62 118 MET B CA 1
ATOM 3137 C C . MET B 1 118 ? -18.312 -6.387 -0.537 1 83.62 118 MET B C 1
ATOM 3139 O O . MET B 1 118 ? -19.062 -7.359 -0.377 1 83.62 118 MET B O 1
ATOM 3143 N N . VAL B 1 119 ? -18.344 -5.598 -1.539 1 82.69 119 VAL B N 1
ATOM 3144 C CA . VAL B 1 119 ? -19.312 -5.828 -2.596 1 82.69 119 VAL B CA 1
ATOM 3145 C C . VAL B 1 119 ? -19.062 -7.184 -3.252 1 82.69 119 VAL B C 1
ATOM 3147 O O . VAL B 1 119 ? -20 -7.953 -3.486 1 82.69 119 VAL B O 1
ATOM 3150 N N . LEU B 1 120 ? -17.812 -7.473 -3.506 1 84.31 120 LEU B N 1
ATOM 3151 C CA . LEU B 1 120 ? -17.438 -8.758 -4.098 1 84.31 120 LEU B CA 1
ATOM 3152 C C . LEU B 1 120 ? -17.859 -9.914 -3.201 1 84.31 120 LEU B C 1
ATOM 3154 O O . LEU B 1 120 ? -18.5 -10.852 -3.666 1 84.31 120 LEU B O 1
ATOM 3158 N N . THR B 1 121 ? -17.562 -9.805 -1.962 1 87.44 121 THR B N 1
ATOM 3159 C CA . THR B 1 121 ? -17.875 -10.875 -1.018 1 87.44 121 THR B CA 1
ATOM 3160 C C . THR B 1 121 ? -19.391 -11.039 -0.873 1 87.44 121 THR B C 1
ATOM 3162 O O . THR B 1 121 ? -19.891 -12.164 -0.875 1 87.44 121 THR B O 1
ATOM 3165 N N . ASN B 1 122 ? -20.094 -9.906 -0.782 1 87.62 122 ASN B N 1
ATOM 3166 C CA . ASN B 1 122 ? -21.547 -9.961 -0.656 1 87.62 122 ASN B CA 1
ATOM 3167 C C . ASN B 1 122 ? -22.188 -10.547 -1.905 1 87.62 122 ASN B C 1
ATOM 3169 O O . ASN B 1 122 ? -23.094 -11.391 -1.808 1 87.62 122 ASN B O 1
ATOM 3173 N N . ASN B 1 123 ? -21.75 -10.125 -3.02 1 85.62 123 ASN B N 1
ATOM 3174 C CA . ASN B 1 123 ? -22.281 -10.641 -4.27 1 85.62 123 ASN B CA 1
ATOM 3175 C C . ASN B 1 123 ? -22.047 -12.141 -4.406 1 85.62 123 ASN B C 1
ATOM 3177 O O . ASN B 1 123 ? -22.938 -12.891 -4.82 1 85.62 123 ASN B O 1
ATOM 3181 N N . LEU B 1 124 ? -20.875 -12.57 -4.051 1 86.44 124 LEU B N 1
ATOM 3182 C CA . LEU B 1 124 ? -20.547 -13.992 -4.145 1 86.44 124 LEU B CA 1
ATOM 3183 C C . LEU B 1 124 ? -21.359 -14.812 -3.15 1 86.44 124 LEU B C 1
ATOM 3185 O O . LEU B 1 124 ? -21.969 -15.82 -3.521 1 86.44 124 LEU B O 1
ATOM 3189 N N . THR B 1 125 ? -21.391 -14.344 -1.931 1 87.69 125 THR B N 1
ATOM 3190 C CA . THR B 1 125 ? -22.109 -15.07 -0.889 1 87.69 125 THR B CA 1
ATOM 3191 C C . THR B 1 125 ? -23.594 -15.172 -1.222 1 87.69 125 THR B C 1
ATOM 3193 O O . THR B 1 125 ? -24.203 -16.219 -1.021 1 87.69 125 THR B O 1
ATOM 3196 N N . ARG B 1 126 ? -24.125 -14.133 -1.791 1 87.38 126 ARG B N 1
ATOM 3197 C CA . ARG B 1 126 ? -25.547 -14.125 -2.133 1 87.38 126 ARG B CA 1
ATOM 3198 C C . ARG B 1 126 ? -25.828 -15.039 -3.322 1 87.38 126 ARG B C 1
ATOM 3200 O O . ARG B 1 126 ? -26.938 -15.562 -3.457 1 87.38 126 ARG B O 1
ATOM 3207 N N . SER B 1 127 ? -24.859 -15.156 -4.121 1 86.81 127 SER B N 1
ATOM 3208 C CA . SER B 1 127 ? -25.062 -15.93 -5.34 1 86.81 127 SER B CA 1
ATOM 3209 C C . SER B 1 127 ? -24.891 -17.422 -5.074 1 86.81 127 SER B C 1
ATOM 3211 O O . SER B 1 127 ? -25.297 -18.25 -5.887 1 86.81 127 SER B O 1
ATOM 3213 N N . LEU B 1 128 ? -24.281 -17.797 -3.975 1 87.31 128 LEU B N 1
ATOM 3214 C CA . LEU B 1 128 ? -24 -19.188 -3.682 1 87.31 128 LEU B CA 1
ATOM 3215 C C . LEU B 1 128 ? -25.188 -19.844 -2.984 1 87.31 128 LEU B C 1
ATOM 3217 O O . LEU B 1 128 ? -25.828 -19.234 -2.131 1 87.31 128 LEU B O 1
ATOM 3221 N N . SER B 1 129 ? -25.516 -21.109 -3.334 1 87.25 129 SER B N 1
ATOM 3222 C CA . SER B 1 129 ? -26.531 -21.906 -2.654 1 87.25 129 SER B CA 1
ATOM 3223 C C . SER B 1 129 ? -26.047 -22.359 -1.285 1 87.25 129 SER B C 1
ATOM 3225 O O . SER B 1 129 ? -24.844 -22.281 -0.979 1 87.25 129 SER B O 1
ATOM 3227 N N . LYS B 1 130 ? -26.938 -22.938 -0.525 1 86.44 130 LYS B N 1
ATOM 3228 C CA . LYS B 1 130 ? -26.594 -23.453 0.793 1 86.44 130 LYS B CA 1
ATOM 3229 C C . LYS B 1 130 ? -25.594 -24.609 0.684 1 86.44 130 LYS B C 1
ATOM 3231 O O . LYS B 1 130 ? -24.656 -24.703 1.489 1 86.44 130 LYS B O 1
ATOM 3236 N N . GLU B 1 131 ? -25.797 -25.344 -0.342 1 84.75 131 GLU B N 1
ATOM 3237 C CA . GLU B 1 131 ? -24.906 -26.469 -0.562 1 84.75 131 GLU B CA 1
ATOM 3238 C C . GLU B 1 131 ? -23.5 -26 -0.96 1 84.75 131 GLU B C 1
ATOM 3240 O O . GLU B 1 131 ? -22.5 -26.531 -0.485 1 84.75 131 GLU B O 1
ATOM 3245 N N . GLU B 1 132 ? -23.453 -24.984 -1.785 1 86.06 132 GLU B N 1
ATOM 3246 C CA . GLU B 1 132 ? -22.188 -24.453 -2.238 1 86.06 132 GLU B CA 1
ATOM 3247 C C . GLU B 1 132 ? -21.422 -23.781 -1.092 1 86.06 132 GLU B C 1
ATOM 3249 O O . GLU B 1 132 ? -20.188 -23.812 -1.058 1 86.06 132 GLU B O 1
ATOM 3254 N N . MET B 1 133 ? -22.125 -23.281 -0.153 1 86.81 133 MET B N 1
ATOM 3255 C CA . MET B 1 133 ? -21.516 -22.578 0.971 1 86.81 133 MET B CA 1
ATOM 3256 C C . MET B 1 133 ? -20.766 -23.547 1.879 1 86.81 133 MET B C 1
ATOM 3258 O O . MET B 1 133 ? -19.938 -23.125 2.68 1 86.81 133 MET B O 1
ATOM 3262 N N . LYS B 1 134 ? -21.062 -24.812 1.693 1 87.06 134 LYS B N 1
ATOM 3263 C CA . LYS B 1 134 ? -20.328 -25.828 2.463 1 87.06 134 LYS B CA 1
ATOM 3264 C C . LYS B 1 134 ? -18.953 -26.078 1.869 1 87.06 134 LYS B C 1
ATOM 3266 O O . LYS B 1 134 ? -18.047 -26.531 2.57 1 87.06 134 LYS B O 1
ATOM 3271 N N . GLU B 1 135 ? -18.828 -25.734 0.61 1 90.38 135 GLU B N 1
ATOM 3272 C CA . GLU B 1 135 ? -17.609 -26.094 -0.108 1 90.38 135 GLU B CA 1
ATOM 3273 C C . GLU B 1 135 ? -16.844 -24.844 -0.547 1 90.38 135 GLU B C 1
ATOM 3275 O O . GLU B 1 135 ? -15.758 -24.953 -1.118 1 90.38 135 GLU B O 1
ATOM 3280 N N . VAL B 1 136 ? -17.438 -23.688 -0.283 1 92.19 136 VAL B N 1
ATOM 3281 C CA . VAL B 1 136 ? -16.812 -22.406 -0.653 1 92.19 136 VAL B CA 1
ATOM 3282 C C . VAL B 1 136 ? -16.719 -21.516 0.574 1 92.19 136 VAL B C 1
ATOM 3284 O O . VAL B 1 136 ? -17.688 -21.328 1.305 1 92.19 136 VAL B O 1
ATOM 3287 N N . ASP B 1 137 ? -15.531 -21.047 0.837 1 92.19 137 ASP B N 1
ATOM 3288 C CA . ASP B 1 137 ? -15.297 -20.078 1.909 1 92.19 137 ASP B CA 1
ATOM 3289 C C . ASP B 1 137 ? -14.695 -18.781 1.363 1 92.19 137 ASP B C 1
ATOM 3291 O O . ASP B 1 137 ? -13.734 -18.812 0.585 1 92.19 137 ASP B O 1
ATOM 3295 N N . VAL B 1 138 ? -15.32 -17.703 1.7 1 91.75 138 VAL B N 1
ATOM 3296 C CA . VAL B 1 138 ? -14.836 -16.406 1.238 1 91.75 138 VAL B CA 1
ATOM 3297 C C . VAL B 1 138 ? -14.352 -15.578 2.43 1 91.75 138 VAL B C 1
ATOM 3299 O O . VAL B 1 138 ? -15.086 -15.406 3.408 1 91.75 138 VAL B O 1
ATOM 3302 N N . GLN B 1 139 ? -13.125 -15.109 2.312 1 89.81 139 GLN B N 1
ATOM 3303 C CA . GLN B 1 139 ? -12.547 -14.273 3.357 1 89.81 139 GLN B CA 1
ATOM 3304 C C . GLN B 1 139 ? -11.867 -13.039 2.762 1 89.81 139 GLN B C 1
ATOM 3306 O O . GLN B 1 139 ? -11.344 -13.094 1.648 1 89.81 139 GLN B O 1
ATOM 3311 N N . VAL B 1 140 ? -11.984 -12.016 3.535 1 88.62 140 VAL B N 1
ATOM 3312 C CA . VAL B 1 140 ? -11.25 -10.805 3.186 1 88.62 140 VAL B CA 1
ATOM 3313 C C . VAL B 1 140 ? -10.203 -10.516 4.254 1 88.62 140 VAL B C 1
ATOM 3315 O O . VAL B 1 140 ? -10.531 -10.375 5.438 1 88.62 140 VAL B O 1
ATOM 3318 N N . LEU B 1 14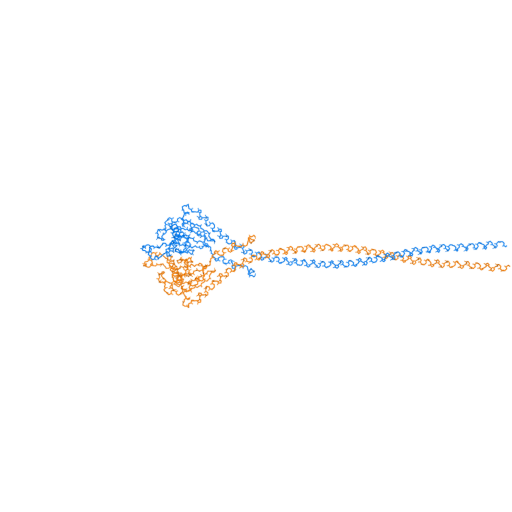1 ? -9 -10.539 3.811 1 83.94 141 LEU B N 1
ATOM 3319 C CA . LEU B 1 141 ? -7.922 -10.234 4.742 1 83.94 141 LEU B CA 1
ATOM 3320 C C . LEU B 1 141 ? -7.051 -9.102 4.215 1 83.94 141 LEU B C 1
ATOM 3322 O O . LEU B 1 141 ? -6.383 -9.25 3.189 1 83.94 141 LEU B O 1
ATOM 3326 N N . LYS B 1 142 ? -7.074 -7.977 4.969 1 78.44 142 LYS B N 1
ATOM 3327 C CA . LYS B 1 142 ? -6.215 -6.828 4.691 1 78.44 142 LYS B CA 1
ATOM 3328 C C . LYS B 1 142 ? -6.285 -6.434 3.221 1 78.44 142 LYS B C 1
ATOM 3330 O O . LYS B 1 142 ? -5.254 -6.266 2.568 1 78.44 142 LYS B O 1
ATOM 3335 N N . GLY B 1 143 ? -7.438 -6.359 2.68 1 78.38 143 GLY B N 1
ATOM 3336 C CA . GLY B 1 143 ? -7.68 -5.84 1.343 1 78.38 143 GLY B CA 1
ATOM 3337 C C . GLY B 1 143 ? -7.609 -6.902 0.265 1 78.38 143 GLY B C 1
ATOM 3338 O O . GLY B 1 143 ? -7.781 -6.609 -0.919 1 78.38 143 GLY B O 1
ATOM 3339 N N . VAL B 1 144 ? -7.379 -8.148 0.628 1 87.62 144 VAL B N 1
ATOM 3340 C CA . VAL B 1 144 ? -7.297 -9.258 -0.323 1 87.62 144 VAL B CA 1
ATOM 3341 C C . VAL B 1 144 ? -8.492 -10.188 -0.136 1 87.62 144 VAL B C 1
ATOM 3343 O O . VAL B 1 144 ? -8.883 -10.484 0.995 1 87.62 144 VAL B O 1
ATOM 3346 N N . VAL B 1 145 ? -9.023 -10.578 -1.255 1 91.06 145 VAL B N 1
ATOM 3347 C CA . VAL B 1 145 ? -10.156 -11.492 -1.189 1 91.06 145 VAL B CA 1
ATOM 3348 C C . VAL B 1 145 ? -9.68 -12.922 -1.463 1 91.06 145 VAL B C 1
ATOM 3350 O O . VAL B 1 145 ? -9.031 -13.18 -2.48 1 91.06 145 VAL B O 1
ATOM 3353 N N . TYR B 1 146 ? -10.023 -13.797 -0.549 1 93.62 146 TYR B N 1
ATOM 3354 C CA . TYR B 1 146 ? -9.711 -15.211 -0.681 1 93.62 146 TYR B CA 1
ATOM 3355 C C . TYR B 1 146 ? -10.977 -16.047 -0.853 1 93.62 146 TYR B C 1
ATOM 3357 O O . TYR B 1 146 ? -11.836 -16.062 0.035 1 93.62 146 TYR B O 1
ATOM 3365 N N . ILE B 1 147 ? -11.062 -16.641 -1.964 1 94.81 147 ILE B N 1
ATOM 3366 C CA . ILE B 1 147 ? -12.141 -17.594 -2.203 1 94.81 147 ILE B CA 1
ATOM 3367 C C . ILE B 1 147 ? -11.578 -19.016 -2.164 1 94.81 147 ILE B C 1
ATOM 3369 O O . ILE B 1 147 ? -10.852 -19.422 -3.072 1 94.81 147 ILE B O 1
ATOM 3373 N N . SER B 1 148 ? -11.93 -19.734 -1.168 1 96.5 148 SER B N 1
ATOM 3374 C CA . SER B 1 148 ? -11.414 -21.078 -0.982 1 96.5 148 SER B CA 1
ATOM 3375 C C . SER B 1 148 ? -12.422 -22.125 -1.431 1 96.5 148 SER B C 1
ATOM 3377 O O . SER B 1 148 ? -13.562 -22.156 -0.95 1 96.5 148 SER B O 1
ATOM 3379 N N . LEU B 1 149 ? -12.016 -22.984 -2.312 1 96.81 149 LEU B N 1
ATOM 3380 C CA . LEU B 1 149 ? -12.836 -24.062 -2.832 1 96.81 149 LEU B CA 1
ATOM 3381 C C . LEU B 1 149 ? -12.266 -25.422 -2.439 1 96.81 149 LEU B C 1
ATOM 3383 O O . LEU B 1 149 ? -11.07 -25.672 -2.623 1 96.81 149 LEU B O 1
ATOM 3387 N N . ALA B 1 150 ? -13.156 -26.281 -2.006 1 95.44 150 ALA B N 1
ATOM 3388 C CA . ALA B 1 150 ? -12.711 -27.641 -1.67 1 95.44 150 ALA B CA 1
ATOM 3389 C C . ALA B 1 150 ? -12.312 -28.406 -2.922 1 95.44 150 ALA B C 1
ATOM 3391 O O . ALA B 1 150 ? -12.984 -28.312 -3.955 1 95.44 150 ALA B O 1
ATOM 3392 N N . ASP B 1 151 ? -11.273 -29.172 -2.83 1 94.94 151 ASP B N 1
ATOM 3393 C CA . ASP B 1 151 ? -10.75 -29.891 -3.986 1 94.94 151 ASP B CA 1
ATOM 3394 C C . ASP B 1 151 ? -11.758 -30.938 -4.48 1 94.94 151 ASP B C 1
ATOM 3396 O O . ASP B 1 151 ? -11.859 -31.172 -5.684 1 94.94 151 ASP B O 1
ATOM 3400 N N . ASN B 1 152 ? -12.5 -31.531 -3.516 1 92.06 152 ASN B N 1
ATOM 3401 C CA . ASN B 1 152 ? -13.445 -32.562 -3.918 1 92.06 152 ASN B CA 1
ATOM 3402 C C . ASN B 1 152 ? -14.594 -32 -4.746 1 92.06 152 ASN B C 1
ATOM 3404 O O . ASN B 1 152 ? -15.25 -32.719 -5.492 1 92.06 152 ASN B O 1
ATOM 3408 N N . MET B 1 153 ? -14.82 -30.734 -4.574 1 91.56 153 MET B N 1
ATOM 3409 C CA . MET B 1 153 ? -15.805 -30.047 -5.406 1 91.56 153 MET B CA 1
ATOM 3410 C C . MET B 1 153 ? -15.219 -29.703 -6.773 1 91.56 153 MET B C 1
ATOM 3412 O O . MET B 1 153 ? -15.898 -29.812 -7.793 1 91.56 153 MET B O 1
ATOM 3416 N N . LEU B 1 154 ? -13.992 -29.5 -6.867 1 95.88 154 LEU B N 1
ATOM 3417 C CA . LEU B 1 154 ? -13.352 -28.969 -8.07 1 95.88 154 LEU B CA 1
ATOM 3418 C C . LEU B 1 154 ? -12.836 -30.109 -8.953 1 95.88 154 LEU B C 1
ATOM 3420 O O . LEU B 1 154 ? -12.914 -30.031 -10.18 1 95.88 154 LEU B O 1
ATOM 3424 N N . TYR B 1 155 ? -12.258 -31.141 -8.273 1 95.19 155 TYR B N 1
ATOM 3425 C CA . TYR B 1 155 ? -11.484 -32.094 -9.062 1 95.19 155 TYR B CA 1
ATOM 3426 C C . TYR B 1 155 ? -12.023 -33.5 -8.875 1 95.19 155 TYR B C 1
ATOM 3428 O O . TYR B 1 155 ? -12.594 -33.844 -7.828 1 95.19 155 TYR B O 1
ATOM 3436 N N . LYS B 1 156 ? -11.703 -34.312 -9.914 1 88.25 156 LYS B N 1
ATOM 3437 C CA . LYS B 1 156 ? -11.836 -35.781 -9.75 1 88.25 156 LYS B CA 1
ATOM 3438 C C . LYS B 1 156 ? -10.805 -36.312 -8.766 1 88.25 156 LYS B C 1
ATOM 3440 O O . LYS B 1 156 ? -9.766 -35.688 -8.547 1 88.25 156 LYS B O 1
ATOM 3445 N N . SER B 1 157 ? -11.086 -37.375 -8.055 1 78.62 157 SER B N 1
ATOM 3446 C CA . SER B 1 157 ? -10.203 -37.906 -7.02 1 78.62 157 SER B CA 1
ATOM 3447 C C . SER B 1 157 ? -8.789 -38.094 -7.551 1 78.62 157 SER B C 1
ATOM 3449 O O . SER B 1 157 ? -8.594 -38.688 -8.617 1 78.62 157 SER B O 1
ATOM 3451 N N . GLY B 1 158 ? -7.832 -37.562 -6.84 1 78.25 158 GLY B N 1
ATOM 3452 C CA . GLY B 1 158 ? -6.426 -37.75 -7.18 1 78.25 158 GLY B CA 1
ATOM 3453 C C . GLY B 1 158 ? -6.066 -37.125 -8.523 1 78.25 158 GLY B C 1
ATOM 3454 O O . GLY B 1 158 ? -5.125 -37.594 -9.18 1 78.25 158 GLY B O 1
ATOM 3455 N N . SER B 1 159 ? -6.848 -36.156 -8.93 1 88.5 159 SER B N 1
ATOM 3456 C CA . SER B 1 159 ? -6.68 -35.625 -10.281 1 88.5 159 SER B CA 1
ATOM 3457 C C . SER B 1 159 ? -6.656 -34.094 -10.281 1 88.5 159 SER B C 1
ATOM 3459 O O . SER B 1 159 ? -6.824 -33.469 -9.227 1 88.5 159 SER B O 1
ATOM 3461 N N . TYR B 1 160 ? -6.199 -33.562 -11.336 1 95.38 160 TYR B N 1
ATOM 3462 C CA . TYR B 1 160 ? -6.32 -32.125 -11.578 1 95.38 160 TYR B CA 1
ATOM 3463 C C . TYR B 1 160 ? -7.34 -31.828 -12.672 1 95.38 160 TYR B C 1
ATOM 3465 O O . TYR B 1 160 ? -7.391 -30.719 -13.203 1 95.38 160 TYR B O 1
ATOM 3473 N N . GLU B 1 161 ? -8.148 -32.812 -13.023 1 93.88 161 GLU B N 1
ATOM 3474 C CA . GLU B 1 161 ? -9.25 -32.625 -13.961 1 93.88 161 GLU B CA 1
ATOM 3475 C C . GLU B 1 161 ? -10.477 -32.031 -13.258 1 93.88 161 GLU B C 1
ATOM 3477 O O . GLU B 1 161 ? -10.945 -32.594 -12.258 1 93.88 161 GLU B O 1
ATOM 3482 N N . ILE B 1 162 ? -11.031 -31.031 -13.797 1 96.44 162 ILE B N 1
ATOM 3483 C CA . ILE B 1 162 ? -12.156 -30.328 -13.172 1 96.44 162 ILE B CA 1
ATOM 3484 C C . ILE B 1 162 ? -13.422 -31.172 -13.32 1 96.44 162 ILE B C 1
ATOM 3486 O O . ILE B 1 162 ? -13.688 -31.719 -14.391 1 96.44 162 ILE B O 1
ATOM 3490 N N . ASN B 1 163 ? -14.18 -31.219 -12.203 1 94.12 163 ASN B N 1
ATOM 3491 C CA . ASN B 1 163 ? -15.484 -31.875 -12.203 1 94.12 163 ASN B CA 1
ATOM 3492 C C . ASN B 1 163 ? -16.547 -31 -12.875 1 94.12 163 ASN B C 1
ATOM 3494 O O . ASN B 1 163 ? -16.516 -29.781 -12.742 1 94.12 163 ASN B O 1
ATOM 3498 N N . ASP B 1 164 ? -17.531 -31.656 -13.422 1 92.06 164 ASP B N 1
ATOM 3499 C CA . ASP B 1 164 ? -18.641 -30.938 -14.039 1 92.06 164 ASP B CA 1
ATOM 3500 C C . ASP B 1 164 ? -19.438 -30.141 -13 1 92.06 164 ASP B C 1
ATOM 3502 O O . ASP B 1 164 ? -19.953 -29.062 -13.297 1 92.06 164 ASP B O 1
ATOM 3506 N N . ARG B 1 165 ? -19.484 -30.641 -11.812 1 90.44 165 ARG B N 1
ATOM 3507 C CA . ARG B 1 165 ? -20.312 -30 -10.789 1 90.44 165 ARG B CA 1
ATOM 3508 C C . ARG B 1 165 ? -19.719 -28.656 -10.359 1 90.44 165 ARG B C 1
ATOM 3510 O O . ARG B 1 165 ? -20.375 -27.859 -9.703 1 90.44 165 ARG B O 1
ATOM 3517 N N . ALA B 1 166 ? -18.453 -28.469 -10.773 1 93.31 166 ALA B N 1
ATOM 3518 C CA . ALA B 1 166 ? -17.797 -27.234 -10.375 1 93.31 166 ALA B CA 1
ATOM 3519 C C . ALA B 1 166 ? -18.219 -26.062 -11.25 1 93.31 166 ALA B C 1
ATOM 3521 O O . ALA B 1 166 ? -17.969 -24.906 -10.922 1 93.31 166 ALA B O 1
ATOM 3522 N N . GLU B 1 167 ? -18.812 -26.297 -12.328 1 94.38 167 GLU B N 1
ATOM 3523 C CA . GLU B 1 167 ? -19.078 -25.281 -13.359 1 94.38 167 GLU B CA 1
ATOM 3524 C C . GLU B 1 167 ? -19.891 -24.125 -12.805 1 94.38 167 GLU B C 1
ATOM 3526 O O . GLU B 1 167 ? -19.578 -22.969 -13.047 1 94.38 167 GLU B O 1
ATOM 3531 N N . GLU B 1 168 ? -20.953 -24.438 -12.094 1 92.5 168 GLU B N 1
ATOM 3532 C CA . GLU B 1 168 ? -21.844 -23.375 -11.594 1 92.5 168 GLU B CA 1
ATOM 3533 C C . GLU B 1 168 ? -21.109 -22.422 -10.656 1 92.5 168 GLU B C 1
ATOM 3535 O O . GLU B 1 168 ? -21.188 -21.203 -10.82 1 92.5 168 GLU B O 1
ATOM 3540 N N . THR B 1 169 ? -20.422 -23 -9.75 1 92.69 169 THR B N 1
ATOM 3541 C CA . THR B 1 169 ? -19.672 -22.203 -8.797 1 92.69 169 THR B CA 1
ATOM 3542 C C . THR B 1 169 ? -18.609 -21.375 -9.516 1 92.69 169 THR B C 1
ATOM 3544 O O . THR B 1 169 ? -18.484 -20.172 -9.273 1 92.69 169 THR B O 1
ATOM 3547 N N . LEU B 1 170 ? -17.891 -21.969 -10.438 1 95.81 170 LEU B N 1
ATOM 3548 C CA . LEU B 1 170 ? -16.828 -21.281 -11.164 1 95.81 170 LEU B CA 1
ATOM 3549 C C . LEU B 1 170 ? -17.406 -20.203 -12.07 1 95.81 170 LEU B C 1
ATOM 3551 O O . LEU B 1 170 ? -16.781 -19.156 -12.289 1 95.81 170 LEU B O 1
ATOM 3555 N N . SER B 1 171 ? -18.625 -20.391 -12.523 1 95.44 171 SER B N 1
ATOM 3556 C CA . SER B 1 171 ? -19.281 -19.375 -13.336 1 95.44 171 SER B CA 1
ATOM 3557 C C . SER B 1 171 ? -19.562 -18.109 -12.531 1 95.44 171 SER B C 1
ATOM 3559 O O . SER B 1 171 ? -19.328 -17 -13.008 1 95.44 171 SER B O 1
ATOM 3561 N N . LYS B 1 172 ? -20.016 -18.312 -11.383 1 92.31 172 LYS B N 1
ATOM 3562 C CA . LYS B 1 172 ? -20.297 -17.188 -10.5 1 92.31 172 LYS B CA 1
ATOM 3563 C C . LYS B 1 172 ? -19.031 -16.422 -10.148 1 92.31 172 LYS B C 1
ATOM 3565 O O . LYS B 1 172 ? -19.016 -15.195 -10.133 1 92.31 172 LYS B O 1
ATOM 3570 N N . ILE B 1 173 ? -18.031 -17.172 -9.883 1 92.06 173 ILE B N 1
ATOM 3571 C CA . ILE B 1 173 ? -16.75 -16.578 -9.547 1 92.06 173 ILE B CA 1
ATOM 3572 C C . ILE B 1 173 ? -16.188 -15.844 -10.758 1 92.06 173 ILE B C 1
ATOM 3574 O O . ILE B 1 173 ? -15.672 -14.727 -10.641 1 92.06 173 ILE B O 1
ATOM 3578 N N . ALA B 1 174 ? -16.281 -16.438 -11.914 1 94.62 174 ALA B N 1
ATOM 3579 C CA . ALA B 1 174 ? -15.805 -15.82 -13.148 1 94.62 174 ALA B CA 1
ATOM 3580 C C . ALA B 1 174 ? -16.484 -14.477 -13.398 1 94.62 174 ALA B C 1
ATOM 3582 O O . ALA B 1 174 ? -15.852 -13.523 -13.844 1 94.62 174 ALA B O 1
ATOM 3583 N N . LYS B 1 175 ? -17.75 -14.383 -13.141 1 91.62 175 LYS B N 1
ATOM 3584 C CA . LYS B 1 175 ? -18.484 -13.133 -13.305 1 91.62 175 LYS B CA 1
ATOM 3585 C C . LYS B 1 175 ? -17.922 -12.031 -12.406 1 91.62 175 LYS B C 1
ATOM 3587 O O . LYS B 1 175 ? -17.734 -10.898 -12.852 1 91.62 175 LYS B O 1
ATOM 3592 N N . ILE B 1 176 ? -17.641 -12.438 -11.242 1 86.19 176 ILE B N 1
ATOM 3593 C CA . ILE B 1 176 ? -17.094 -11.469 -10.281 1 86.19 176 ILE B CA 1
ATOM 3594 C C . ILE B 1 176 ? -15.719 -11 -10.742 1 86.19 176 ILE B C 1
ATOM 3596 O O . ILE B 1 176 ? -15.43 -9.805 -10.711 1 86.19 176 ILE B O 1
ATOM 3600 N N . ILE B 1 177 ? -14.859 -11.922 -11.164 1 88.5 177 ILE B N 1
ATOM 3601 C CA . ILE B 1 177 ? -13.523 -11.594 -11.641 1 88.5 177 ILE B CA 1
ATOM 3602 C C . ILE B 1 177 ? -13.617 -10.625 -12.82 1 88.5 177 ILE B C 1
ATOM 3604 O O . ILE B 1 177 ? -12.852 -9.664 -12.898 1 88.5 177 ILE B O 1
ATOM 3608 N N . THR B 1 178 ? -14.547 -10.867 -13.633 1 89.56 178 THR B N 1
ATOM 3609 C CA . THR B 1 178 ? -14.695 -10.055 -14.836 1 89.56 178 THR B CA 1
ATOM 3610 C C . THR B 1 178 ? -15.195 -8.656 -14.484 1 89.56 178 THR B C 1
ATOM 3612 O O . THR B 1 178 ? -14.836 -7.676 -15.141 1 89.56 178 THR B O 1
ATOM 3615 N N . ASP B 1 179 ? -15.953 -8.508 -13.414 1 85.19 179 ASP B N 1
ATOM 3616 C CA . ASP B 1 179 ? -16.484 -7.223 -12.984 1 85.19 179 ASP B CA 1
ATOM 3617 C C . ASP B 1 179 ? -15.406 -6.371 -12.328 1 85.19 179 ASP B C 1
ATOM 3619 O O . ASP B 1 179 ? -15.531 -5.145 -12.258 1 85.19 179 ASP B O 1
ATOM 3623 N N . TYR B 1 180 ? -14.391 -7.09 -11.914 1 81.94 180 TYR B N 1
ATOM 3624 C CA . TYR B 1 180 ? -13.32 -6.375 -11.242 1 81.94 180 TYR B CA 1
ATOM 3625 C C . TYR B 1 180 ? -12.016 -6.488 -12.023 1 81.94 180 TYR B C 1
ATOM 3627 O O . TYR B 1 180 ? -11.055 -7.117 -11.555 1 81.94 180 TYR B O 1
ATOM 3635 N N . LYS B 1 181 ? -11.891 -5.699 -13.008 1 81.62 181 LYS B N 1
ATOM 3636 C CA . LYS B 1 181 ? -10.883 -5.879 -14.047 1 81.62 181 LYS B CA 1
ATOM 3637 C C . LYS B 1 181 ? -9.523 -5.352 -13.602 1 81.62 181 LYS B C 1
ATOM 3639 O O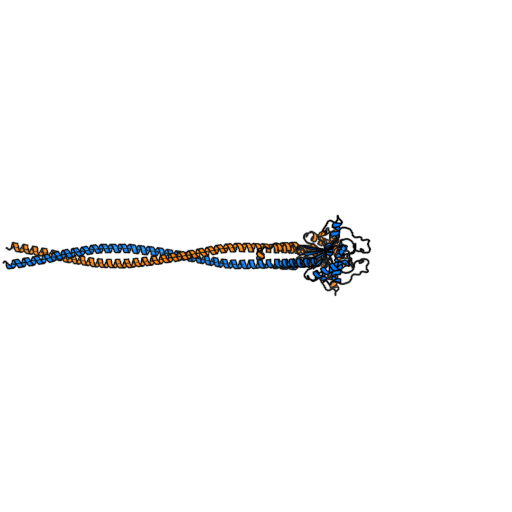 . LYS B 1 181 ? -8.492 -5.719 -14.164 1 81.62 181 LYS B O 1
ATOM 3644 N N . ASP B 1 182 ? -9.508 -4.539 -12.547 1 79.56 182 ASP B N 1
ATOM 3645 C CA . ASP B 1 182 ? -8.25 -3.895 -12.172 1 79.56 182 ASP B CA 1
ATOM 3646 C C . ASP B 1 182 ? -7.523 -4.695 -11.094 1 79.56 182 ASP B C 1
ATOM 3648 O O . ASP B 1 182 ? -6.508 -4.246 -10.555 1 79.56 182 ASP B O 1
ATOM 3652 N N . TYR B 1 183 ? -7.996 -5.91 -10.797 1 83.25 183 TYR B N 1
ATOM 3653 C CA . TYR B 1 183 ? -7.371 -6.758 -9.789 1 83.25 183 TYR B CA 1
ATOM 3654 C C . TYR B 1 183 ? -6.633 -7.922 -10.438 1 83.25 183 TYR B C 1
ATOM 3656 O O . TYR B 1 183 ? -7.023 -8.398 -11.508 1 83.25 183 TYR B O 1
ATOM 3664 N N . ASP B 1 184 ? -5.59 -8.25 -9.797 1 87.19 184 ASP B N 1
ATOM 3665 C CA . ASP B 1 184 ? -4.898 -9.469 -10.195 1 87.19 184 ASP B CA 1
ATOM 3666 C C . ASP B 1 184 ? -5.496 -10.688 -9.508 1 87.19 184 ASP B C 1
ATOM 3668 O O . ASP B 1 184 ? -5.992 -10.594 -8.383 1 87.19 184 ASP B O 1
ATOM 3672 N N . VAL B 1 185 ? -5.441 -11.789 -10.266 1 94.88 185 VAL B N 1
ATOM 3673 C CA . VAL B 1 185 ? -6.047 -13.008 -9.719 1 94.88 185 VAL B CA 1
ATOM 3674 C C . VAL B 1 185 ? -5.02 -14.133 -9.703 1 94.88 185 VAL B C 1
ATOM 3676 O O . VAL B 1 185 ? -4.449 -14.477 -10.742 1 94.88 185 VAL B O 1
ATOM 3679 N N . LEU B 1 186 ? -4.715 -14.602 -8.539 1 96.81 186 LEU B N 1
ATOM 3680 C CA . LEU B 1 186 ? -3.885 -15.789 -8.352 1 96.81 186 LEU B CA 1
ATOM 3681 C C . LEU B 1 186 ? -4.734 -16.984 -7.941 1 96.81 186 LEU B C 1
ATOM 3683 O O . LEU B 1 186 ? -5.461 -16.922 -6.945 1 96.81 186 LEU B O 1
ATOM 3687 N N . ILE B 1 187 ? -4.684 -18.016 -8.789 1 98.56 187 ILE B N 1
ATOM 3688 C CA . ILE B 1 187 ? -5.27 -19.297 -8.398 1 98.56 187 ILE B CA 1
ATOM 3689 C C . ILE B 1 187 ? -4.211 -20.172 -7.723 1 98.56 187 ILE B C 1
ATOM 3691 O O . ILE B 1 187 ? -3.197 -20.516 -8.336 1 98.56 187 ILE B O 1
ATOM 3695 N N . GLU B 1 188 ? -4.496 -20.484 -6.48 1 98.5 188 GLU B N 1
ATOM 3696 C CA . GLU B 1 188 ? -3.48 -21.203 -5.703 1 98.5 188 GLU B CA 1
ATOM 3697 C C . GLU B 1 188 ? -3.979 -22.562 -5.254 1 98.5 188 GLU B C 1
ATOM 3699 O O . GLU B 1 188 ? -4.934 -22.672 -4.48 1 98.5 188 GLU B O 1
ATOM 3704 N N . GLY B 1 189 ? -3.316 -23.594 -5.766 1 98.44 189 GLY B N 1
ATOM 3705 C CA . GLY B 1 189 ? -3.605 -24.938 -5.297 1 98.44 189 GLY B CA 1
ATOM 3706 C C . GLY B 1 189 ? -2.846 -25.312 -4.035 1 98.44 189 GLY B C 1
ATOM 3707 O O . GLY B 1 189 ? -1.675 -24.953 -3.885 1 98.44 189 GLY B O 1
ATOM 3708 N N . ASN B 1 190 ? -3.527 -26 -3.135 1 97.94 190 ASN B N 1
ATOM 3709 C CA . ASN B 1 190 ? -2.957 -26.531 -1.903 1 97.94 190 ASN B CA 1
ATOM 3710 C C . ASN B 1 190 ? -3.314 -28 -1.714 1 97.94 190 ASN B C 1
ATOM 3712 O O . ASN B 1 190 ? -4.418 -28.422 -2.061 1 97.94 190 ASN B O 1
ATOM 3716 N N . THR B 1 191 ? -2.383 -28.719 -1.191 1 97.25 191 THR B N 1
ATOM 3717 C CA . THR B 1 191 ? -2.635 -30.125 -0.904 1 97.25 191 THR B CA 1
ATOM 3718 C C . THR B 1 191 ? -2.477 -30.406 0.587 1 97.25 191 THR B C 1
ATOM 3720 O O . THR B 1 191 ? -2.023 -29.547 1.344 1 97.25 191 THR B O 1
ATOM 3723 N N . ASP B 1 192 ? -3.02 -31.562 1.03 1 97.12 192 ASP B N 1
ATOM 3724 C CA . ASP B 1 192 ? -2.555 -32.125 2.297 1 97.12 192 ASP B CA 1
ATOM 3725 C C . ASP B 1 192 ? -1.164 -32.719 2.15 1 97.12 192 ASP B C 1
ATOM 3727 O O . ASP B 1 192 ? -0.487 -32.5 1.144 1 97.12 192 ASP B O 1
ATOM 3731 N N . ASN B 1 193 ? -0.725 -33.531 3.191 1 97.19 193 ASN B N 1
ATOM 3732 C CA . ASN B 1 193 ? 0.65 -34 3.172 1 97.19 193 ASN B CA 1
ATOM 3733 C C . ASN B 1 193 ? 0.725 -35.438 2.682 1 97.19 193 ASN B C 1
ATOM 3735 O O . ASN B 1 193 ? 1.765 -36.094 2.807 1 97.19 193 ASN B O 1
ATOM 3739 N N . VAL B 1 194 ? -0.374 -36 2.188 1 95.69 194 VAL B N 1
ATOM 3740 C CA . VAL B 1 194 ? -0.352 -37.375 1.64 1 95.69 194 VAL B CA 1
ATOM 3741 C C . VAL B 1 194 ? 0.335 -37.344 0.276 1 95.69 194 VAL B C 1
ATOM 3743 O O . VAL B 1 194 ? -0.05 -36.594 -0.618 1 95.69 194 VAL B O 1
ATOM 3746 N N . PRO B 1 195 ? 1.368 -38.125 0.118 1 95.06 195 PRO B N 1
ATOM 3747 C CA . PRO B 1 195 ? 2.035 -38.156 -1.186 1 95.06 195 PRO B CA 1
ATOM 3748 C C . PRO B 1 195 ? 1.104 -38.594 -2.314 1 95.06 195 PRO B C 1
ATOM 3750 O O . PRO B 1 195 ? 0.177 -39.375 -2.09 1 95.06 195 PRO B O 1
ATOM 3753 N N . ILE B 1 196 ? 1.369 -38.062 -3.49 1 93.56 196 ILE B N 1
ATOM 3754 C CA . ILE B 1 196 ? 0.564 -38.469 -4.641 1 93.56 196 ILE B CA 1
ATOM 3755 C C . ILE B 1 196 ? 0.921 -39.906 -5.047 1 93.56 196 ILE B C 1
ATOM 3757 O O . ILE B 1 196 ? 1.98 -40.406 -4.676 1 93.56 196 ILE B O 1
ATOM 3761 N N . ASN B 1 197 ? -0.004 -40.531 -5.758 1 91.44 197 ASN B N 1
ATOM 3762 C CA . ASN B 1 197 ? 0.28 -41.844 -6.324 1 91.44 197 ASN B CA 1
ATOM 3763 C C . ASN B 1 197 ? 1.013 -41.719 -7.66 1 91.44 197 ASN B C 1
ATOM 3765 O O . ASN B 1 197 ? 0.385 -41.719 -8.719 1 91.44 197 ASN B O 1
ATOM 3769 N N . THR B 1 198 ? 2.326 -41.781 -7.68 1 89.56 198 THR B N 1
ATOM 3770 C CA . THR B 1 198 ? 3.137 -41.562 -8.867 1 89.56 198 THR B CA 1
ATOM 3771 C C . THR B 1 198 ? 3.045 -42.719 -9.836 1 89.56 198 THR B C 1
ATOM 3773 O O . THR B 1 198 ? 3.455 -42.625 -10.992 1 89.56 198 THR B O 1
ATOM 3776 N N . ASP B 1 199 ? 2.461 -43.844 -9.391 1 90.69 199 ASP B N 1
ATOM 3777 C CA . ASP B 1 199 ? 2.348 -45.031 -10.227 1 90.69 199 ASP B CA 1
ATOM 3778 C C . ASP B 1 199 ? 1.101 -44.969 -11.109 1 90.69 199 ASP B C 1
ATOM 3780 O O . ASP B 1 199 ? 0.978 -45.75 -12.07 1 90.69 199 ASP B O 1
ATOM 3784 N N . ALA B 1 200 ? 0.203 -44.125 -10.703 1 90.06 200 ALA B N 1
ATOM 3785 C CA . ALA B 1 200 ? -1.017 -44 -11.492 1 90.06 200 ALA B CA 1
ATOM 3786 C C . ALA B 1 200 ? -0.717 -43.406 -12.867 1 90.06 200 ALA B C 1
ATOM 3788 O O . ALA B 1 200 ? 0.061 -42.438 -12.977 1 90.06 200 ALA B O 1
ATOM 3789 N N . ALA B 1 201 ? -1.342 -43.875 -13.922 1 89.12 201 ALA B N 1
ATOM 3790 C CA . ALA B 1 201 ? -1.139 -43.406 -15.289 1 89.12 201 ALA B CA 1
ATOM 3791 C C . ALA B 1 201 ? -1.488 -41.906 -15.398 1 89.12 201 ALA B C 1
ATOM 3793 O O . ALA B 1 201 ? -0.825 -41.156 -16.125 1 89.12 201 ALA B O 1
ATOM 3794 N N . SER B 1 202 ? -2.461 -41.5 -14.641 1 88.5 202 SER B N 1
ATOM 3795 C CA . SER B 1 202 ? -2.939 -40.125 -14.68 1 88.5 202 SER B CA 1
ATOM 3796 C C . SER B 1 202 ? -1.967 -39.188 -13.984 1 88.5 202 SER B C 1
ATOM 3798 O O . SER B 1 202 ? -2.078 -37.969 -14.109 1 88.5 202 SER B O 1
ATOM 3800 N N . MET B 1 203 ? -0.989 -39.75 -13.305 1 90.81 203 MET B N 1
ATOM 3801 C CA . MET B 1 203 ? -0.039 -38.906 -12.555 1 90.81 203 MET B CA 1
ATOM 3802 C C . MET B 1 203 ? 1.362 -39.031 -13.148 1 90.81 203 MET B C 1
ATOM 3804 O O . MET B 1 203 ? 2.338 -38.594 -12.531 1 90.81 203 MET B O 1
ATOM 3808 N N . ARG B 1 204 ? 1.48 -39.625 -14.336 1 91 204 ARG B N 1
ATOM 3809 C CA . ARG B 1 204 ? 2.799 -39.719 -14.953 1 91 204 ARG B CA 1
ATOM 3810 C C . ARG B 1 204 ? 3.398 -38.344 -15.164 1 91 204 ARG B C 1
ATOM 3812 O O . ARG B 1 204 ? 2.715 -37.406 -15.625 1 91 204 ARG B O 1
ATOM 3819 N N . ASN B 1 205 ? 4.621 -38.125 -14.797 1 91.38 205 ASN B N 1
ATOM 3820 C CA . ASN B 1 205 ? 5.41 -36.906 -14.922 1 91.38 205 ASN B CA 1
ATOM 3821 C C . ASN B 1 205 ? 5 -35.875 -13.898 1 91.38 205 ASN B C 1
ATOM 3823 O O . ASN B 1 205 ? 5.488 -34.719 -13.922 1 91.38 205 ASN B O 1
ATOM 3827 N N . ILE B 1 206 ? 3.971 -36.188 -13.07 1 94.81 206 ILE B N 1
ATOM 3828 C CA . ILE B 1 206 ? 3.662 -35.375 -11.906 1 94.81 206 ILE B CA 1
ATOM 3829 C C . ILE B 1 206 ? 4.422 -35.906 -10.688 1 94.81 206 ILE B C 1
ATOM 3831 O O . ILE B 1 206 ? 4.199 -37.031 -10.25 1 94.81 206 ILE B O 1
ATOM 3835 N N . ARG B 1 207 ? 5.266 -35.094 -10.125 1 95.75 207 ARG B N 1
ATOM 3836 C CA . ARG B 1 207 ? 6.312 -35.625 -9.266 1 95.75 207 ARG B CA 1
ATOM 3837 C C . ARG B 1 207 ? 5.859 -35.688 -7.812 1 95.75 207 ARG B C 1
ATOM 3839 O O . ARG B 1 207 ? 6.27 -36.562 -7.062 1 95.75 207 ARG B O 1
ATOM 3846 N N . ASN B 1 208 ? 5.141 -34.781 -7.363 1 96.19 208 ASN B N 1
ATOM 3847 C CA . ASN B 1 208 ? 4.773 -34.625 -5.957 1 96.19 208 ASN B CA 1
ATOM 3848 C C . ASN B 1 208 ? 3.629 -33.656 -5.766 1 96.19 208 ASN B C 1
ATOM 3850 O O . ASN B 1 208 ? 2.977 -33.25 -6.734 1 96.19 208 ASN B O 1
ATOM 3854 N N . ASN B 1 209 ? 3.406 -33.312 -4.484 1 96.69 209 ASN B N 1
ATOM 3855 C CA . ASN B 1 209 ? 2.285 -32.438 -4.137 1 96.69 209 ASN B CA 1
ATOM 3856 C C . ASN B 1 209 ? 2.49 -31.016 -4.656 1 96.69 209 ASN B C 1
ATOM 3858 O O . ASN B 1 209 ? 1.522 -30.297 -4.895 1 96.69 209 ASN B O 1
ATOM 3862 N N . TRP B 1 210 ? 3.762 -30.578 -4.832 1 97.94 210 TRP B N 1
ATOM 3863 C CA . TRP B 1 210 ? 4.016 -29.297 -5.465 1 97.94 210 TRP B CA 1
ATOM 3864 C C . TRP B 1 210 ? 3.473 -29.266 -6.891 1 97.94 210 TRP B C 1
ATOM 3866 O O . TRP B 1 210 ? 2.717 -28.359 -7.258 1 97.94 210 TRP B O 1
ATOM 3876 N N . ASP B 1 211 ? 3.859 -30.297 -7.66 1 97.88 211 ASP B N 1
ATOM 3877 C CA . ASP B 1 211 ? 3.408 -30.391 -9.047 1 97.88 211 ASP B CA 1
ATOM 3878 C C . ASP B 1 211 ? 1.887 -30.484 -9.125 1 97.88 211 ASP B C 1
ATOM 3880 O O . ASP B 1 211 ? 1.255 -29.797 -9.922 1 97.88 211 ASP B O 1
ATOM 3884 N N . LEU B 1 212 ? 1.352 -31.312 -8.281 1 97.25 212 LEU B N 1
ATOM 3885 C CA . LEU B 1 212 ? -0.093 -31.516 -8.305 1 97.25 212 LEU B CA 1
ATOM 3886 C C . LEU B 1 212 ? -0.827 -30.219 -8.023 1 97.25 212 LEU B C 1
ATOM 3888 O O . LEU B 1 212 ? -1.764 -29.859 -8.742 1 97.25 212 LEU B O 1
ATOM 3892 N N . SER B 1 213 ? -0.446 -29.547 -6.957 1 97.94 213 SER B N 1
ATOM 3893 C CA . SER B 1 213 ? -1.1 -28.297 -6.59 1 97.94 213 SER B CA 1
ATOM 3894 C C . SER B 1 213 ? -0.992 -27.266 -7.707 1 97.94 213 SER B C 1
ATOM 3896 O O . SER B 1 213 ? -1.95 -26.547 -7.988 1 97.94 213 SER B O 1
ATOM 3898 N N . ALA B 1 214 ? 0.141 -27.172 -8.398 1 98.38 214 ALA B N 1
ATOM 3899 C CA . ALA B 1 214 ? 0.337 -26.25 -9.516 1 98.38 214 ALA B CA 1
ATOM 3900 C C . ALA B 1 214 ? -0.571 -26.609 -10.695 1 98.38 214 ALA B C 1
ATOM 3902 O O . ALA B 1 214 ? -1.182 -25.734 -11.305 1 98.38 214 ALA B O 1
ATOM 3903 N N . LEU B 1 215 ? -0.672 -27.844 -10.984 1 98.12 215 LEU B N 1
ATOM 3904 C CA . LEU B 1 215 ? -1.486 -28.297 -12.109 1 98.12 215 LEU B CA 1
ATOM 3905 C C . LEU B 1 215 ? -2.971 -28.094 -11.812 1 98.12 215 LEU B C 1
ATOM 3907 O O . LEU B 1 215 ? -3.75 -27.797 -12.719 1 98.12 215 LEU B O 1
ATOM 3911 N N . ARG B 1 216 ? -3.342 -28.312 -10.578 1 98 216 ARG B N 1
ATOM 3912 C CA . ARG B 1 216 ? -4.723 -28.031 -10.195 1 98 216 ARG B CA 1
ATOM 3913 C C . ARG B 1 216 ? -5.066 -26.562 -10.391 1 98 216 ARG B C 1
ATOM 3915 O O . ARG B 1 216 ? -6.105 -26.234 -10.961 1 98 216 ARG B O 1
ATOM 3922 N N . ALA B 1 217 ? -4.191 -25.734 -9.961 1 98.69 217 ALA B N 1
ATOM 3923 C CA . ALA B 1 217 ? -4.379 -24.312 -10.211 1 98.69 217 ALA B CA 1
ATOM 3924 C C . ALA B 1 217 ? -4.473 -24.016 -11.703 1 98.69 217 ALA B C 1
ATOM 3926 O O . ALA B 1 217 ? -5.324 -23.234 -12.141 1 98.69 217 ALA B O 1
ATOM 3927 N N . SER B 1 218 ? -3.617 -24.609 -12.477 1 98.62 218 SER B N 1
ATOM 3928 C CA . SER B 1 218 ? -3.619 -24.438 -13.93 1 98.62 218 SER B CA 1
ATOM 3929 C C . SER B 1 218 ? -4.957 -24.844 -14.531 1 98.62 218 SER B C 1
ATOM 3931 O O . SER B 1 218 ? -5.473 -24.188 -15.43 1 98.62 218 SER B O 1
ATOM 3933 N N . SER B 1 219 ? -5.527 -25.922 -14.039 1 98.5 219 SER B N 1
ATOM 3934 C CA . SER B 1 219 ? -6.82 -26.406 -14.516 1 98.5 219 SER B CA 1
ATOM 3935 C C . SER B 1 219 ? -7.902 -25.344 -14.32 1 98.5 219 SER B C 1
ATOM 3937 O O . SER B 1 219 ? -8.703 -25.094 -15.219 1 98.5 219 SER B O 1
ATOM 3939 N N . VAL B 1 220 ? -7.871 -24.75 -13.141 1 98.5 220 VAL B N 1
ATOM 3940 C CA . VAL B 1 220 ? -8.883 -23.75 -12.852 1 98.5 220 VAL B CA 1
ATOM 3941 C C . VAL B 1 220 ? -8.68 -22.531 -13.75 1 98.5 220 VAL B C 1
ATOM 3943 O O . VAL B 1 220 ? -9.633 -21.984 -14.305 1 98.5 220 VAL B O 1
ATOM 3946 N N . VAL B 1 221 ? -7.465 -22.094 -13.922 1 98.44 221 VAL B N 1
ATOM 3947 C CA . VAL B 1 221 ? -7.145 -20.969 -14.797 1 98.44 221 VAL B CA 1
ATOM 3948 C C . VAL B 1 221 ? -7.684 -21.234 -16.203 1 98.44 221 VAL B C 1
ATOM 3950 O O . VAL B 1 221 ? -8.398 -20.406 -16.766 1 98.44 221 VAL B O 1
ATOM 3953 N N . GLN B 1 222 ? -7.383 -22.375 -16.703 1 97.94 222 GLN B N 1
ATOM 3954 C CA . GLN B 1 222 ? -7.789 -22.734 -18.062 1 97.94 222 GLN B CA 1
ATOM 3955 C C . GLN B 1 222 ? -9.312 -22.828 -18.172 1 97.94 222 GLN B C 1
ATOM 3957 O O . GLN B 1 222 ? -9.891 -22.406 -19.188 1 97.94 222 GLN B O 1
ATOM 3962 N N . TYR B 1 223 ? -9.867 -23.359 -17.125 1 97.88 223 TYR B N 1
ATOM 3963 C CA . TYR B 1 223 ? -11.32 -23.469 -17.109 1 97.88 223 TYR B CA 1
ATOM 3964 C C . TYR B 1 223 ? -11.969 -22.094 -17.172 1 97.88 223 TYR B C 1
ATOM 3966 O O . TYR B 1 223 ? -12.914 -21.875 -17.938 1 97.88 223 TYR B O 1
ATOM 3974 N N . LEU B 1 224 ? -11.523 -21.125 -16.391 1 97.69 224 LEU B N 1
ATOM 3975 C CA . LEU B 1 224 ? -12.039 -19.766 -16.359 1 97.69 224 LEU B CA 1
ATOM 3976 C C . LEU B 1 224 ? -11.883 -19.078 -17.719 1 97.69 224 LEU B C 1
ATOM 3978 O O . LEU B 1 224 ? -12.773 -18.344 -18.156 1 97.69 224 LEU B O 1
ATOM 3982 N N . ILE B 1 225 ? -10.773 -19.359 -18.375 1 97.31 225 ILE B N 1
ATOM 3983 C CA . ILE B 1 225 ? -10.5 -18.766 -19.688 1 97.31 225 ILE B CA 1
ATOM 3984 C C . ILE B 1 225 ? -11.406 -19.406 -20.734 1 97.31 225 ILE B C 1
ATOM 3986 O O . ILE B 1 225 ? -12.172 -18.703 -21.422 1 97.31 225 ILE B O 1
ATOM 3990 N N . ASP B 1 226 ? -11.43 -20.688 -20.828 1 97.38 226 ASP B N 1
ATOM 3991 C CA . ASP B 1 226 ? -12.047 -21.422 -21.922 1 97.38 226 ASP B CA 1
ATOM 3992 C C . ASP B 1 226 ? -13.57 -21.375 -21.828 1 97.38 226 ASP B C 1
ATOM 3994 O O . ASP B 1 226 ? -14.258 -21.234 -22.844 1 97.38 226 ASP B O 1
ATOM 3998 N N . ARG B 1 227 ? -14.039 -21.438 -20.625 1 97 227 ARG B N 1
ATOM 3999 C CA . ARG B 1 227 ? -15.484 -21.578 -20.469 1 97 227 ARG B CA 1
ATOM 4000 C C . ARG B 1 227 ? -16.141 -20.219 -20.25 1 97 227 ARG B C 1
ATOM 4002 O O . ARG B 1 227 ? -17.281 -20 -20.656 1 97 227 ARG B O 1
ATOM 4009 N N . PHE B 1 228 ? -15.43 -19.266 -19.656 1 96.69 228 PHE B N 1
ATOM 4010 C CA . PHE B 1 228 ? -16.125 -18.047 -19.25 1 96.69 228 PHE B CA 1
ATOM 4011 C C . PHE B 1 228 ? -15.445 -16.812 -19.828 1 96.69 228 PHE B C 1
ATOM 4013 O O . PHE B 1 228 ? -15.891 -15.688 -19.594 1 96.69 228 PHE B O 1
ATOM 4020 N N . GLY B 1 229 ? -14.328 -16.906 -20.453 1 95.62 229 GLY B N 1
ATOM 4021 C CA . GLY B 1 229 ? -13.719 -15.805 -21.172 1 95.62 229 GLY B CA 1
ATOM 4022 C C . GLY B 1 229 ? -12.938 -14.859 -20.297 1 95.62 229 GLY B C 1
ATOM 4023 O O . GLY B 1 229 ? -12.727 -13.695 -20.641 1 95.62 229 GLY B O 1
ATOM 4024 N N . VAL B 1 230 ? -12.484 -15.328 -19.188 1 95.38 230 VAL B N 1
ATOM 4025 C CA . VAL B 1 230 ? -11.656 -14.477 -18.344 1 95.38 230 VAL B CA 1
ATOM 4026 C C . VAL B 1 230 ? -10.336 -14.164 -19.031 1 95.38 230 VAL B C 1
ATOM 4028 O O . VAL B 1 230 ? -9.727 -15.047 -19.641 1 95.38 230 VAL B O 1
ATOM 4031 N N . ALA B 1 231 ? -9.859 -12.891 -18.953 1 94.75 231 ALA B N 1
ATOM 4032 C CA . ALA B 1 231 ? -8.633 -12.469 -19.625 1 94.75 231 ALA B CA 1
ATOM 4033 C C . ALA B 1 231 ? -7.422 -13.195 -19.047 1 94.75 231 ALA B C 1
ATOM 4035 O O . ALA B 1 231 ? -7.133 -13.086 -17.844 1 94.75 231 ALA B O 1
ATOM 4036 N N . PRO B 1 232 ? -6.641 -13.898 -19.828 1 96.31 232 PRO B N 1
ATOM 4037 C CA . PRO B 1 232 ? -5.539 -14.727 -19.328 1 96.31 232 PRO B CA 1
ATOM 4038 C C . PRO B 1 232 ? -4.43 -13.898 -18.672 1 96.31 232 PRO B C 1
ATOM 4040 O O . PRO B 1 232 ? -3.77 -14.359 -17.75 1 96.31 232 PRO B O 1
ATOM 4043 N N . LYS B 1 233 ? -4.25 -12.688 -19.141 1 94.25 233 LYS B N 1
ATOM 4044 C CA . LYS B 1 233 ? -3.15 -11.852 -18.672 1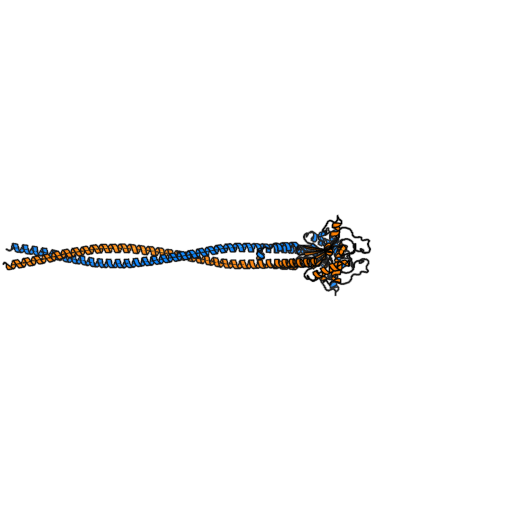 94.25 233 LYS B CA 1
ATOM 4045 C C . LYS B 1 233 ? -3.285 -11.539 -17.188 1 94.25 233 LYS B C 1
ATOM 4047 O O . LYS B 1 233 ? -2.297 -11.234 -16.516 1 94.25 233 LYS B O 1
ATOM 4052 N N . ARG B 1 234 ? -4.488 -11.711 -16.641 1 92.56 234 ARG B N 1
ATOM 4053 C CA . ARG B 1 234 ? -4.75 -11.359 -15.242 1 92.56 234 ARG B CA 1
ATOM 4054 C C . ARG B 1 234 ? -4.551 -12.562 -14.328 1 92.56 234 ARG B C 1
ATOM 4056 O O . ARG B 1 234 ? -4.582 -12.422 -13.102 1 92.56 234 ARG B O 1
ATOM 4063 N N . LEU B 1 235 ? -4.355 -13.742 -14.945 1 97 235 LEU B N 1
ATOM 4064 C CA . LEU B 1 235 ? -4.426 -14.969 -14.164 1 97 235 LEU B CA 1
ATOM 4065 C C . LEU B 1 235 ? -3.037 -15.57 -13.961 1 97 235 LEU B C 1
ATOM 4067 O O . LEU B 1 235 ? -2.213 -15.547 -14.883 1 97 235 LEU B O 1
ATOM 4071 N N . THR B 1 236 ? -2.785 -15.984 -12.781 1 98.06 236 THR B N 1
ATOM 4072 C CA . THR B 1 236 ? -1.608 -16.781 -12.438 1 98.06 236 THR B CA 1
ATOM 4073 C C . THR B 1 236 ? -2.016 -18.109 -11.812 1 98.06 236 THR B C 1
ATOM 4075 O O . THR B 1 236 ? -2.914 -18.156 -10.969 1 98.06 236 THR B O 1
ATOM 4078 N N . ALA B 1 237 ? -1.444 -19.203 -12.266 1 98.75 237 ALA B N 1
ATOM 4079 C CA . ALA B 1 237 ? -1.655 -20.531 -11.68 1 98.75 237 ALA B CA 1
ATOM 4080 C C . ALA B 1 237 ? -0.558 -20.859 -10.672 1 98.75 237 ALA B C 1
ATOM 4082 O O . ALA B 1 237 ? 0.572 -21.172 -11.055 1 98.75 237 ALA B O 1
ATOM 4083 N N . GLY B 1 238 ? -0.962 -20.875 -9.398 1 98.5 238 GLY B N 1
ATOM 4084 C CA . GLY B 1 238 ? 0.034 -21.078 -8.359 1 98.5 238 GLY B CA 1
ATOM 4085 C C . GLY B 1 238 ? -0.158 -22.375 -7.598 1 98.5 238 GLY B C 1
ATOM 4086 O O . GLY B 1 238 ? -1.287 -22.844 -7.426 1 98.5 238 GLY B O 1
ATOM 4087 N N . GLY B 1 239 ? 0.928 -22.969 -7.188 1 98.56 239 GLY B N 1
ATOM 4088 C CA . GLY B 1 239 ? 0.927 -24.125 -6.316 1 98.56 239 GLY B CA 1
ATOM 4089 C C . GLY B 1 239 ? 1.709 -23.906 -5.035 1 98.56 239 GLY B C 1
ATOM 4090 O O . GLY B 1 239 ? 2.748 -23.25 -5.039 1 98.56 239 GLY B O 1
ATOM 4091 N N . ARG B 1 240 ? 1.169 -24.531 -3.98 1 98.31 240 ARG B N 1
ATOM 4092 C CA . ARG B 1 240 ? 1.819 -24.406 -2.68 1 98.31 240 ARG B CA 1
ATOM 4093 C C . ARG B 1 240 ? 2.145 -25.781 -2.1 1 98.31 240 ARG B C 1
ATOM 4095 O O . ARG B 1 240 ? 2.756 -25.891 -1.033 1 98.31 240 ARG B O 1
ATOM 4102 N N . GLY B 1 241 ? 1.755 -26.781 -2.785 1 97.75 241 GLY B N 1
ATOM 4103 C CA . GLY B 1 241 ? 1.898 -28.109 -2.209 1 97.75 241 GLY B CA 1
ATOM 4104 C C . GLY B 1 241 ? 1.279 -28.234 -0.83 1 97.75 241 GLY B C 1
ATOM 4105 O O . GLY B 1 241 ? 0.164 -27.766 -0.6 1 97.75 241 GLY B O 1
ATOM 4106 N N . GLU B 1 242 ? 1.925 -28.938 0.02 1 97.94 242 GLU B N 1
ATOM 4107 C CA . GLU B 1 242 ? 1.432 -29.203 1.37 1 97.94 242 GLU B CA 1
ATOM 4108 C C . GLU B 1 242 ? 1.944 -28.156 2.354 1 97.94 242 GLU B C 1
ATOM 4110 O O . GLU B 1 242 ? 1.75 -28.281 3.564 1 97.94 242 GLU B O 1
ATOM 4115 N N . PHE B 1 243 ? 2.461 -27.047 1.901 1 97.81 243 PHE B N 1
ATOM 4116 C CA . PHE B 1 243 ? 3.303 -26.219 2.77 1 97.81 243 PHE B CA 1
ATOM 4117 C C . PHE B 1 243 ? 2.586 -24.938 3.158 1 97.81 243 PHE B C 1
ATOM 4119 O O . PHE B 1 243 ? 3.203 -24.016 3.707 1 97.81 243 PHE B O 1
ATOM 4126 N N . ASN B 1 244 ? 1.389 -24.859 2.875 1 96.38 244 ASN B N 1
ATOM 4127 C CA . ASN B 1 244 ? 0.517 -23.781 3.334 1 96.38 244 ASN B CA 1
ATOM 4128 C C . ASN B 1 244 ? -0.751 -24.312 3.984 1 96.38 244 ASN B C 1
ATOM 4130 O O . ASN B 1 244 ? -1.861 -24 3.555 1 96.38 244 ASN B O 1
ATOM 4134 N N . PRO B 1 245 ? -0.631 -25.062 5.012 1 97.56 245 PRO B N 1
ATOM 4135 C CA . PRO B 1 245 ? -1.806 -25.672 5.645 1 97.56 245 PRO B CA 1
ATOM 4136 C C . PRO B 1 245 ? -2.625 -24.656 6.453 1 97.56 245 PRO B C 1
ATOM 4138 O O . PRO B 1 245 ? -2.061 -23.75 7.062 1 97.56 245 PRO B O 1
ATOM 4141 N N . VAL B 1 246 ? -3.92 -24.859 6.484 1 95.38 246 VAL B N 1
ATOM 4142 C CA . VAL B 1 246 ? -4.797 -24.016 7.301 1 95.38 246 VAL B CA 1
ATOM 4143 C C . VAL B 1 246 ? -5.289 -24.812 8.508 1 95.38 246 VAL B C 1
ATOM 4145 O O . VAL B 1 246 ? -5.941 -24.266 9.398 1 95.38 246 VAL B O 1
ATOM 4148 N N . ALA B 1 247 ? -5.035 -26.078 8.477 1 96.69 247 ALA B N 1
ATOM 4149 C CA . ALA B 1 247 ? -5.363 -27 9.57 1 96.69 247 ALA B CA 1
ATOM 4150 C C . ALA B 1 247 ? -4.312 -28.109 9.688 1 96.69 247 ALA B C 1
ATOM 4152 O O . ALA B 1 247 ? -3.418 -28.219 8.844 1 96.69 247 ALA B O 1
ATOM 4153 N N . SER B 1 248 ? -4.453 -28.875 10.703 1 97.31 248 SER B N 1
ATOM 4154 C CA . SER B 1 248 ? -3.471 -29.922 10.945 1 97.31 248 SER B CA 1
ATOM 4155 C C . SER B 1 248 ? -3.574 -31.031 9.898 1 97.31 248 SER B C 1
ATOM 4157 O O . SER B 1 248 ? -4.676 -31.438 9.523 1 97.31 248 SER B O 1
ATOM 4159 N N . ASN B 1 249 ? -2.398 -31.547 9.438 1 97.44 249 ASN B N 1
ATOM 4160 C CA . ASN B 1 249 ? -2.369 -32.688 8.523 1 97.44 249 ASN B CA 1
ATOM 4161 C C . ASN B 1 249 ? -2.371 -34 9.273 1 97.44 249 ASN B C 1
ATOM 4163 O O . ASN B 1 249 ? -2.217 -35.062 8.672 1 97.44 249 ASN B O 1
ATOM 4167 N N . ASP B 1 250 ? -2.645 -33.938 10.539 1 97.31 250 ASP B N 1
ATOM 4168 C CA . ASP B 1 250 ? -2.633 -35.156 11.352 1 97.31 250 ASP B CA 1
ATOM 4169 C C . ASP B 1 250 ? -4.023 -35.781 11.438 1 97.31 250 ASP B C 1
ATOM 4171 O O . ASP B 1 250 ? -4.18 -36.906 11.914 1 97.31 250 ASP B O 1
ATOM 4175 N N . THR B 1 251 ? -5.039 -35 11.086 1 97.44 251 THR B N 1
ATOM 4176 C CA . THR B 1 251 ? -6.414 -35.5 11.109 1 97.44 251 THR B CA 1
ATOM 4177 C C . THR B 1 251 ? -7.027 -35.469 9.719 1 97.44 251 THR B C 1
ATOM 4179 O O . THR B 1 251 ? -6.641 -34.656 8.883 1 97.44 251 THR B O 1
ATOM 4182 N N . GLU B 1 252 ? -7.953 -36.312 9.523 1 96.5 252 GLU B N 1
ATOM 4183 C CA . GLU B 1 252 ? -8.609 -36.344 8.227 1 96.5 252 GLU B CA 1
ATOM 4184 C C . GLU B 1 252 ? -9.375 -35.062 7.949 1 96.5 252 GLU B C 1
ATOM 4186 O O . GLU B 1 252 ? -9.375 -34.562 6.82 1 96.5 252 GLU B O 1
ATOM 4191 N N . VAL B 1 253 ? -9.977 -34.531 8.953 1 95.62 253 VAL B N 1
ATOM 4192 C CA . VAL B 1 253 ? -10.711 -33.281 8.82 1 95.62 253 VAL B CA 1
ATOM 4193 C C . VAL B 1 253 ? -9.742 -32.156 8.438 1 95.62 253 VAL B C 1
ATOM 4195 O O . VAL B 1 253 ? -10.047 -31.359 7.559 1 95.62 253 VAL B O 1
ATOM 4198 N N . GLY B 1 254 ? -8.617 -32.125 9.062 1 97.06 254 GLY B N 1
ATOM 4199 C CA . GLY B 1 254 ? -7.613 -31.125 8.727 1 97.06 254 GLY B CA 1
ATOM 4200 C C . GLY B 1 254 ? -7.074 -31.281 7.312 1 97.06 254 GLY B C 1
ATOM 4201 O O . GLY B 1 254 ? -6.91 -30.297 6.594 1 97.06 254 GLY B O 1
ATOM 4202 N N . LYS B 1 255 ? -6.836 -32.562 6.91 1 96.88 255 LYS B N 1
ATOM 4203 C CA . LYS B 1 255 ? -6.379 -32.844 5.551 1 96.88 255 LYS B CA 1
ATOM 4204 C C . LYS B 1 255 ? -7.391 -32.344 4.52 1 96.88 255 LYS B C 1
ATOM 4206 O O . LYS B 1 255 ? -7.02 -31.75 3.512 1 96.88 255 LYS B O 1
ATOM 4211 N N . GLN B 1 256 ? -8.594 -32.562 4.809 1 94.75 256 GLN B N 1
ATOM 4212 C CA . GLN B 1 256 ? -9.656 -32.125 3.906 1 94.75 256 GLN B CA 1
ATOM 4213 C C . GLN B 1 256 ? -9.656 -30.609 3.754 1 94.75 256 GLN B C 1
ATOM 4215 O O . GLN B 1 256 ? -9.828 -30.094 2.648 1 94.75 256 GLN B O 1
ATOM 4220 N N . ARG B 1 257 ? -9.43 -29.922 4.824 1 95.06 257 ARG B N 1
ATOM 4221 C CA . ARG B 1 257 ? -9.406 -28.469 4.785 1 95.06 257 ARG B CA 1
ATOM 4222 C C . ARG B 1 257 ? -8.188 -27.969 4.023 1 95.06 257 ARG B C 1
ATOM 4224 O O . ARG B 1 257 ? -8.242 -26.922 3.379 1 95.06 257 ARG B O 1
ATOM 4231 N N . ASN B 1 258 ? -7.129 -28.75 4.121 1 97.12 258 ASN B N 1
ATOM 4232 C CA . ASN B 1 258 ? -5.898 -28.359 3.449 1 97.12 258 ASN B CA 1
ATOM 4233 C C . ASN B 1 258 ? -5.977 -28.594 1.944 1 97.12 258 ASN B C 1
ATOM 4235 O O . ASN B 1 258 ? -5.348 -27.891 1.161 1 97.12 258 ASN B O 1
ATOM 4239 N N . ARG B 1 259 ? -6.797 -29.641 1.536 1 96.5 259 ARG B N 1
ATOM 4240 C CA . ARG B 1 259 ? -7.047 -29.891 0.121 1 96.5 259 ARG B CA 1
ATOM 4241 C C . ARG B 1 259 ? -8.008 -28.859 -0.459 1 96.5 259 ARG B C 1
ATOM 4243 O O . ARG B 1 259 ? -9.211 -29.094 -0.525 1 96.5 259 ARG B O 1
ATOM 4250 N N . ARG B 1 260 ? -7.371 -27.688 -0.891 1 97.31 260 ARG B N 1
ATOM 4251 C CA . ARG B 1 260 ? -8.195 -26.578 -1.348 1 97.31 260 ARG B CA 1
ATOM 4252 C C . ARG B 1 260 ? -7.508 -25.797 -2.463 1 97.31 260 ARG B C 1
ATOM 4254 O O . ARG B 1 260 ? -6.277 -25.797 -2.557 1 97.31 260 ARG B O 1
ATOM 4261 N N . THR B 1 261 ? -8.281 -25.203 -3.287 1 98.38 261 THR B N 1
ATOM 4262 C CA . THR B 1 261 ? -7.836 -24.203 -4.254 1 98.38 261 THR B CA 1
ATOM 4263 C C . THR B 1 261 ? -8.367 -22.828 -3.889 1 98.38 261 THR B C 1
ATOM 4265 O O . THR B 1 261 ? -9.562 -22.656 -3.645 1 98.38 261 THR B O 1
ATOM 4268 N N . GLN B 1 262 ? -7.484 -21.938 -3.795 1 97.81 262 GLN B N 1
ATOM 4269 C CA . GLN B 1 262 ? -7.887 -20.578 -3.453 1 97.81 262 GLN B CA 1
ATOM 4270 C C . GLN B 1 262 ? -7.773 -19.641 -4.66 1 97.81 262 GLN B C 1
ATOM 4272 O O . GLN B 1 262 ? -6.777 -19.688 -5.387 1 97.81 262 GLN B O 1
ATOM 4277 N N . ILE B 1 263 ? -8.805 -18.906 -4.855 1 96.94 263 ILE B N 1
ATOM 4278 C CA . ILE B 1 263 ? -8.773 -17.797 -5.801 1 96.94 263 ILE B CA 1
ATOM 4279 C C . ILE B 1 263 ? -8.555 -16.484 -5.047 1 96.94 263 ILE B C 1
ATOM 4281 O O . ILE B 1 263 ? -9.422 -16.047 -4.301 1 96.94 263 ILE B O 1
ATOM 4285 N N . ILE B 1 264 ? -7.43 -15.93 -5.316 1 94.69 264 ILE B N 1
ATOM 4286 C CA . ILE B 1 264 ? -6.992 -14.766 -4.559 1 94.69 264 ILE B CA 1
ATOM 4287 C C . ILE B 1 264 ? -7.051 -13.523 -5.445 1 94.69 264 ILE B C 1
ATOM 4289 O O . ILE B 1 264 ? -6.344 -13.438 -6.453 1 94.69 264 ILE B O 1
ATOM 4293 N N . ILE B 1 265 ? -7.867 -12.633 -5.062 1 91.19 265 ILE B N 1
ATOM 4294 C CA . ILE B 1 265 ? -8.039 -11.383 -5.793 1 91.19 265 ILE B CA 1
ATOM 4295 C C . ILE B 1 265 ? -7.359 -10.25 -5.031 1 91.19 265 ILE B C 1
ATOM 4297 O O . ILE B 1 265 ? -7.758 -9.914 -3.91 1 91.19 265 ILE B O 1
ATOM 4301 N N . THR B 1 266 ? -6.359 -9.742 -5.625 1 87.25 266 THR B N 1
ATOM 4302 C CA . THR B 1 266 ? -5.52 -8.758 -4.949 1 87.25 266 THR B CA 1
ATOM 4303 C C . THR B 1 266 ? -5.516 -7.434 -5.711 1 87.25 266 THR B C 1
ATOM 4305 O O . THR B 1 266 ? -5.34 -7.414 -6.934 1 87.25 266 THR B O 1
ATOM 4308 N N . PRO B 1 267 ? -5.68 -6.312 -4.914 1 81.12 267 PRO B N 1
ATOM 4309 C CA . PRO B 1 267 ? -5.48 -5.027 -5.582 1 81.12 267 PRO B CA 1
ATOM 4310 C C . PRO B 1 267 ? -4.035 -4.812 -6.023 1 81.12 267 PRO B C 1
ATOM 4312 O O . PRO B 1 267 ? -3.119 -5.43 -5.48 1 81.12 267 PRO B O 1
ATOM 4315 N N . LYS B 1 268 ? -3.854 -3.926 -6.977 1 77.38 268 LYS B N 1
ATOM 4316 C CA . LYS B 1 268 ? -2.506 -3.646 -7.465 1 77.38 268 LYS B CA 1
ATOM 4317 C C . LYS B 1 268 ? -1.709 -2.836 -6.449 1 77.38 268 LYS B C 1
ATOM 4319 O O . LYS B 1 268 ? -2.148 -1.77 -6.016 1 77.38 268 LYS B O 1
ATOM 4324 N N . LEU B 1 269 ? -0.583 -3.342 -6.07 1 76.25 269 LEU B N 1
ATOM 4325 C CA . LEU B 1 269 ? 0.298 -2.703 -5.102 1 76.25 269 LEU B CA 1
ATOM 4326 C C . LEU B 1 269 ? 0.826 -1.376 -5.637 1 76.25 269 LEU B C 1
ATOM 4328 O O . LEU B 1 269 ? 1.032 -0.431 -4.871 1 76.25 269 LEU B O 1
ATOM 4332 N N . ASP B 1 270 ? 0.977 -1.333 -6.871 1 78.56 270 ASP B N 1
ATOM 4333 C CA . ASP B 1 270 ? 1.629 -0.176 -7.477 1 78.56 270 ASP B CA 1
ATOM 4334 C C . ASP B 1 270 ? 0.806 1.093 -7.262 1 78.56 270 ASP B C 1
ATOM 4336 O O . ASP B 1 270 ? 1.362 2.186 -7.133 1 78.56 270 ASP B O 1
ATOM 4340 N N . GLN B 1 271 ? -0.449 0.949 -7.137 1 77.62 271 GLN B N 1
ATOM 4341 C CA . GLN B 1 271 ? -1.306 2.111 -6.93 1 77.62 271 GLN B CA 1
ATOM 4342 C C . GLN B 1 271 ? -1.045 2.752 -5.57 1 77.62 271 GLN B C 1
ATOM 4344 O O . GLN B 1 271 ? -0.955 3.977 -5.461 1 77.62 271 GLN B O 1
ATOM 4349 N N . PHE B 1 272 ? -0.822 1.979 -4.656 1 79.81 272 PHE B N 1
ATOM 4350 C CA . PHE B 1 272 ? -0.587 2.477 -3.307 1 79.81 272 PHE B CA 1
ATOM 4351 C C . PHE B 1 272 ? 0.812 3.068 -3.184 1 79.81 272 PHE B C 1
ATOM 4353 O O . PHE B 1 272 ? 0.989 4.137 -2.596 1 79.81 272 PHE B O 1
ATOM 4360 N N . MET B 1 273 ? 1.688 2.402 -3.803 1 83.69 273 MET B N 1
ATOM 4361 C CA . MET B 1 273 ? 3.061 2.895 -3.766 1 83.69 273 MET B CA 1
ATOM 4362 C C . MET B 1 273 ? 3.174 4.246 -4.465 1 83.69 273 MET B C 1
ATOM 4364 O O . MET B 1 273 ? 3.896 5.129 -4 1 83.69 273 MET B O 1
ATOM 4368 N N . ASP B 1 274 ? 2.443 4.43 -5.438 1 85.69 274 ASP B N 1
ATOM 4369 C CA . ASP B 1 274 ? 2.434 5.691 -6.172 1 85.69 274 ASP B CA 1
ATOM 4370 C C . ASP B 1 274 ? 1.882 6.824 -5.309 1 85.69 274 ASP B C 1
ATOM 4372 O O . ASP B 1 274 ? 2.381 7.949 -5.359 1 85.69 274 ASP B O 1
ATOM 4376 N N . LEU B 1 275 ? 0.928 6.508 -4.574 1 85.38 275 LEU B N 1
ATOM 4377 C CA . LEU B 1 275 ? 0.324 7.516 -3.711 1 85.38 275 LEU B CA 1
ATOM 4378 C C . LEU B 1 275 ? 1.294 7.945 -2.615 1 85.38 275 LEU B C 1
ATOM 4380 O O . LEU B 1 275 ? 1.379 9.133 -2.285 1 85.38 275 LEU B O 1
ATOM 4384 N N . ILE B 1 276 ? 2.008 7.043 -2.105 1 85.94 276 ILE B N 1
ATOM 4385 C CA . ILE B 1 276 ? 2.965 7.363 -1.053 1 85.94 276 ILE B CA 1
ATOM 4386 C C . ILE B 1 276 ? 4.078 8.242 -1.616 1 85.94 276 ILE B C 1
ATOM 4388 O O . ILE B 1 276 ? 4.562 9.156 -0.938 1 85.94 276 ILE B O 1
ATOM 4392 N N . ASP B 1 277 ? 4.383 8.039 -2.846 1 86.19 277 ASP B N 1
ATOM 4393 C CA . ASP B 1 277 ? 5.434 8.82 -3.498 1 86.19 277 ASP B CA 1
ATOM 4394 C C . ASP B 1 277 ? 5 10.273 -3.689 1 86.19 277 ASP B C 1
ATOM 4396 O O . ASP B 1 277 ? 5.84 11.148 -3.893 1 86.19 277 ASP B O 1
ATOM 4400 N N . LYS B 1 278 ? 3.777 10.555 -3.572 1 87.88 278 LYS B N 1
ATOM 4401 C CA . LYS B 1 278 ? 3.258 11.898 -3.812 1 87.88 278 LYS B CA 1
ATOM 4402 C C . LYS B 1 278 ? 3.062 12.656 -2.502 1 87.88 278 LYS B C 1
ATOM 4404 O O . LYS B 1 278 ? 2.375 13.68 -2.467 1 87.88 278 LYS B O 1
ATOM 4409 N N . ALA B 1 279 ? 3.674 12.109 -1.524 1 88.12 279 ALA B N 1
ATOM 4410 C CA . ALA B 1 279 ? 3.584 12.789 -0.237 1 88.12 279 ALA B CA 1
ATOM 4411 C C . ALA B 1 279 ? 4.184 14.188 -0.317 1 88.12 279 ALA B C 1
ATOM 4413 O O . ALA B 1 279 ? 5.188 14.406 -0.998 1 88.12 279 ALA B O 1
ATOM 4414 N N . PRO B 1 280 ? 3.508 15.117 0.354 1 82.44 280 PRO B N 1
ATOM 4415 C CA . PRO B 1 280 ? 4.027 16.484 0.342 1 82.44 280 PRO B CA 1
ATOM 4416 C C . PRO B 1 280 ? 5.453 16.578 0.885 1 82.44 280 PRO B C 1
ATOM 4418 O O . PRO B 1 280 ? 5.812 15.852 1.816 1 82.44 280 PRO B O 1
ATOM 4421 N N . GLU B 1 281 ? 6.289 17.359 0.172 1 68.75 281 GLU B N 1
ATOM 4422 C CA . GLU B 1 281 ? 7.707 17.531 0.482 1 68.75 281 GLU B CA 1
ATOM 4423 C C . GLU B 1 281 ? 7.91 18 1.917 1 68.75 281 GLU B C 1
ATOM 4425 O O . GLU B 1 281 ? 8.852 17.578 2.592 1 68.75 281 GLU B O 1
ATOM 4430 N N . ASP B 1 282 ? 7.16 18.953 2.281 1 64.56 282 ASP B N 1
ATOM 4431 C CA . ASP B 1 282 ? 7.379 19.594 3.574 1 64.56 282 ASP B CA 1
ATOM 4432 C C . ASP B 1 282 ? 7.086 18.625 4.723 1 64.56 282 ASP B C 1
ATOM 4434 O O . ASP B 1 282 ? 7.398 18.922 5.879 1 64.56 282 ASP B O 1
ATOM 4438 N N . SER B 1 283 ? 6.449 17.562 4.465 1 58.5 283 SER B N 1
ATOM 4439 C CA . SER B 1 283 ? 6.199 16.594 5.527 1 58.5 283 SER B CA 1
ATOM 4440 C C . SER B 1 283 ? 7.457 15.797 5.859 1 58.5 283 SER B C 1
ATOM 4442 O O . SER B 1 283 ? 7.504 15.094 6.871 1 58.5 283 SER B O 1
ATOM 4444 N N . ASN B 1 284 ? 8.414 15.891 4.98 1 53.78 284 ASN B N 1
ATOM 4445 C CA . ASN B 1 284 ? 9.664 15.164 5.18 1 53.78 284 ASN B CA 1
ATOM 4446 C C . ASN B 1 284 ? 10.648 15.961 6.035 1 53.78 284 ASN B C 1
ATOM 4448 O O . ASN B 1 284 ? 11.766 15.516 6.281 1 53.78 284 ASN B O 1
ATOM 4452 N N . LYS B 1 285 ? 10.398 17.219 6.246 1 49.72 285 LYS B N 1
ATOM 4453 C CA . LYS B 1 285 ? 11.328 18.031 7.027 1 49.72 285 LYS B CA 1
ATOM 4454 C C . LYS B 1 285 ? 10.898 18.109 8.492 1 49.72 285 LYS B C 1
ATOM 4456 O O . LYS B 1 285 ? 9.703 18.094 8.789 1 49.72 285 LYS B O 1
#

Foldseek 3Di:
DVVVVVVVVVVVVVVVVVVVVVVVVVVVVVVVVVVVVVVVVVVVVVVVVVVVVVVVVVVVVVVVVVVVVVVVVVVVVVVVVVVVVVVVVVVVVVVVVQQVVLVVVLVVVQVVLVVLLVVLVVQLVVQDDPVQCVFWDWDDDSSKIKIKGFLVQADDVLALAGDPNCLSSLQSVLVSCVVVVQWAKEKEFFAAPDWGDCPDPRCPVPDTQQSRRQSSQVNSLVCSCVPPNRDSVRYHRHYDGNPDFPADSVDPVSRRRRRIIMIMIHHDPVVSVVSVVPRDPVVVD/DVVVVVVVVVVVVVVVVVVVVVVVVVVVVVVVVVVVVVVVVVVVVVVVVVVVVVVVVVVVVVVVVVVVVVVVVVVVVVVVVVVVVVVVVVVVVVVVVQQVVLVVVLVVVQVVLVVLLVVLVVQLVVQDDPVQCVFWDWDDDSSKIKIKGFLVQADDPLALAGDPNCVSSLQSVLVSCVVVVQWAKEKEFFAAPDWRDCPDPRCPVPDTQQSRRQSSQVNSLVCSCVPPNRDSVRYHRHYDGNPDFPADSVDPVSRRRRRIIMIMIHHDPVVSVVSVVPRDPVVVD

Solvent-accessible surface area (backbone atoms only — not comparable to full-atom values): 28924 Å² total; per-residue (Å²): 119,69,70,66,54,54,56,52,53,54,56,56,53,56,58,53,55,58,44,54,57,42,51,53,54,37,50,52,41,50,50,50,39,52,52,43,49,52,51,32,51,52,32,47,51,51,28,52,51,30,45,50,50,29,51,52,39,50,52,54,38,53,51,49,51,51,51,40,52,53,50,49,52,53,36,52,51,51,51,50,51,44,52,52,49,51,52,50,46,51,52,50,49,51,50,38,48,51,51,27,50,52,49,37,51,54,45,47,55,52,49,50,48,45,50,51,51,48,52,51,51,50,52,49,59,71,69,46,50,77,72,48,53,75,44,42,48,78,46,76,56,80,70,26,37,37,38,36,32,35,37,79,54,38,24,45,88,98,50,48,49,72,33,77,81,27,49,66,62,50,49,56,49,45,52,52,51,63,73,42,72,79,38,40,34,41,26,33,12,29,26,36,76,69,77,63,64,59,83,40,79,87,28,36,84,44,83,39,40,43,39,46,12,10,40,32,11,28,38,52,53,49,45,40,32,75,74,68,63,45,67,59,71,44,46,32,13,17,11,39,8,49,46,72,58,83,42,54,70,87,40,70,70,22,25,53,64,15,25,23,36,33,43,33,41,33,65,59,62,50,61,56,51,53,55,56,70,63,53,64,71,74,41,74,104,120,70,71,62,56,56,58,52,55,54,55,57,53,58,58,53,55,58,43,54,57,42,52,53,53,38,53,51,42,51,51,51,38,51,53,42,49,52,50,31,50,50,34,47,52,51,29,52,51,31,46,50,49,30,52,51,38,49,52,53,37,54,51,51,52,51,53,39,52,52,51,50,52,51,36,51,51,51,51,50,50,45,52,52,48,50,53,50,46,51,52,50,50,50,51,38,49,52,52,27,49,53,49,35,50,55,45,46,54,52,49,50,49,46,49,50,51,48,50,52,52,50,54,50,59,70,68,47,51,78,72,47,54,75,44,42,47,78,46,75,57,80,68,28,38,37,37,36,31,35,37,78,54,38,23,43,87,98,48,50,50,72,33,77,82,27,49,65,62,51,49,57,51,46,53,52,52,62,74,43,73,79,38,41,35,40,26,34,12,30,26,33,77,71,76,62,65,60,83,40,80,85,27,36,85,42,82,37,40,43,38,46,12,9,42,33,11,29,38,51,52,49,45,40,32,76,75,70,63,46,66,59,69,44,46,34,13,17,11,39,7,49,48,71,57,85,44,53,70,86,42,70,69,23,25,54,64,17,25,24,35,30,43,34,41,33,66,58,62,52,61,56,53,52,54,56,71,64,53,63,71,73,41,73,106

pLDDT: mean 88.88, std 10.56, range [42.78, 98.75]

Radius of gyration: 59.71 Å; Cα contacts (8 Å, |Δi|>4): 809; chains: 2; bounding box: 56×195×106 Å